Protein AF-0000000084531993 (afdb_homodimer)

Secondary structure (DSSP, 8-state):
-----SSPSEEEEEEE-S-HHHHHHHHHHHHHHHHTT--S-EEEEEEEE-GGGS-HHHHHHHHHHTT--SEEEEE-TTSS--SSSTHHHHHSS-S-SSSSEEEEEETTEEEEE-TT-S-HHHHHHHHHHH-TT--EEE--TTGGG-SS---B-SS-SSSS-EEES---TTEEEEEHHHHHHHHHHTTS--TTS-EESSS-EE-HHHHHHHHHSSTTS--EEE-TT-SEEEEES--BSSTT-S-B---HHHHHHHHHHHHHHHHHHHT-/-----SS-SEEEEEEE-S-HHHHHHHHHHHHHHHHTT--S-EEEEEEEE-GGGS-HHHHHHHHHHTT--SEEEEE-TTSS--SSSTHHHHHSS-S-SSSSEEEEEETTEEEEE-TT-S-HHHHHHHHHHH-TT--EEE--TTGGG-SS---B-SS-SSSS-EEES---TTEEEEEHHHHHHHHHHTTS--TTS-EESSS-EE-HHHHHHHHHSSTTS--EEE-TT-SEEEEES--BSSTT-S-B---HHHHHHHHHHHHHHHHHHHT-

Organism: Streptomyces rubellomurinus (strain ATCC 31215) (NCBI:txid359131)

Foldseek 3Di:
DPPQDFPFAEEEEEEEEADVVLLVQALVQACCQAAPQAPTDYAYEYEYEQLVPHPVVVCVCCQCVPRNHPYYHYDHPPDDAFDADSSQRVVQDDPDPGHQKYKYAYSQKHKHFQPPDNHLNVVVVVVCVQQVLEFKEFEADPQPQELPHWDADDCASDPFWTFTQFDDNRIMMGSCVQVVVLCVVVVGRPRHPAHHDPPDGDGPRNVVSVSANDPPHSTYIYRPPRRMHMYRQFAAPDRSHPDTPPDPVSSVVSSVVVNVVCCVVSVD/DPPQDFPFAEEEEEEEEADVVLLVQALVQACCQAAPQAPTDYAYEYEYEQLVPHPVVVCVCCQCVPRNHPYYHYDHPPDDAFDADSSQRVVQDDPDPGHQKYKYAYSQKHKHFQPPDNHLNVVVVVVCVLQVLEFKEFEADPQPQELPHWDADDCASDPFWTFTQFDDNRIMMGSCVQVVVLCVVVVGRPRHPAHHPPPDGDGPRNVVSVSARDPVHSTYIYRPPRRMHMYRQFAAPDRSHPDTPPDPVSSVVSSVVVNVVCCVVSVD

pLDDT: mean 90.28, std 10.03, range [30.5, 98.62]

Radius of gyration: 23.78 Å; Cα contacts (8 Å, |Δi|>4): 1165; chains: 2; bounding box: 49×70×50 Å

Sequence (536 aa):
MTAVTYPPAFTIAYLVHSDVELLRRTIPSTLDALTRGTRHPYDLVLVVDGAESAPADEIVELAHSTWGFDEVRLRWRTRHRASGDQANNIHTHFVSDKSRFLITIEGDVAAFRDPNATDVLAEIAETFDQCPQLALAQRIDDHDCWQWKLEEVGPPLSDRARSVNRVSSHFLIYDTQRARPVMAAAGGVPGDRFHDDGRRWMNYEDWLSHTFAQPAGPGIGYLHRLPLRVFHCDEKTAPGSAHYRRDIATRLRVFAEREHAVKEELGAMTAVTYPPAFTIAYLVHSDVELLRRTIPSTLDALTRGTRHPYDLVLVVDGAESAPADEIVELAHSTWGFDEVRLRWRTRHRASGDQANNIHTHFVSDKSRFLITIEGDVAAFRDPNATDVLAEIAETFDQCPQLALAQRIDDHDCWQWKLEEVGPPLSDRARSVNRVSSHFLIYDTQRARPVMAAAGGVPGDRFHDDGRRWMNYEDWLSHTFAQPAGPGIGYLHRLPLRVFHCDEKTAPGSAHYRRDIATRLRVFAEREHAVKEELGA

Structure (mmCIF, N/CA/C/O backbone):
data_AF-0000000084531993-model_v1
#
loop_
_entity.id
_entity.type
_entity.pdbx_description
1 polymer 'Glycosyltransferase 2-like domain-containing protein'
#
loop_
_atom_site.group_PDB
_atom_site.id
_atom_site.type_symbol
_atom_site.label_atom_id
_atom_site.label_alt_id
_atom_site.label_comp_id
_atom_site.label_asym_id
_atom_site.label_entity_id
_atom_site.label_seq_id
_atom_site.pdbx_PDB_ins_code
_atom_site.Cartn_x
_atom_site.Cartn_y
_atom_site.Cartn_z
_atom_site.occupancy
_atom_site.B_iso_or_equiv
_atom_site.auth_seq_id
_atom_site.auth_comp_id
_atom_site.auth_asym_id
_atom_site.auth_atom_id
_atom_site.pdbx_PDB_model_num
ATOM 1 N N . MET A 1 1 ? -7.477 4.469 -27.984 1 30.67 1 MET A N 1
ATOM 2 C CA . MET A 1 1 ? -6.754 4.344 -26.719 1 30.67 1 MET A CA 1
ATOM 3 C C . MET A 1 1 ? -7.605 3.621 -25.688 1 30.67 1 MET A C 1
ATOM 5 O O . MET A 1 1 ? -8.695 4.078 -25.344 1 30.67 1 MET A O 1
ATOM 9 N N . THR A 1 2 ? -7.656 2.346 -25.797 1 39.5 2 THR A N 1
ATOM 10 C CA . THR A 1 2 ? -8.625 1.559 -25.031 1 39.5 2 THR A CA 1
ATOM 11 C C . THR A 1 2 ? -8.766 2.092 -23.609 1 39.5 2 THR A C 1
ATOM 13 O O . THR A 1 2 ? -7.773 2.449 -22.984 1 39.5 2 THR A O 1
ATOM 16 N N . ALA A 1 3 ? -9.773 2.678 -23.344 1 46.28 3 ALA A N 1
ATOM 17 C CA . ALA A 1 3 ? -10.078 3.326 -22.078 1 46.28 3 ALA A CA 1
ATOM 18 C C . ALA A 1 3 ? -9.57 2.496 -20.891 1 46.28 3 ALA A C 1
ATOM 20 O O . ALA A 1 3 ? -9.922 1.323 -20.75 1 46.28 3 ALA A O 1
ATOM 21 N N . VAL A 1 4 ? -8.312 2.668 -20.641 1 53.09 4 VAL A N 1
ATOM 22 C CA . VAL A 1 4 ? -7.73 1.868 -19.562 1 53.09 4 VAL A CA 1
ATOM 23 C C . VAL A 1 4 ? -8.625 1.929 -18.328 1 53.09 4 VAL A C 1
ATOM 25 O O . VAL A 1 4 ? -8.922 3.014 -17.828 1 53.09 4 VAL A O 1
ATOM 28 N N . THR A 1 5 ? -9.453 0.908 -18.094 1 63.12 5 THR A N 1
ATOM 29 C CA . THR A 1 5 ? -10.344 0.716 -16.953 1 63.12 5 THR A CA 1
ATOM 30 C C . THR A 1 5 ? -9.586 0.908 -15.641 1 63.12 5 THR A C 1
ATOM 32 O O . THR A 1 5 ? -8.516 0.333 -15.445 1 63.12 5 THR A O 1
ATOM 35 N N . TYR A 1 6 ? -9.734 1.99 -15.023 1 77.75 6 TYR A N 1
ATOM 36 C CA . TYR A 1 6 ? -9.258 2.238 -13.672 1 77.75 6 TYR A CA 1
ATOM 37 C C . TYR A 1 6 ? -10.406 2.18 -12.664 1 77.75 6 TYR A C 1
ATOM 39 O O . TYR A 1 6 ? -11.492 2.697 -12.922 1 77.75 6 TYR A O 1
ATOM 47 N N . PRO A 1 7 ? -10.188 1.429 -11.492 1 83.94 7 PRO A N 1
ATOM 48 C CA . PRO A 1 7 ? -9.008 0.665 -11.086 1 83.94 7 PRO A CA 1
ATOM 49 C C . PRO A 1 7 ? -8.883 -0.667 -11.828 1 83.94 7 PRO A C 1
ATOM 51 O O . PRO A 1 7 ? -9.891 -1.221 -12.281 1 83.94 7 PRO A O 1
ATOM 54 N N . PRO A 1 8 ? -7.629 -1.121 -11.953 1 89.81 8 PRO A N 1
ATOM 55 C CA . PRO A 1 8 ? -7.441 -2.441 -12.555 1 89.81 8 PRO A CA 1
ATOM 56 C C . PRO A 1 8 ? -8.07 -3.562 -11.734 1 89.81 8 PRO A C 1
ATOM 58 O O . PRO A 1 8 ? -8.328 -3.387 -10.539 1 89.81 8 PRO A O 1
ATOM 61 N N . ALA A 1 9 ? -8.289 -4.641 -12.406 1 92.94 9 ALA A N 1
ATOM 62 C CA . ALA A 1 9 ? -8.898 -5.785 -11.734 1 92.94 9 ALA A CA 1
ATOM 63 C C . ALA A 1 9 ? -7.895 -6.492 -10.836 1 92.94 9 ALA A C 1
ATOM 65 O O . ALA A 1 9 ? -8.258 -7.004 -9.773 1 92.94 9 ALA A O 1
ATOM 66 N N . PHE A 1 10 ? -6.621 -6.445 -11.289 1 95.44 10 PHE A N 1
ATOM 67 C CA . PHE A 1 10 ? -5.598 -7.195 -10.57 1 95.44 10 PHE A CA 1
ATOM 68 C C . PHE A 1 10 ? -4.438 -6.293 -10.18 1 95.44 10 PHE A C 1
ATOM 70 O O . PHE A 1 10 ? -4.07 -5.383 -10.922 1 95.44 10 PHE A O 1
ATOM 77 N N . THR A 1 11 ? -3.918 -6.508 -9.008 1 94.75 11 THR A N 1
ATOM 78 C CA . THR A 1 11 ? -2.535 -6.172 -8.688 1 94.75 11 THR A CA 1
ATOM 79 C C . THR A 1 11 ? -1.692 -7.434 -8.531 1 94.75 11 THR A C 1
ATOM 81 O O . THR A 1 11 ? -2.094 -8.375 -7.844 1 94.75 11 THR A O 1
ATOM 84 N N . ILE A 1 12 ? -0.675 -7.512 -9.258 1 97.12 12 ILE A N 1
ATOM 85 C CA . ILE A 1 12 ? 0.312 -8.578 -9.125 1 97.12 12 ILE A CA 1
ATOM 86 C C . ILE A 1 12 ? 1.582 -8.031 -8.477 1 97.12 12 ILE A C 1
ATOM 88 O O . ILE A 1 12 ? 2.268 -7.184 -9.062 1 97.12 12 ILE A O 1
ATOM 92 N N . ALA A 1 13 ? 1.845 -8.531 -7.32 1 96.12 13 ALA A N 1
ATOM 93 C CA . ALA A 1 13 ? 2.986 -8.039 -6.555 1 96.12 13 ALA A CA 1
ATOM 94 C C . ALA A 1 13 ? 4.07 -9.109 -6.438 1 96.12 13 ALA A C 1
ATOM 96 O O . ALA A 1 13 ? 3.811 -10.219 -5.957 1 96.12 13 ALA A O 1
ATOM 97 N N . TYR A 1 14 ? 5.184 -8.797 -6.938 1 96.25 14 TYR A N 1
ATOM 98 C CA . TYR A 1 14 ? 6.359 -9.641 -6.77 1 96.25 14 TYR A CA 1
ATOM 99 C C . TYR A 1 14 ? 7.195 -9.18 -5.578 1 96.25 14 TYR A C 1
ATOM 101 O O . TYR A 1 14 ? 7.641 -8.031 -5.531 1 96.25 14 TYR A O 1
ATOM 109 N N . LEU A 1 15 ? 7.316 -10.016 -4.59 1 95.25 15 LEU A N 1
ATOM 110 C CA . LEU A 1 15 ? 7.984 -9.719 -3.328 1 95.25 15 LEU A CA 1
ATOM 111 C C . LEU A 1 15 ? 9.383 -10.32 -3.301 1 95.25 15 LEU A C 1
ATOM 113 O O . LEU A 1 15 ? 9.539 -11.547 -3.258 1 95.25 15 LEU A O 1
ATOM 117 N N . VAL A 1 16 ? 10.398 -9.406 -3.301 1 93.69 16 VAL A N 1
ATOM 118 C CA . VAL A 1 16 ? 11.734 -9.93 -3.551 1 93.69 16 VAL A CA 1
ATOM 119 C C . VAL A 1 16 ? 12.703 -9.414 -2.486 1 93.69 16 VAL A C 1
ATOM 121 O O . VAL A 1 16 ? 12.367 -8.5 -1.729 1 93.69 16 VAL A O 1
ATOM 124 N N . HIS A 1 17 ? 13.883 -10.039 -2.418 1 86.62 17 HIS A N 1
ATOM 125 C CA . HIS A 1 17 ? 14.977 -9.555 -1.589 1 86.62 17 HIS A CA 1
ATOM 126 C C . HIS A 1 17 ? 16.156 -9.109 -2.443 1 86.62 17 HIS A C 1
ATOM 128 O O . HIS A 1 17 ? 16.406 -7.91 -2.602 1 86.62 17 HIS A O 1
ATOM 134 N N . SER A 1 18 ? 17.109 -10 -2.906 1 76.69 18 SER A N 1
ATOM 135 C CA . SER A 1 18 ? 18.281 -9.391 -3.504 1 76.69 18 SER A CA 1
ATOM 136 C C . SER A 1 18 ? 18.797 -10.203 -4.688 1 76.69 18 SER A C 1
ATOM 138 O O . SER A 1 18 ? 19.641 -9.742 -5.457 1 76.69 18 SER A O 1
ATOM 140 N N . ASP A 1 19 ? 18.375 -11.219 -5.023 1 88.56 19 ASP A N 1
ATOM 141 C CA . ASP A 1 19 ? 19.031 -12.055 -6.02 1 88.56 19 ASP A CA 1
ATOM 142 C C . ASP A 1 19 ? 18.547 -11.711 -7.43 1 88.56 19 ASP A C 1
ATOM 144 O O . ASP A 1 19 ? 17.672 -12.391 -7.973 1 88.56 19 ASP A O 1
ATOM 148 N N . VAL A 1 20 ? 19.25 -10.812 -8.07 1 95.12 20 VAL A N 1
ATOM 149 C CA . VAL A 1 20 ? 18.828 -10.281 -9.367 1 95.12 20 VAL A CA 1
ATOM 150 C C . VAL A 1 20 ? 18.953 -11.367 -10.438 1 95.12 20 VAL A C 1
ATOM 152 O O . VAL A 1 20 ? 18.125 -11.438 -11.352 1 95.12 20 VAL A O 1
ATOM 155 N N . GLU A 1 21 ? 19.969 -12.234 -10.344 1 96.44 21 GLU A N 1
ATOM 156 C CA . GLU A 1 21 ? 20.172 -13.305 -11.32 1 96.44 21 GLU A CA 1
ATOM 157 C C . GLU A 1 21 ? 18.969 -14.242 -11.367 1 96.44 21 GLU A C 1
ATOM 159 O O . GLU A 1 21 ? 18.531 -14.641 -12.453 1 96.44 21 GLU A O 1
ATOM 164 N N . LEU A 1 22 ? 18.469 -14.562 -10.234 1 97.12 22 LEU A N 1
ATOM 165 C CA . LEU A 1 22 ? 17.297 -15.422 -10.188 1 97.12 22 LEU A CA 1
ATOM 166 C C . LEU A 1 22 ? 16.062 -14.688 -10.703 1 97.12 22 LEU A C 1
ATOM 168 O O . LEU A 1 22 ? 15.242 -15.266 -11.422 1 97.12 22 LEU A O 1
ATOM 172 N N . LEU A 1 23 ? 15.961 -13.406 -10.336 1 97.44 23 LEU A N 1
ATOM 173 C CA . LEU A 1 23 ? 14.805 -12.602 -10.711 1 97.44 23 LEU A CA 1
ATOM 174 C C . LEU A 1 23 ? 14.703 -12.461 -12.227 1 97.44 23 LEU A C 1
ATOM 176 O O . LEU A 1 23 ? 13.602 -12.406 -12.773 1 97.44 23 LEU A O 1
ATOM 180 N N . ARG A 1 24 ? 15.836 -12.461 -12.922 1 97.88 24 ARG A N 1
ATOM 181 C CA . ARG A 1 24 ? 15.867 -12.367 -14.375 1 97.88 24 ARG A CA 1
ATOM 182 C C . ARG A 1 24 ? 15.211 -13.578 -15.023 1 97.88 24 ARG A C 1
ATOM 184 O O . ARG A 1 24 ? 14.828 -13.539 -16.188 1 97.88 24 ARG A O 1
ATOM 191 N N . ARG A 1 25 ? 15.094 -14.625 -14.242 1 98.12 25 ARG A N 1
ATOM 192 C CA . ARG A 1 25 ? 14.461 -15.844 -14.75 1 98.12 25 ARG A CA 1
ATOM 193 C C . ARG A 1 25 ? 13.023 -15.953 -14.266 1 98.12 25 ARG A C 1
ATOM 195 O O . ARG A 1 25 ? 12.102 -16.141 -15.07 1 98.12 25 ARG A O 1
ATOM 202 N N . THR A 1 26 ? 12.797 -15.727 -12.992 1 98.44 26 THR A N 1
ATOM 203 C CA . THR A 1 26 ? 11.5 -16.016 -12.383 1 98.44 26 THR A CA 1
ATOM 204 C C . THR A 1 26 ? 10.469 -14.969 -12.805 1 98.44 26 THR A C 1
ATOM 206 O O . THR A 1 26 ? 9.312 -15.312 -13.078 1 98.44 26 THR A O 1
ATOM 209 N N . ILE A 1 27 ? 10.828 -13.695 -12.906 1 98.38 27 ILE A N 1
ATOM 210 C CA . ILE A 1 27 ? 9.875 -12.625 -13.164 1 98.38 27 ILE A CA 1
ATOM 211 C C . ILE A 1 27 ? 9.305 -12.766 -14.578 1 98.38 27 ILE A C 1
ATOM 213 O O . ILE A 1 27 ? 8.094 -12.852 -14.758 1 98.38 27 ILE A O 1
ATOM 217 N N . PRO A 1 28 ? 10.148 -12.891 -15.625 1 98.19 28 PRO A N 1
ATOM 218 C CA . PRO A 1 28 ? 9.562 -13.016 -16.969 1 98.19 28 PRO A CA 1
ATOM 219 C C . PRO A 1 28 ? 8.703 -14.266 -17.109 1 98.19 28 PRO A C 1
ATOM 221 O O . PRO A 1 28 ? 7.637 -14.211 -17.734 1 98.19 28 PRO A O 1
ATOM 224 N N . SER A 1 29 ? 9.164 -15.391 -16.547 1 98.31 29 SER A N 1
ATOM 225 C CA . SER A 1 29 ? 8.398 -16.625 -16.641 1 98.31 29 SER A CA 1
ATOM 226 C C . SER A 1 29 ? 7.027 -16.484 -16 1 98.31 29 SER A C 1
ATOM 228 O O . SER A 1 29 ? 6.016 -16.859 -16.594 1 98.31 29 SER A O 1
ATOM 230 N N . THR A 1 30 ? 6.996 -15.883 -14.836 1 98.62 30 THR A N 1
ATOM 231 C CA . THR A 1 30 ? 5.77 -15.766 -14.055 1 98.62 30 THR A CA 1
ATOM 232 C C . THR A 1 30 ? 4.82 -14.75 -14.68 1 98.62 30 THR A C 1
ATOM 234 O O . THR A 1 30 ? 3.613 -14.984 -14.766 1 98.62 30 THR A O 1
ATOM 237 N N . LEU A 1 31 ? 5.352 -13.633 -15.133 1 98.31 31 LEU A N 1
ATOM 238 C CA . LEU A 1 31 ? 4.512 -12.617 -15.758 1 98.31 31 LEU A CA 1
ATOM 239 C C . LEU A 1 31 ? 3.918 -13.133 -17.062 1 98.31 31 LEU A C 1
ATOM 241 O O . LEU A 1 31 ? 2.746 -12.883 -17.359 1 98.31 31 LEU A O 1
ATOM 245 N N . ASP A 1 32 ? 4.738 -13.828 -17.844 1 98.06 32 ASP A N 1
ATOM 246 C CA . ASP A 1 32 ? 4.211 -14.453 -19.047 1 98.06 32 ASP A CA 1
ATOM 247 C C . ASP A 1 32 ? 3.074 -15.414 -18.719 1 98.06 32 ASP A C 1
ATOM 249 O O . ASP A 1 32 ? 2.02 -15.383 -19.359 1 98.06 32 ASP A O 1
ATOM 253 N N . ALA A 1 33 ? 3.279 -16.234 -17.734 1 98.44 33 ALA A N 1
ATOM 254 C CA . ALA A 1 33 ? 2.311 -17.25 -17.344 1 98.44 33 ALA A CA 1
ATOM 255 C C . ALA A 1 33 ? 0.988 -16.625 -16.922 1 98.44 33 ALA A C 1
ATOM 257 O O . ALA A 1 33 ? -0.085 -17.109 -17.281 1 98.44 33 ALA A O 1
ATOM 258 N N . LEU A 1 34 ? 1.023 -15.531 -16.234 1 98.62 34 LEU A N 1
ATOM 259 C CA . LEU A 1 34 ? -0.172 -14.961 -15.625 1 98.62 34 LEU A CA 1
ATOM 260 C C . LEU A 1 34 ? -0.88 -14.023 -16.594 1 98.62 34 LEU A C 1
ATOM 262 O O . LEU A 1 34 ? -2.111 -13.953 -16.625 1 98.62 34 LEU A O 1
ATOM 266 N N . THR A 1 35 ? -0.085 -13.32 -17.5 1 98.19 35 THR A N 1
ATOM 267 C CA . THR A 1 35 ? -0.702 -12.133 -18.062 1 98.19 35 THR A CA 1
ATOM 268 C C . THR A 1 35 ? -0.835 -12.258 -19.578 1 98.19 35 THR A C 1
ATOM 270 O O . THR A 1 35 ? -1.558 -11.492 -20.219 1 98.19 35 THR A O 1
ATOM 273 N N . ARG A 1 36 ? -0.148 -13.211 -20.203 1 97.75 36 ARG A N 1
ATOM 274 C CA . ARG A 1 36 ? -0.21 -13.312 -21.656 1 97.75 36 ARG A CA 1
ATOM 275 C C . ARG A 1 36 ? -1.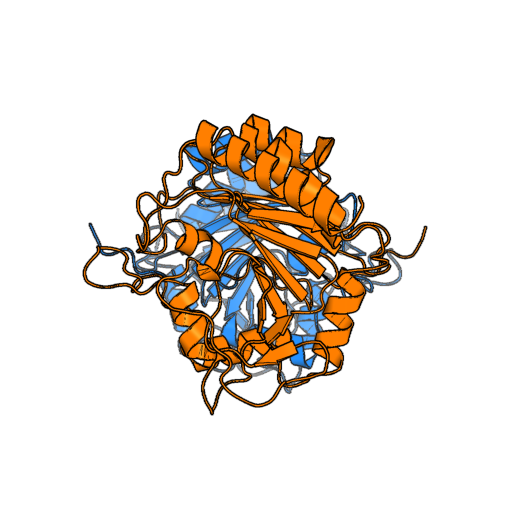649 -13.484 -22.125 1 97.75 36 ARG A C 1
ATOM 277 O O . ARG A 1 36 ? -2.334 -14.43 -21.734 1 97.75 36 ARG A O 1
ATOM 284 N N . GLY A 1 37 ? -2.078 -12.531 -22.953 1 96.5 37 GLY A N 1
ATOM 285 C CA . GLY A 1 37 ? -3.359 -12.641 -23.641 1 96.5 37 GLY A CA 1
ATOM 286 C C . GLY A 1 37 ? -4.539 -12.305 -22.734 1 96.5 37 GLY A C 1
ATOM 287 O O . GLY A 1 37 ? -5.691 -12.555 -23.109 1 96.5 37 GLY A O 1
ATOM 288 N N . THR A 1 38 ? -4.309 -11.75 -21.562 1 97.69 38 THR A N 1
ATOM 289 C CA . THR A 1 38 ? -5.414 -11.523 -20.625 1 97.69 38 THR A CA 1
ATOM 290 C C . THR A 1 38 ? -6.219 -10.297 -21.047 1 97.69 38 THR A C 1
ATOM 292 O O . THR A 1 38 ? -5.66 -9.312 -21.516 1 97.69 38 THR A O 1
ATOM 295 N N . ARG A 1 39 ? -7.492 -10.398 -20.828 1 96.19 39 ARG A N 1
ATOM 296 C CA . ARG A 1 39 ? -8.391 -9.266 -21.047 1 96.19 39 ARG A CA 1
ATOM 297 C C . ARG A 1 39 ? -8.445 -8.367 -19.812 1 96.19 39 ARG A C 1
ATOM 299 O O . ARG A 1 39 ? -8.984 -7.258 -19.875 1 96.19 39 ARG A O 1
ATOM 306 N N . HIS A 1 40 ? -7.953 -8.836 -18.719 1 95.88 40 HIS A N 1
ATOM 307 C CA . HIS A 1 40 ? -8.07 -8.094 -17.469 1 95.88 40 HIS A CA 1
ATOM 308 C C . HIS A 1 40 ? -6.914 -7.109 -17.297 1 95.88 40 HIS A C 1
ATOM 310 O O . HIS A 1 40 ? -5.746 -7.488 -17.406 1 95.88 40 HIS A O 1
ATOM 316 N N . PRO A 1 41 ? -7.27 -5.816 -17.078 1 94.12 41 PRO A N 1
ATOM 317 C CA . PRO A 1 41 ? -6.203 -4.891 -16.672 1 94.12 41 PRO A CA 1
ATOM 318 C C . PRO A 1 41 ? -5.543 -5.281 -15.359 1 94.12 41 PRO A C 1
ATOM 320 O O . PRO A 1 41 ? -6.219 -5.762 -14.445 1 94.12 41 PRO A O 1
ATOM 323 N N . TYR A 1 42 ? -4.203 -5.117 -15.289 1 94.88 42 TYR A N 1
ATOM 324 C CA . TYR A 1 42 ? -3.475 -5.469 -14.078 1 94.88 42 TYR A CA 1
ATOM 325 C C . TYR A 1 42 ? -2.363 -4.465 -13.805 1 94.88 42 TYR A C 1
ATOM 327 O O . TYR A 1 42 ? -1.753 -3.93 -14.734 1 94.88 42 TYR A O 1
ATOM 335 N N . ASP A 1 43 ? -2.219 -4.199 -12.523 1 93.5 43 ASP A N 1
ATOM 336 C CA . ASP A 1 43 ? -1.123 -3.381 -12.016 1 93.5 43 ASP A CA 1
ATOM 337 C C . ASP A 1 43 ? 0.027 -4.254 -11.516 1 93.5 43 ASP A C 1
ATOM 339 O O . ASP A 1 43 ? -0.199 -5.258 -10.836 1 93.5 43 ASP A O 1
ATOM 343 N N . LEU A 1 44 ? 1.298 -3.92 -11.914 1 95.81 44 LEU A N 1
ATOM 344 C CA . LEU A 1 44 ? 2.469 -4.688 -11.5 1 95.81 44 LEU A CA 1
ATOM 345 C C . LEU A 1 44 ? 3.275 -3.92 -10.453 1 95.81 44 LEU A C 1
ATOM 347 O O . LEU A 1 44 ? 3.688 -2.783 -10.695 1 95.81 44 LEU A O 1
ATOM 351 N N . VAL A 1 45 ? 3.527 -4.57 -9.328 1 94.75 45 VAL A N 1
ATOM 352 C CA . VAL A 1 45 ? 4.273 -3.953 -8.242 1 94.75 45 VAL A CA 1
ATOM 353 C C . VAL A 1 45 ? 5.438 -4.852 -7.836 1 94.75 45 VAL A C 1
ATOM 355 O O . VAL A 1 45 ? 5.25 -6.035 -7.551 1 94.75 45 VAL A O 1
ATOM 358 N N . LEU A 1 46 ? 6.637 -4.309 -7.887 1 96.12 46 LEU A N 1
ATOM 359 C CA . LEU A 1 46 ? 7.812 -5 -7.367 1 96.12 46 LEU A CA 1
ATOM 360 C C . LEU A 1 46 ? 8.203 -4.465 -5.992 1 96.12 46 LEU A C 1
ATOM 362 O O . LEU A 1 46 ? 8.484 -3.273 -5.848 1 96.12 46 LEU A O 1
ATOM 366 N N . VAL A 1 47 ? 8.172 -5.305 -5.004 1 94.75 47 VAL A N 1
ATOM 367 C CA . VAL A 1 47 ? 8.523 -4.895 -3.65 1 94.75 47 VAL A CA 1
ATOM 368 C C . VAL A 1 47 ? 9.867 -5.504 -3.26 1 94.75 47 VAL A C 1
ATOM 370 O O . VAL A 1 47 ? 10.023 -6.727 -3.246 1 94.75 47 VAL A O 1
ATOM 373 N N . VAL A 1 48 ? 10.789 -4.645 -2.938 1 94.94 48 VAL A N 1
ATOM 374 C CA . VAL A 1 48 ? 12.102 -5.066 -2.455 1 94.94 48 VAL A CA 1
ATOM 375 C C . VAL A 1 48 ? 12.18 -4.887 -0.94 1 94.94 48 VAL A C 1
ATOM 377 O O . VAL A 1 48 ? 12.195 -3.758 -0.443 1 94.94 48 VAL A O 1
ATOM 380 N N . ASP A 1 49 ? 12.18 -5.984 -0.289 1 91.88 49 ASP A N 1
ATOM 381 C CA . ASP A 1 49 ? 12.359 -5.969 1.159 1 91.88 49 ASP A CA 1
ATOM 382 C C . ASP A 1 49 ? 13.828 -6.168 1.529 1 91.88 49 ASP A C 1
ATOM 384 O O . ASP A 1 49 ? 14.477 -7.105 1.056 1 91.88 49 ASP A O 1
ATOM 388 N N . GLY A 1 50 ? 14.328 -5.332 2.332 1 91.69 50 GLY A N 1
ATOM 389 C CA . GLY A 1 50 ? 15.758 -5.34 2.621 1 91.69 50 GLY A CA 1
ATOM 390 C C . GLY A 1 50 ? 16.578 -4.594 1.589 1 91.69 50 GLY A C 1
ATOM 391 O O . GLY A 1 50 ? 17.547 -5.129 1.058 1 91.69 50 GLY A O 1
ATOM 392 N N . ALA A 1 51 ? 16.125 -3.41 1.3 1 91.44 51 ALA A N 1
ATOM 393 C CA . ALA A 1 51 ? 16.75 -2.59 0.269 1 91.44 51 ALA A CA 1
ATOM 394 C C . ALA A 1 51 ? 18.188 -2.264 0.636 1 91.44 51 ALA A C 1
ATOM 396 O O . ALA A 1 51 ? 19.016 -1.992 -0.241 1 91.44 51 ALA A O 1
ATOM 397 N N . GLU A 1 52 ? 18.531 -2.336 1.896 1 90.12 52 GLU A N 1
ATOM 398 C CA . GLU A 1 52 ? 19.891 -2.027 2.352 1 90.12 52 GLU A CA 1
ATOM 399 C C . GLU A 1 52 ? 20.906 -3.027 1.795 1 90.12 52 GLU A C 1
ATOM 401 O O . GLU A 1 52 ? 22.078 -2.707 1.649 1 90.12 52 GLU A O 1
ATOM 406 N N . SER A 1 53 ? 20.469 -4.195 1.481 1 89.5 53 SER A N 1
ATOM 407 C CA . SER A 1 53 ? 21.375 -5.242 1.019 1 89.5 53 SER A CA 1
ATOM 408 C C . SER A 1 53 ? 21.109 -5.598 -0.441 1 89.5 53 SER A C 1
ATOM 410 O O . SER A 1 53 ? 21.719 -6.523 -0.98 1 89.5 53 SER A O 1
ATOM 412 N N . ALA A 1 54 ? 20.203 -4.879 -1.06 1 91.31 54 ALA A N 1
ATOM 413 C CA . ALA A 1 54 ? 19.828 -5.188 -2.439 1 91.31 54 ALA A CA 1
ATOM 414 C C . ALA A 1 54 ? 20.5 -4.227 -3.414 1 91.31 54 ALA A C 1
ATOM 416 O O . ALA A 1 54 ? 20.844 -3.096 -3.051 1 91.31 54 ALA A O 1
ATOM 417 N N . PRO A 1 55 ? 20.859 -4.723 -4.586 1 93.19 55 PRO A N 1
ATOM 418 C CA . PRO A 1 55 ? 21.25 -3.781 -5.633 1 93.19 55 PRO A CA 1
ATOM 419 C C . PRO A 1 55 ? 20.078 -2.965 -6.172 1 93.19 55 PRO A C 1
ATOM 421 O O . PRO A 1 55 ? 19.641 -3.184 -7.301 1 93.19 55 PRO A O 1
ATOM 424 N N . ALA A 1 56 ? 19.688 -1.989 -5.477 1 89.25 56 ALA A N 1
ATOM 425 C CA . ALA A 1 56 ? 18.453 -1.258 -5.703 1 89.25 56 ALA A CA 1
ATOM 426 C C . ALA A 1 56 ? 18.453 -0.572 -7.066 1 89.25 56 ALA A C 1
ATOM 428 O O . ALA A 1 56 ? 17.453 -0.605 -7.789 1 89.25 56 ALA A O 1
ATOM 429 N N . ASP A 1 57 ? 19.609 0.025 -7.379 1 89.38 57 ASP A N 1
ATOM 430 C CA . ASP A 1 57 ? 19.688 0.742 -8.648 1 89.38 57 ASP A CA 1
ATOM 431 C C . ASP A 1 57 ? 19.453 -0.198 -9.828 1 89.38 57 ASP A C 1
ATOM 433 O O . ASP A 1 57 ? 18.703 0.13 -10.75 1 89.38 57 ASP A O 1
ATOM 437 N N . GLU A 1 58 ? 20.094 -1.322 -9.742 1 93.5 58 GLU A N 1
ATOM 438 C CA . GLU A 1 58 ? 19.953 -2.312 -10.805 1 93.5 58 GLU A CA 1
ATOM 439 C C . GLU A 1 58 ? 18.516 -2.836 -10.859 1 93.5 58 GLU A C 1
ATOM 441 O O . GLU A 1 58 ? 17.938 -2.959 -11.945 1 93.5 58 GLU A O 1
ATOM 446 N N . ILE A 1 59 ? 17.906 -3.07 -9.734 1 94.31 59 ILE A N 1
ATOM 447 C CA . ILE A 1 59 ? 16.547 -3.617 -9.656 1 94.31 59 ILE A CA 1
ATOM 448 C C . ILE A 1 59 ? 15.555 -2.602 -10.211 1 94.31 59 ILE A C 1
ATOM 450 O O . ILE A 1 59 ? 14.672 -2.953 -10.992 1 94.31 59 ILE A O 1
ATOM 454 N N . VAL A 1 60 ? 15.703 -1.381 -9.828 1 92.94 60 VAL A N 1
ATOM 455 C CA . VAL A 1 60 ? 14.789 -0.333 -10.273 1 92.94 60 VAL A CA 1
ATOM 456 C C . VAL A 1 60 ? 14.883 -0.18 -11.789 1 92.94 60 VAL A C 1
ATOM 458 O O . VAL A 1 60 ? 13.852 -0.063 -12.469 1 92.94 60 VAL A O 1
ATOM 461 N N . GLU A 1 61 ? 16.078 -0.197 -12.273 1 92.31 61 GLU A N 1
ATOM 462 C CA . GLU A 1 61 ? 16.266 -0.082 -13.711 1 92.31 61 GLU A CA 1
ATOM 463 C C . GLU A 1 61 ? 15.602 -1.238 -14.453 1 92.31 61 GLU A C 1
ATOM 465 O O . GLU A 1 61 ? 14.867 -1.022 -15.414 1 92.31 61 GLU A O 1
ATOM 470 N N . LEU A 1 62 ? 15.82 -2.457 -14.008 1 95.69 62 LEU A N 1
ATOM 471 C CA . LEU A 1 62 ? 15.25 -3.641 -14.648 1 95.69 62 LEU A CA 1
ATOM 472 C C . LEU A 1 62 ? 13.734 -3.646 -14.531 1 95.69 62 LEU A C 1
ATOM 474 O O . LEU A 1 62 ? 13.031 -4.023 -15.477 1 95.69 62 LEU A O 1
ATOM 478 N N . ALA A 1 63 ? 13.234 -3.209 -13.391 1 94.62 63 ALA A N 1
ATOM 479 C CA . ALA A 1 63 ? 11.812 -3.34 -13.07 1 94.62 63 ALA A CA 1
ATOM 480 C C . ALA A 1 63 ? 10.945 -2.621 -14.102 1 94.62 63 ALA A C 1
ATOM 482 O O . ALA A 1 63 ? 10.062 -3.229 -14.711 1 94.62 63 ALA A O 1
ATOM 483 N N . HIS A 1 64 ? 11.227 -1.409 -14.336 1 91 64 HIS A N 1
ATOM 484 C CA . HIS A 1 64 ? 10.367 -0.661 -15.258 1 91 64 HIS A CA 1
ATOM 485 C C . HIS A 1 64 ? 10.766 -0.912 -16.703 1 91 64 HIS A C 1
ATOM 487 O O . HIS A 1 64 ? 9.922 -1.246 -17.531 1 91 64 HIS A O 1
ATOM 493 N N . SER A 1 65 ? 12.047 -0.84 -17.031 1 93.62 65 SER A N 1
ATOM 494 C CA . SER A 1 65 ? 12.516 -0.814 -18.406 1 93.62 65 SER A CA 1
ATOM 495 C C . SER A 1 65 ? 12.477 -2.205 -19.031 1 93.62 65 SER A C 1
ATOM 497 O O . SER A 1 65 ? 12.273 -2.346 -20.234 1 93.62 65 SER A O 1
ATOM 499 N N . THR A 1 66 ? 12.695 -3.217 -18.234 1 96.5 66 THR A N 1
ATOM 500 C CA . THR A 1 66 ? 12.805 -4.562 -18.781 1 96.5 66 THR A CA 1
ATOM 501 C C . THR A 1 66 ? 11.562 -5.383 -18.469 1 96.5 66 THR A C 1
ATOM 503 O O . THR A 1 66 ? 10.992 -6.027 -19.344 1 96.5 66 THR A O 1
ATOM 506 N N . TRP A 1 67 ? 11.102 -5.285 -17.219 1 97.31 67 TRP A N 1
ATOM 507 C CA . TRP A 1 67 ? 10.07 -6.219 -16.781 1 97.31 67 TRP A CA 1
ATOM 508 C C . TRP A 1 67 ? 8.688 -5.57 -16.812 1 97.31 67 TRP A C 1
ATOM 510 O O . TRP A 1 67 ? 7.672 -6.254 -16.703 1 97.31 67 TRP A O 1
ATOM 520 N N . GLY A 1 68 ? 8.602 -4.254 -16.969 1 96.19 68 GLY A N 1
ATOM 521 C CA . GLY A 1 68 ? 7.332 -3.584 -17.219 1 96.19 68 GLY A CA 1
ATOM 522 C C . GLY A 1 68 ? 6.543 -3.314 -15.953 1 96.19 68 GLY A C 1
ATOM 523 O O . GLY A 1 68 ? 5.32 -3.172 -16 1 96.19 68 GLY A O 1
ATOM 524 N N . PHE A 1 69 ? 7.238 -3.232 -14.836 1 96.56 69 PHE A N 1
ATOM 525 C CA . PHE A 1 69 ? 6.543 -2.943 -13.586 1 96.56 69 PHE A CA 1
ATOM 526 C C . PHE A 1 69 ? 6.031 -1.507 -13.57 1 96.56 69 PHE A C 1
ATOM 528 O O . PHE A 1 69 ? 6.688 -0.603 -14.094 1 96.56 69 PHE A O 1
ATOM 535 N N . ASP A 1 70 ? 4.852 -1.357 -12.93 1 94 70 ASP A N 1
ATOM 536 C CA . ASP A 1 70 ? 4.223 -0.047 -12.805 1 94 70 ASP A CA 1
ATOM 537 C C . ASP A 1 70 ? 4.738 0.697 -11.578 1 94 70 ASP A C 1
ATOM 539 O O . ASP A 1 70 ? 4.688 1.928 -11.523 1 94 70 ASP A O 1
ATOM 543 N N . GLU A 1 71 ? 5.172 -0.062 -10.562 1 94.25 71 GLU A N 1
ATOM 544 C CA . GLU A 1 71 ? 5.625 0.493 -9.289 1 94.25 71 GLU A CA 1
ATOM 545 C C . GLU A 1 71 ? 6.727 -0.365 -8.672 1 94.25 71 GLU A C 1
ATOM 547 O O . GLU A 1 71 ? 6.656 -1.596 -8.711 1 94.25 71 GLU A O 1
ATOM 552 N N . VAL A 1 72 ? 7.758 0.281 -8.148 1 95.5 72 VAL A N 1
ATOM 553 C CA . VAL A 1 72 ? 8.797 -0.369 -7.367 1 95.5 72 VAL A CA 1
ATOM 554 C C . VAL A 1 72 ? 8.812 0.202 -5.949 1 95.5 72 VAL A C 1
ATOM 556 O O . VAL A 1 72 ? 8.797 1.421 -5.766 1 95.5 72 VAL A O 1
ATOM 559 N N . ARG A 1 73 ? 8.797 -0.686 -4.984 1 94.88 73 ARG A N 1
ATOM 560 C CA . ARG A 1 73 ? 8.906 -0.304 -3.58 1 94.88 73 ARG A CA 1
ATOM 561 C C . ARG A 1 73 ? 10.234 -0.782 -2.988 1 94.88 73 ARG A C 1
ATOM 563 O O . ARG A 1 73 ? 10.586 -1.955 -3.119 1 94.88 73 ARG A O 1
ATOM 570 N N . LEU A 1 74 ? 10.93 0.111 -2.457 1 95.12 74 LEU A N 1
ATOM 571 C CA . LEU A 1 74 ? 12.148 -0.189 -1.72 1 95.12 74 LEU A CA 1
ATOM 572 C C . LEU A 1 74 ? 11.945 0.002 -0.221 1 95.12 74 LEU A C 1
ATOM 574 O O . LEU A 1 74 ? 11.719 1.124 0.241 1 95.12 74 LEU A O 1
ATOM 578 N N . ARG A 1 75 ? 12.016 -1.071 0.486 1 93.62 75 ARG A N 1
ATOM 579 C CA . ARG A 1 75 ? 11.828 -0.971 1.93 1 93.62 75 ARG A CA 1
ATOM 580 C C . ARG A 1 75 ? 13.102 -1.369 2.674 1 93.62 75 ARG A C 1
ATOM 582 O O . ARG A 1 75 ? 13.695 -2.406 2.381 1 93.62 75 ARG A O 1
ATOM 589 N N . TRP A 1 76 ? 13.484 -0.514 3.605 1 92.81 76 TRP A N 1
ATOM 590 C CA . TRP A 1 76 ? 14.602 -0.811 4.492 1 92.81 76 TRP A CA 1
ATOM 591 C C . TRP A 1 76 ? 14.125 -1.482 5.773 1 92.81 76 TRP A C 1
ATOM 593 O O . TRP A 1 76 ? 13.07 -1.128 6.309 1 92.81 76 TRP A O 1
ATOM 603 N N . ARG A 1 77 ? 14.797 -2.451 6.27 1 87.81 77 ARG A N 1
ATOM 604 C CA . ARG A 1 77 ? 14.383 -3.236 7.43 1 87.81 77 ARG A CA 1
ATOM 605 C C . ARG A 1 77 ? 14.992 -2.682 8.711 1 87.81 77 ARG A C 1
ATOM 607 O O . ARG A 1 77 ? 15.164 -3.412 9.688 1 87.81 77 ARG A O 1
ATOM 614 N N . THR A 1 78 ? 15.242 -1.479 8.758 1 85.44 78 THR A N 1
ATOM 615 C CA . THR A 1 78 ? 15.93 -0.902 9.906 1 85.44 78 THR A CA 1
ATOM 616 C C . THR A 1 78 ? 14.961 -0.67 11.062 1 85.44 78 THR A C 1
ATOM 618 O O . THR A 1 78 ? 15.359 -0.697 12.227 1 85.44 78 THR A O 1
ATOM 621 N N . ARG A 1 79 ? 13.695 -0.453 10.719 1 85.94 79 ARG A N 1
ATOM 622 C CA . ARG A 1 79 ? 12.664 -0.226 11.727 1 85.94 79 ARG A CA 1
ATOM 623 C C . ARG A 1 79 ? 11.359 -0.906 11.328 1 85.94 79 ARG A C 1
ATOM 625 O O . ARG A 1 79 ? 11.133 -1.187 10.148 1 85.94 79 ARG A O 1
ATOM 632 N N . HIS A 1 80 ? 10.57 -1.283 12.359 1 83.12 80 HIS A N 1
ATOM 633 C CA . HIS A 1 80 ? 9.188 -1.707 12.195 1 83.12 80 HIS A CA 1
ATOM 634 C C . HIS A 1 80 ? 9.086 -2.912 11.266 1 83.12 80 HIS A C 1
ATOM 636 O O . HIS A 1 80 ? 8.328 -2.889 10.289 1 83.12 80 HIS A O 1
ATOM 642 N N . ARG A 1 81 ? 9.781 -3.844 11.539 1 85.75 81 ARG A N 1
ATOM 643 C CA . ARG A 1 81 ? 9.742 -5.078 10.758 1 85.75 81 ARG A CA 1
ATOM 644 C C . ARG A 1 81 ? 9 -6.176 11.508 1 85.75 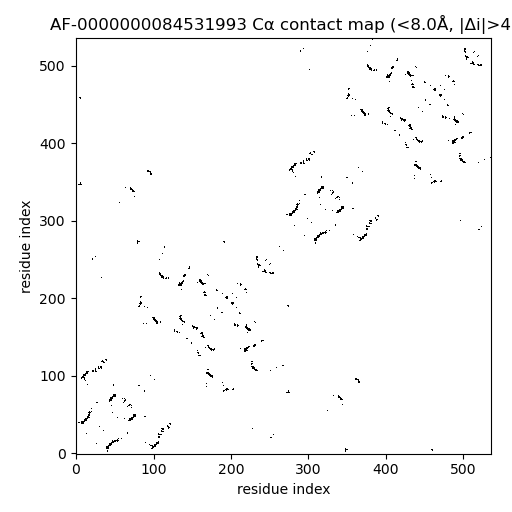81 ARG A C 1
ATOM 646 O O . ARG A 1 81 ? 8.992 -6.199 12.742 1 85.75 81 ARG A O 1
ATOM 653 N N . ALA A 1 82 ? 8.406 -7.055 10.773 1 87.94 82 ALA A N 1
ATOM 654 C CA . ALA A 1 82 ? 7.762 -8.227 11.367 1 87.94 82 ALA A CA 1
ATOM 655 C C . ALA A 1 82 ? 8.797 -9.211 11.898 1 87.94 82 ALA A C 1
ATOM 657 O O . ALA A 1 82 ? 9.922 -9.273 11.398 1 87.94 82 ALA A O 1
ATOM 658 N N . SER A 1 83 ? 8.414 -9.906 12.953 1 88.12 83 SER A N 1
ATOM 659 C CA . SER A 1 83 ? 9.273 -10.945 13.508 1 88.12 83 SER A CA 1
ATOM 660 C C . SER A 1 83 ? 9.195 -12.227 12.688 1 88.12 83 SER A C 1
ATOM 662 O O . SER A 1 83 ? 8.391 -12.328 11.766 1 88.12 83 SER A O 1
ATOM 664 N N . GLY A 1 84 ? 10.109 -13.195 12.992 1 87.25 84 GLY A N 1
ATOM 665 C CA . GLY A 1 84 ? 10.094 -14.484 12.32 1 87.25 84 GLY A CA 1
ATOM 666 C C . GLY A 1 84 ? 10.828 -14.477 10.992 1 87.25 84 GLY A C 1
ATOM 667 O O . GLY A 1 84 ? 11.883 -13.859 10.867 1 87.25 84 GLY A O 1
ATOM 668 N N . ASP A 1 85 ? 10.219 -15.18 10.062 1 86.12 85 ASP A N 1
ATOM 669 C CA . ASP A 1 85 ? 10.82 -15.297 8.742 1 86.12 85 ASP A CA 1
ATOM 670 C C . ASP A 1 85 ? 10.836 -13.953 8.023 1 86.12 85 ASP A C 1
ATOM 672 O O . ASP A 1 85 ? 9.922 -13.148 8.172 1 86.12 85 ASP A O 1
ATOM 676 N N . GLN A 1 86 ? 11.859 -13.727 7.211 1 81.25 86 GLN A N 1
ATOM 677 C CA . GLN A 1 86 ? 12.031 -12.461 6.504 1 81.25 86 GLN A CA 1
ATOM 678 C C . GLN A 1 86 ? 10.844 -12.188 5.582 1 81.25 86 GLN A C 1
ATOM 680 O O . GLN A 1 86 ? 10.469 -11.031 5.375 1 81.25 86 GLN A O 1
ATOM 685 N N . ALA A 1 87 ? 10.242 -13.273 5.137 1 84.56 87 ALA A N 1
ATOM 686 C CA . ALA A 1 87 ? 9.141 -13.102 4.195 1 84.56 87 ALA A CA 1
ATOM 687 C C . ALA A 1 87 ? 7.93 -12.461 4.871 1 84.56 87 ALA A C 1
ATOM 689 O O . ALA A 1 87 ? 7.078 -11.867 4.203 1 84.56 87 ALA A O 1
ATOM 690 N N . ASN A 1 88 ? 7.895 -12.547 6.227 1 89.19 88 ASN A N 1
ATOM 691 C CA . ASN A 1 88 ? 6.762 -11.977 6.953 1 89.19 88 ASN A CA 1
ATOM 692 C C . ASN A 1 88 ? 6.664 -10.469 6.746 1 89.19 88 ASN A C 1
ATOM 694 O O . ASN A 1 88 ? 5.562 -9.922 6.645 1 89.19 88 ASN A O 1
ATOM 698 N N . ASN A 1 89 ? 7.785 -9.852 6.613 1 84.44 89 ASN A N 1
ATOM 699 C CA . ASN A 1 89 ? 7.812 -8.398 6.598 1 84.44 89 ASN A CA 1
ATOM 700 C C . ASN A 1 89 ? 7.074 -7.836 5.387 1 84.44 89 ASN A C 1
ATOM 702 O O . ASN A 1 89 ? 6.363 -6.832 5.496 1 84.44 89 ASN A O 1
ATOM 706 N N . ILE A 1 90 ? 7.148 -8.547 4.332 1 81.88 90 ILE A N 1
ATOM 707 C CA . ILE A 1 90 ? 6.582 -7.996 3.105 1 81.88 90 ILE A CA 1
ATOM 708 C C . ILE A 1 90 ? 5.117 -8.398 2.986 1 81.88 90 ILE A C 1
ATOM 710 O O . ILE A 1 90 ? 4.336 -7.742 2.291 1 81.88 90 ILE A O 1
ATOM 714 N N . HIS A 1 91 ? 4.758 -9.477 3.711 1 86.31 91 HIS A N 1
ATOM 715 C CA . HIS A 1 91 ? 3.395 -9.984 3.586 1 86.31 91 HIS A CA 1
ATOM 716 C C . HIS A 1 91 ? 2.475 -9.352 4.625 1 86.31 91 HIS A C 1
ATOM 718 O O . HIS A 1 91 ? 1.251 -9.391 4.484 1 86.31 91 HIS A O 1
ATOM 724 N N . THR A 1 92 ? 3.012 -8.781 5.688 1 75.88 92 THR A N 1
ATOM 725 C CA . THR A 1 92 ? 2.193 -8.375 6.824 1 75.88 92 THR A CA 1
ATOM 726 C C . THR A 1 92 ? 1.307 -7.188 6.453 1 75.88 92 THR A C 1
ATOM 728 O O . THR A 1 92 ? 0.51 -6.723 7.27 1 75.88 92 THR A O 1
ATOM 731 N N . HIS A 1 93 ? 1.384 -6.719 5.352 1 72.19 93 HIS A N 1
ATOM 732 C CA . HIS A 1 93 ? 0.449 -5.707 4.875 1 72.19 93 HIS A CA 1
ATOM 733 C C . HIS A 1 93 ? 0.125 -5.914 3.396 1 72.19 93 HIS A C 1
ATOM 735 O O . HIS A 1 93 ? 0.962 -6.402 2.635 1 72.19 93 HIS A O 1
ATOM 741 N N . PHE A 1 94 ? -1.167 -5.668 3.195 1 68.81 94 PHE A N 1
ATOM 742 C CA . PHE A 1 94 ? -1.532 -5.738 1.785 1 68.81 94 PHE A CA 1
ATOM 743 C C . PHE A 1 94 ? -0.762 -4.703 0.974 1 68.81 94 PHE A C 1
ATOM 745 O O . PHE A 1 94 ? -0.741 -3.521 1.325 1 68.81 94 PHE A O 1
ATOM 752 N N . VAL A 1 95 ? -0.206 -5.211 0.022 1 69 95 VAL A N 1
ATOM 753 C CA . VAL A 1 95 ? 0.605 -4.359 -0.838 1 69 95 VAL A CA 1
ATOM 754 C C . VAL A 1 95 ? -0.292 -3.367 -1.577 1 69 95 VAL A C 1
ATOM 756 O O . VAL A 1 95 ? 0.177 -2.33 -2.053 1 69 95 VAL A O 1
ATOM 759 N N . SER A 1 96 ? -1.583 -3.795 -1.667 1 70.88 96 SER A N 1
ATOM 760 C CA . SER A 1 96 ? -2.441 -2.875 -2.404 1 70.88 96 SER A CA 1
ATOM 761 C C . SER A 1 96 ? -3.906 -3.057 -2.021 1 70.88 96 SER A C 1
ATOM 763 O O . SER A 1 96 ? -4.324 -4.152 -1.642 1 70.88 96 SER A O 1
ATOM 765 N N . ASP A 1 97 ? -4.559 -1.951 -2.119 1 74.75 97 ASP A N 1
ATOM 766 C CA . ASP A 1 97 ? -6.016 -1.986 -2.035 1 74.75 97 ASP A CA 1
ATOM 767 C C . ASP A 1 97 ? -6.652 -1.404 -3.295 1 74.75 97 ASP A C 1
ATOM 769 O O . ASP A 1 97 ? -7.828 -1.04 -3.289 1 74.75 97 ASP A O 1
ATOM 773 N N . LYS A 1 98 ? -5.84 -1.378 -4.309 1 78.5 98 LYS A N 1
ATOM 774 C CA . LYS A 1 98 ? -6.281 -0.757 -5.555 1 78.5 98 LYS A CA 1
ATOM 775 C C . LYS A 1 98 ? -7.223 -1.676 -6.324 1 78.5 98 LYS A C 1
ATOM 777 O O . LYS A 1 98 ? -8.164 -1.21 -6.965 1 78.5 98 LYS A O 1
ATOM 782 N N . SER A 1 99 ? -6.961 -2.941 -6.246 1 88.38 99 SER A N 1
ATOM 783 C CA . SER A 1 99 ? -7.637 -3.916 -7.098 1 88.38 99 SER A CA 1
ATOM 784 C C . SER A 1 99 ? -8.438 -4.914 -6.27 1 88.38 99 SER A C 1
ATOM 786 O O . SER A 1 99 ? -8.117 -5.16 -5.105 1 88.38 99 SER A O 1
ATOM 788 N N . ARG A 1 100 ? -9.438 -5.379 -6.844 1 89.94 100 ARG A N 1
ATOM 789 C CA . ARG A 1 100 ? -10.172 -6.441 -6.172 1 89.94 100 ARG A CA 1
ATOM 790 C C . ARG A 1 100 ? -9.281 -7.648 -5.902 1 89.94 100 ARG A C 1
ATOM 792 O O . ARG A 1 100 ? -9.25 -8.172 -4.789 1 89.94 100 ARG A O 1
ATOM 799 N N . PHE A 1 101 ? -8.508 -8.039 -6.957 1 95.62 101 PHE A N 1
ATOM 800 C CA . PHE A 1 101 ? -7.66 -9.219 -6.805 1 95.62 101 PHE A CA 1
ATOM 801 C C . PHE A 1 101 ? -6.207 -8.82 -6.574 1 95.62 101 PHE A C 1
ATOM 803 O O . PHE A 1 101 ? -5.688 -7.938 -7.262 1 95.62 101 PHE A O 1
ATOM 810 N N . LEU A 1 102 ? -5.617 -9.461 -5.629 1 95.56 102 LEU A N 1
ATOM 811 C CA . LEU A 1 102 ? -4.191 -9.312 -5.352 1 95.56 102 LEU A CA 1
ATOM 812 C C . LEU A 1 102 ? -3.479 -10.656 -5.438 1 95.56 102 LEU A C 1
ATOM 814 O O . LEU A 1 102 ? -3.877 -11.617 -4.781 1 95.56 102 LEU A O 1
ATOM 818 N N . ILE A 1 103 ? -2.525 -10.719 -6.277 1 97.56 103 ILE A N 1
ATOM 819 C CA . ILE A 1 103 ? -1.637 -11.875 -6.344 1 97.56 103 ILE A CA 1
ATOM 820 C C . ILE A 1 103 ? -0.258 -11.5 -5.805 1 97.56 103 ILE A C 1
ATOM 822 O O . ILE A 1 103 ? 0.341 -10.516 -6.254 1 97.56 103 ILE A O 1
ATOM 826 N N . THR A 1 104 ? 0.202 -12.219 -4.828 1 97 104 THR A N 1
ATOM 827 C CA . THR A 1 104 ? 1.554 -12.016 -4.32 1 97 104 THR A CA 1
ATOM 828 C C . THR A 1 104 ? 2.439 -13.219 -4.648 1 97 104 THR A C 1
ATOM 830 O O . THR A 1 104 ? 2.012 -14.367 -4.516 1 97 104 THR A O 1
ATOM 833 N N . ILE A 1 105 ? 3.629 -12.914 -5.109 1 97.62 105 ILE A N 1
ATOM 834 C CA . ILE A 1 105 ? 4.57 -13.945 -5.527 1 97.62 105 ILE A CA 1
ATOM 835 C C . ILE A 1 105 ? 5.949 -13.648 -4.934 1 97.62 105 ILE A C 1
ATOM 837 O O . ILE A 1 105 ? 6.48 -12.547 -5.094 1 97.62 105 ILE A O 1
ATOM 841 N N . GLU A 1 106 ? 6.523 -14.617 -4.293 1 96.25 106 GLU A N 1
ATOM 842 C CA . GLU A 1 106 ? 7.871 -14.445 -3.764 1 96.25 106 GLU A CA 1
ATOM 843 C C . GLU A 1 106 ? 8.922 -14.609 -4.859 1 96.25 106 GLU A C 1
ATOM 845 O O . GLU A 1 106 ? 8.703 -15.344 -5.828 1 96.25 106 GLU A O 1
ATOM 850 N N . GLY A 1 107 ? 10.047 -13.992 -4.676 1 95.56 107 GLY A N 1
ATOM 851 C CA . GLY A 1 107 ? 11.062 -13.859 -5.703 1 95.56 107 GLY A CA 1
ATOM 852 C C . GLY A 1 107 ? 11.656 -15.188 -6.133 1 95.56 107 GLY A C 1
ATOM 853 O O . GLY A 1 107 ? 12.188 -15.305 -7.242 1 95.56 107 GLY A O 1
ATOM 854 N N . ASP A 1 108 ? 11.617 -16.141 -5.246 1 96.44 108 ASP A N 1
ATOM 855 C CA . ASP A 1 108 ? 12.195 -17.438 -5.566 1 96.44 108 ASP A CA 1
ATOM 856 C C . ASP A 1 108 ? 11.117 -18.422 -6.023 1 96.44 108 ASP A C 1
ATOM 858 O O . ASP A 1 108 ? 11.297 -19.625 -5.914 1 96.44 108 ASP A O 1
ATOM 862 N N . VAL A 1 109 ? 10.031 -17.891 -6.504 1 97.31 109 VAL A N 1
ATOM 863 C CA . VAL A 1 109 ? 8.938 -18.672 -7.07 1 97.31 109 VAL A CA 1
ATOM 864 C C . VAL A 1 109 ? 8.797 -18.359 -8.555 1 97.31 109 VAL A C 1
ATOM 866 O O . VAL A 1 109 ? 8.977 -17.219 -8.977 1 97.31 109 VAL A O 1
ATOM 869 N N . ALA A 1 110 ? 8.516 -19.375 -9.336 1 98.12 110 ALA A N 1
ATOM 870 C CA . ALA A 1 110 ? 8.258 -19.203 -10.758 1 98.12 110 ALA A CA 1
ATOM 871 C C . ALA A 1 110 ? 6.992 -19.938 -11.188 1 98.12 110 ALA A C 1
ATOM 873 O O . ALA A 1 110 ? 6.691 -21.016 -10.672 1 98.12 110 ALA A O 1
ATOM 874 N N . ALA A 1 111 ? 6.312 -19.297 -12.094 1 98.62 111 ALA A N 1
ATOM 875 C CA . ALA A 1 111 ? 5.168 -19.938 -12.75 1 98.62 111 ALA A CA 1
ATOM 876 C C . ALA A 1 111 ? 5.453 -20.188 -14.227 1 98.62 111 ALA A C 1
ATOM 878 O O . ALA A 1 111 ? 6.109 -19.375 -14.883 1 98.62 111 ALA A O 1
ATOM 879 N N . PHE A 1 112 ? 5.016 -21.297 -14.664 1 98.19 112 PHE A N 1
ATOM 880 C CA . PHE A 1 112 ? 5.172 -21.688 -16.062 1 98.19 112 PHE A CA 1
ATOM 881 C C . PHE A 1 112 ? 3.814 -21.922 -16.719 1 98.19 112 PHE A C 1
ATOM 883 O O . PHE A 1 112 ? 2.973 -22.641 -16.172 1 98.19 112 PHE A O 1
ATOM 890 N N . ARG A 1 113 ? 3.688 -21.344 -17.859 1 96.62 113 ARG A N 1
ATOM 891 C CA . ARG A 1 113 ? 2.4 -21.297 -18.547 1 96.62 113 ARG A CA 1
ATOM 892 C C . ARG A 1 113 ? 2.119 -22.609 -19.281 1 96.62 113 ARG A C 1
ATOM 894 O O . ARG A 1 113 ? 3.008 -23.156 -19.922 1 96.62 113 ARG A O 1
ATOM 901 N N . ASP A 1 114 ? 0.866 -23.109 -19.125 1 96.06 114 ASP A N 1
ATOM 902 C CA . ASP A 1 114 ? 0.365 -24.125 -20.047 1 96.06 114 ASP A CA 1
ATOM 903 C C . ASP A 1 114 ? 0.236 -23.562 -21.469 1 96.06 114 ASP A C 1
ATOM 905 O O . ASP A 1 114 ? -0.398 -22.531 -21.672 1 96.06 114 ASP A O 1
ATOM 909 N N . PRO A 1 115 ? 0.857 -24.219 -22.422 1 94.94 115 PRO A N 1
ATOM 910 C CA . PRO A 1 115 ? 0.807 -23.703 -23.797 1 94.94 115 PRO A CA 1
ATOM 911 C C . PRO A 1 115 ? -0.621 -23.516 -24.297 1 94.94 115 PRO A C 1
ATOM 913 O O . PRO A 1 115 ? -0.858 -22.688 -25.172 1 94.94 115 PRO A O 1
ATOM 916 N N . ASN A 1 116 ? -1.546 -24.172 -23.75 1 94.12 116 ASN A N 1
ATOM 917 C CA . ASN A 1 116 ? -2.932 -24.094 -24.188 1 94.12 116 ASN A CA 1
ATOM 918 C C . ASN A 1 116 ? -3.721 -23.078 -23.359 1 94.12 116 ASN A C 1
ATOM 920 O O . ASN A 1 116 ? -4.91 -22.859 -23.609 1 94.12 116 ASN A O 1
ATOM 924 N N . ALA A 1 117 ? -3.07 -22.484 -22.422 1 95.5 117 ALA A N 1
ATOM 925 C CA . ALA A 1 117 ? -3.752 -21.484 -21.594 1 95.5 117 ALA A CA 1
ATOM 926 C C . ALA A 1 117 ? -4.152 -20.266 -22.422 1 95.5 117 ALA A C 1
ATOM 928 O O . ALA A 1 117 ? -3.393 -19.812 -23.281 1 95.5 117 ALA A O 1
ATOM 929 N N . THR A 1 118 ? -5.336 -19.797 -22.297 1 95.5 118 THR A N 1
ATOM 930 C CA . THR A 1 118 ? -5.793 -18.609 -23.031 1 95.5 118 THR A CA 1
ATOM 931 C C . THR A 1 118 ? -5.672 -17.359 -22.156 1 95.5 118 THR A C 1
ATOM 933 O O . THR A 1 118 ? -4.984 -16.406 -22.531 1 95.5 118 THR A O 1
ATOM 936 N N . ASP A 1 119 ? -6.359 -17.344 -20.984 1 98.25 119 ASP A N 1
ATOM 937 C CA . ASP A 1 119 ? -6.375 -16.188 -20.094 1 98.25 119 ASP A CA 1
ATOM 938 C C . ASP A 1 119 ? -6.406 -16.641 -18.625 1 98.25 119 ASP A C 1
ATOM 940 O O . ASP A 1 119 ? -7.484 -16.828 -18.062 1 98.25 119 ASP A O 1
ATOM 944 N N . VAL A 1 120 ? -5.246 -16.703 -18.031 1 98.56 120 VAL A N 1
ATOM 945 C CA . VAL A 1 120 ? -5.082 -17.234 -16.688 1 98.56 120 VAL A CA 1
ATOM 946 C C . VAL A 1 120 ? -5.75 -16.312 -15.672 1 98.56 120 VAL A C 1
ATOM 948 O O . VAL A 1 120 ? -6.441 -16.766 -14.758 1 98.56 120 VAL A O 1
ATOM 951 N N . LEU A 1 121 ? -5.582 -14.969 -15.805 1 98.56 121 LEU A N 1
ATOM 952 C CA . LEU A 1 121 ? -6.195 -14.023 -14.875 1 98.56 121 LEU A CA 1
ATOM 953 C C . LEU A 1 121 ? -7.719 -14.102 -14.945 1 98.56 121 LEU A C 1
ATOM 955 O O . LEU A 1 121 ? -8.398 -14.008 -13.922 1 98.56 121 LEU A O 1
ATOM 959 N N . ALA A 1 122 ? -8.219 -14.305 -16.141 1 98.06 122 ALA A N 1
ATOM 960 C CA . ALA A 1 122 ? -9.664 -14.461 -16.266 1 98.06 122 ALA A CA 1
ATOM 961 C C . ALA A 1 122 ? -10.148 -15.711 -15.539 1 98.06 122 ALA A C 1
ATOM 963 O O . ALA A 1 122 ? -11.195 -15.688 -14.883 1 98.06 122 ALA A O 1
ATOM 964 N N . GLU A 1 123 ? -9.422 -16.781 -15.672 1 97.81 123 GLU A N 1
ATOM 965 C CA . GLU A 1 123 ? -9.797 -18 -14.984 1 97.81 123 GLU A CA 1
ATOM 966 C C . GLU A 1 123 ? -9.781 -17.812 -13.469 1 97.81 123 GLU A C 1
ATOM 968 O O . GLU A 1 123 ? -10.648 -18.328 -12.766 1 97.81 123 GLU A O 1
ATOM 973 N N . ILE A 1 124 ? -8.812 -17.094 -12.945 1 98.38 124 ILE A N 1
ATOM 974 C CA . ILE A 1 124 ? -8.75 -16.781 -11.516 1 98.38 124 ILE A CA 1
ATOM 975 C C . ILE A 1 124 ? -9.984 -15.984 -11.109 1 98.38 124 ILE A C 1
ATOM 977 O O . ILE A 1 124 ? -10.695 -16.359 -10.172 1 98.38 124 ILE A O 1
ATOM 981 N N . ALA A 1 125 ? -10.25 -14.93 -11.836 1 97.69 125 ALA A N 1
ATOM 982 C CA . ALA A 1 125 ? -11.383 -14.062 -11.523 1 97.69 125 ALA A CA 1
ATOM 983 C C . ALA A 1 125 ? -12.695 -14.852 -11.555 1 97.69 125 ALA A C 1
ATOM 985 O O . ALA A 1 125 ? -13.516 -14.734 -10.641 1 97.69 125 ALA A O 1
ATOM 986 N N . GLU A 1 126 ? -12.852 -15.648 -12.562 1 97.25 126 GLU A N 1
ATOM 987 C CA . GLU A 1 126 ? -14.07 -16.438 -12.719 1 97.25 126 GLU A CA 1
ATOM 988 C C . GLU A 1 126 ? -14.219 -17.453 -11.586 1 97.25 126 GLU A C 1
ATOM 990 O O . GLU A 1 126 ? -15.336 -17.719 -11.125 1 97.25 126 GLU A O 1
ATOM 995 N N . THR A 1 127 ? -13.133 -18.047 -11.148 1 97 127 THR A N 1
ATOM 996 C CA . THR A 1 127 ? -13.18 -18.984 -10.031 1 97 127 THR A CA 1
ATOM 997 C C . THR A 1 127 ? -13.703 -18.297 -8.766 1 97 127 THR A C 1
ATOM 999 O O . THR A 1 127 ? -14.602 -18.812 -8.102 1 97 127 THR A O 1
ATOM 1002 N N . PHE A 1 128 ? -13.18 -17.125 -8.461 1 96.12 128 PHE A N 1
ATOM 1003 C CA . PHE A 1 128 ? -13.656 -16.391 -7.301 1 96.12 128 PHE A CA 1
ATOM 1004 C C . PHE A 1 128 ? -15.117 -15.992 -7.469 1 96.12 128 PHE A C 1
ATOM 1006 O O . PHE A 1 128 ? -15.891 -16.031 -6.512 1 96.12 128 PHE A O 1
ATOM 1013 N N . ASP A 1 129 ? -15.492 -15.633 -8.688 1 95.88 129 ASP A N 1
ATOM 1014 C CA . ASP A 1 129 ? -16.859 -15.227 -8.938 1 95.88 129 ASP A CA 1
ATOM 1015 C C . ASP A 1 129 ? -17.828 -16.391 -8.727 1 95.88 129 ASP A C 1
ATOM 1017 O O . ASP A 1 129 ? -18.953 -16.188 -8.242 1 95.88 129 ASP A O 1
ATOM 1021 N N . GLN A 1 130 ? -17.391 -17.547 -9.008 1 94.19 130 GLN A N 1
ATOM 1022 C CA . GLN A 1 130 ? -18.234 -18.734 -8.906 1 94.19 130 GLN A CA 1
ATOM 1023 C C . GLN A 1 130 ? -18.203 -19.312 -7.496 1 94.19 130 GLN A C 1
ATOM 1025 O O . GLN A 1 130 ? -19.016 -20.172 -7.152 1 94.19 130 GLN A O 1
ATOM 1030 N N . CYS A 1 131 ? -17.297 -18.859 -6.688 1 92.44 131 CYS A N 1
ATOM 1031 C CA . CYS A 1 131 ? -17.141 -19.328 -5.316 1 92.44 131 CYS A CA 1
ATOM 1032 C C . CYS A 1 131 ? -17.203 -18.172 -4.328 1 92.44 131 CYS A C 1
ATOM 1034 O O . CYS A 1 131 ? -16.172 -17.75 -3.799 1 92.44 131 CYS A O 1
ATOM 1036 N N . PRO A 1 132 ? -18.375 -17.734 -3.969 1 88.62 132 PRO A N 1
ATOM 1037 C CA . PRO A 1 132 ? -18.516 -16.516 -3.166 1 88.62 132 PRO A CA 1
ATOM 1038 C C . PRO A 1 132 ? -17.891 -16.656 -1.777 1 88.62 132 PRO A C 1
ATOM 1040 O O . PRO A 1 132 ? -17.609 -15.641 -1.128 1 88.62 132 PRO A O 1
ATOM 1043 N N . GLN A 1 133 ? -17.656 -17.844 -1.39 1 85.69 133 GLN A N 1
ATOM 1044 C CA . GLN A 1 133 ? -17.094 -18.047 -0.062 1 85.69 133 GLN A CA 1
ATOM 1045 C C . GLN A 1 133 ? -15.562 -18 -0.106 1 85.69 133 GLN A C 1
ATOM 1047 O O . GLN A 1 133 ? -14.906 -18.016 0.937 1 85.69 133 GLN A O 1
ATOM 1052 N N . LEU A 1 134 ? -15.031 -17.969 -1.282 1 92.56 134 LEU A N 1
ATOM 1053 C CA . LEU A 1 134 ? -13.578 -18.016 -1.448 1 92.56 134 LEU A CA 1
ATOM 1054 C C . LEU A 1 134 ? -12.977 -16.625 -1.318 1 92.56 134 LEU A C 1
ATOM 1056 O O . LEU A 1 134 ? -13.328 -15.719 -2.078 1 92.56 134 LEU A O 1
ATOM 1060 N N . ALA A 1 135 ? -12.07 -16.391 -0.309 1 94 135 ALA A N 1
ATOM 1061 C CA . ALA A 1 135 ? -11.398 -15.117 -0.111 1 94 135 ALA A CA 1
ATOM 1062 C C . ALA A 1 135 ? -9.906 -15.234 -0.391 1 94 135 ALA A C 1
ATOM 1064 O O . ALA A 1 135 ? -9.227 -14.234 -0.64 1 94 135 ALA A O 1
ATOM 1065 N N . LEU A 1 136 ? -9.422 -16.422 -0.275 1 96 136 LEU A N 1
ATOM 1066 C CA . LEU A 1 136 ? -8 -16.719 -0.393 1 96 136 LEU A CA 1
ATOM 1067 C C . LEU A 1 136 ? -7.777 -18.016 -1.166 1 96 136 LEU A C 1
ATOM 1069 O O . LEU A 1 136 ? -8.445 -19.016 -0.91 1 96 136 LEU A O 1
ATOM 1073 N N . ALA A 1 137 ? -6.895 -17.953 -2.131 1 97 137 ALA A N 1
ATOM 1074 C CA . ALA A 1 137 ? -6.551 -19.141 -2.914 1 97 137 ALA A CA 1
ATOM 1075 C C . ALA A 1 137 ? -5.047 -19.219 -3.16 1 97 137 ALA A C 1
ATOM 1077 O O . ALA A 1 137 ? -4.309 -18.297 -2.824 1 97 137 ALA A O 1
ATOM 1078 N N . GLN A 1 138 ? -4.641 -20.328 -3.646 1 97.88 138 GLN A N 1
ATOM 1079 C CA . GLN A 1 138 ? -3.232 -20.562 -3.941 1 97.88 138 GLN A CA 1
ATOM 1080 C C . GLN A 1 138 ? -3.07 -21.531 -5.102 1 97.88 138 GLN A C 1
ATOM 1082 O O . GLN A 1 138 ? -4.035 -22.188 -5.516 1 97.88 138 GLN A O 1
ATOM 1087 N N . ARG A 1 139 ? -1.904 -21.531 -5.625 1 97.44 139 ARG A N 1
ATOM 1088 C CA . ARG A 1 139 ? -1.437 -22.562 -6.547 1 97.44 139 ARG A CA 1
ATOM 1089 C C . ARG A 1 139 ? 0.053 -22.828 -6.355 1 97.44 139 ARG A C 1
ATOM 1091 O O . ARG A 1 139 ? 0.877 -21.922 -6.516 1 97.44 139 ARG A O 1
ATOM 1098 N N . ILE A 1 140 ? 0.404 -23.969 -5.906 1 97.06 140 ILE A N 1
ATOM 1099 C CA . ILE A 1 140 ? 1.779 -24.422 -5.75 1 97.06 140 ILE A CA 1
ATOM 1100 C C . ILE A 1 140 ? 1.87 -25.906 -6.098 1 97.06 140 ILE A C 1
ATOM 1102 O O . ILE A 1 140 ? 1.198 -26.734 -5.48 1 97.06 140 ILE A O 1
ATOM 1106 N N . ASP A 1 141 ? 2.75 -26.234 -6.957 1 96.88 141 ASP A N 1
ATOM 1107 C CA . ASP A 1 141 ? 2.719 -27.578 -7.5 1 96.88 141 ASP A CA 1
ATOM 1108 C C . ASP A 1 141 ? 3.748 -28.469 -6.805 1 96.88 141 ASP A C 1
ATOM 1110 O O . ASP A 1 141 ? 3.752 -29.688 -7 1 96.88 141 ASP A O 1
ATOM 1114 N N . ASP A 1 142 ? 4.602 -27.906 -6.012 1 94.75 142 ASP A N 1
ATOM 1115 C CA . ASP A 1 142 ? 5.59 -28.719 -5.312 1 94.75 142 ASP A CA 1
ATOM 1116 C C . ASP A 1 142 ? 5.293 -28.781 -3.814 1 94.75 142 ASP A C 1
ATOM 1118 O O . ASP A 1 142 ? 6.207 -28.703 -2.992 1 94.75 142 ASP A O 1
ATOM 1122 N N . HIS A 1 143 ? 4.02 -28.875 -3.461 1 93.5 143 HIS A N 1
ATOM 1123 C CA . HIS A 1 143 ? 3.604 -28.844 -2.062 1 93.5 143 HIS A CA 1
ATOM 1124 C C . HIS A 1 143 ? 3.871 -30.188 -1.384 1 93.5 143 HIS A C 1
ATOM 1126 O O . HIS A 1 143 ? 3.818 -30.281 -0.155 1 93.5 143 HIS A O 1
ATOM 1132 N N . ASP A 1 144 ? 4.219 -31.25 -2.102 1 91.75 144 ASP A N 1
ATOM 1133 C CA . ASP A 1 144 ? 4.461 -32.562 -1.537 1 91.75 144 ASP A CA 1
ATOM 1134 C C . ASP A 1 144 ? 5.613 -32.531 -0.535 1 91.75 144 ASP A C 1
ATOM 1136 O O . ASP A 1 144 ? 5.672 -33.344 0.38 1 91.75 144 ASP A O 1
ATOM 1140 N N . CYS A 1 145 ? 6.469 -31.609 -0.695 1 88.38 145 CYS A N 1
ATOM 1141 C CA . CYS A 1 145 ? 7.664 -31.547 0.135 1 88.38 145 CYS A CA 1
ATOM 1142 C C . CYS A 1 145 ? 7.383 -30.828 1.451 1 88.38 145 CYS A C 1
ATOM 1144 O O . CYS A 1 145 ? 8.25 -30.766 2.328 1 88.38 145 CYS A O 1
ATOM 1146 N N . TRP A 1 146 ? 6.172 -30.281 1.6 1 90.38 146 TRP A N 1
ATOM 1147 C CA . TRP A 1 146 ? 5.859 -29.5 2.795 1 90.38 146 TRP A CA 1
ATOM 1148 C C . TRP A 1 146 ? 5.797 -30.406 4.027 1 90.38 146 TRP A C 1
ATOM 1150 O O . TRP A 1 146 ? 5.32 -31.531 3.953 1 90.38 146 TRP A O 1
ATOM 1160 N N . GLN A 1 147 ? 6.266 -29.906 5.141 1 86.31 147 GLN A N 1
ATOM 1161 C CA . GLN A 1 147 ? 6.113 -30.625 6.406 1 86.31 147 GLN A CA 1
ATOM 1162 C C . GLN A 1 147 ? 4.656 -30.656 6.848 1 86.31 147 GLN A C 1
ATOM 1164 O O . GLN A 1 147 ? 4.133 -31.703 7.223 1 86.31 147 GLN A O 1
ATOM 1169 N N . TRP A 1 148 ? 4.098 -29.453 6.926 1 90 148 TRP A N 1
ATOM 1170 C CA . TRP A 1 148 ? 2.648 -29.375 7.09 1 90 148 TRP A CA 1
ATOM 1171 C C . TRP A 1 148 ? 1.935 -29.641 5.77 1 90 148 TRP A C 1
ATOM 1173 O O . TRP A 1 148 ? 1.83 -28.75 4.922 1 90 148 TRP A O 1
ATOM 1183 N N . LYS A 1 149 ? 1.425 -30.844 5.621 1 93.25 149 LYS A N 1
ATOM 1184 C CA . LYS A 1 149 ? 0.934 -31.344 4.336 1 93.25 149 LYS A CA 1
ATOM 1185 C C . LYS A 1 149 ? -0.338 -30.609 3.918 1 93.25 149 LYS A C 1
ATOM 1187 O O . LYS A 1 149 ? -1.18 -30.297 4.758 1 93.25 149 LYS A O 1
ATOM 1192 N N . LEU A 1 150 ? -0.418 -30.328 2.625 1 94.94 150 LEU A N 1
ATOM 1193 C CA . LEU A 1 150 ? -1.655 -29.828 2.037 1 94.94 150 LEU A CA 1
ATOM 1194 C C . LEU A 1 150 ? -2.717 -30.922 1.993 1 94.94 150 LEU A C 1
ATOM 1196 O O . LEU A 1 150 ? -2.498 -31.984 1.402 1 94.94 150 LEU A O 1
ATOM 1200 N N . GLU A 1 151 ? -3.832 -30.672 2.643 1 94.5 151 GLU A N 1
ATOM 1201 C CA . GLU A 1 151 ? -4.918 -31.641 2.719 1 94.5 151 GLU A CA 1
ATOM 1202 C C . GLU A 1 151 ? -6.258 -31 2.379 1 94.5 151 GLU A C 1
ATOM 1204 O O . GLU A 1 151 ? -6.492 -29.828 2.697 1 94.5 151 GLU A O 1
ATOM 1209 N N . GLU A 1 152 ? -7.055 -31.797 1.78 1 92.31 152 GLU A N 1
ATOM 1210 C CA . GLU A 1 152 ? -8.43 -31.359 1.56 1 92.31 152 GLU A CA 1
ATOM 1211 C C . GLU A 1 152 ? -9.234 -31.391 2.857 1 92.31 152 GLU A C 1
ATOM 1213 O O . GLU A 1 152 ? -9.094 -32.312 3.662 1 92.31 152 GLU A O 1
ATOM 1218 N N . VAL A 1 153 ? -10.047 -30.359 3.164 1 89.75 153 VAL A N 1
ATOM 1219 C CA . VAL A 1 153 ? -10.75 -30.297 4.441 1 89.75 153 VAL A CA 1
ATOM 1220 C C . VAL A 1 153 ? -12.258 -30.266 4.203 1 89.75 153 VAL A C 1
ATOM 1222 O O . VAL A 1 153 ? -13.039 -30.109 5.148 1 89.75 153 VAL A O 1
ATOM 1225 N N . GLY A 1 154 ? -12.773 -30.438 3.113 1 84.19 154 GLY A N 1
ATOM 1226 C CA . GLY A 1 154 ? -14.195 -30.438 2.787 1 84.19 154 GLY A CA 1
ATOM 1227 C C . GLY A 1 154 ? -14.469 -30.656 1.312 1 84.19 154 GLY A C 1
ATOM 1228 O O . GLY A 1 154 ? -13.555 -31 0.55 1 84.19 154 GLY A O 1
ATOM 1229 N N . PRO A 1 155 ? -15.758 -30.656 1.045 1 87.5 155 PRO A N 1
ATOM 1230 C CA . PRO A 1 155 ? -16.094 -30.766 -0.376 1 87.5 155 PRO A CA 1
ATOM 1231 C C . PRO A 1 155 ? -15.461 -29.656 -1.221 1 87.5 155 PRO A C 1
ATOM 1233 O O . PRO A 1 155 ? -15.125 -28.594 -0.7 1 87.5 155 PRO A O 1
ATOM 1236 N N . PRO A 1 156 ? -15.266 -30.016 -2.482 1 89.31 156 PRO A N 1
ATOM 1237 C CA . PRO A 1 156 ? -14.75 -28.969 -3.359 1 89.31 156 PRO A CA 1
ATOM 1238 C C . PRO A 1 156 ? -15.602 -27.703 -3.342 1 89.31 156 PRO A C 1
ATOM 1240 O O . PRO A 1 156 ? -16.828 -27.781 -3.254 1 89.31 156 PRO A O 1
ATOM 1243 N N . LEU A 1 157 ? -14.898 -26.578 -3.375 1 89.19 157 LEU A N 1
ATOM 1244 C CA . LEU A 1 157 ? -15.602 -25.297 -3.436 1 89.19 157 LEU A CA 1
ATOM 1245 C C . LEU A 1 157 ? -16.234 -25.094 -4.805 1 89.19 157 LEU A C 1
ATOM 1247 O O . LEU A 1 157 ? -17.297 -24.469 -4.914 1 89.19 157 LEU A O 1
ATOM 1251 N N . SER A 1 158 ? -15.609 -25.594 -5.828 1 90.62 158 SER A N 1
ATOM 1252 C CA . SER A 1 158 ? -16.062 -25.625 -7.215 1 90.62 158 SER A CA 1
ATOM 1253 C C . SER A 1 158 ? -15.273 -26.641 -8.023 1 90.62 158 SER A C 1
ATOM 1255 O O . SER A 1 158 ? -14.469 -27.391 -7.473 1 90.62 158 SER A O 1
ATOM 1257 N N . ASP A 1 159 ? -15.594 -26.641 -9.32 1 93.12 159 ASP A N 1
ATOM 1258 C CA . ASP A 1 159 ? -14.836 -27.516 -10.203 1 93.12 159 ASP A CA 1
ATOM 1259 C C . ASP A 1 159 ? -13.391 -27.047 -10.336 1 93.12 159 ASP A C 1
ATOM 1261 O O . ASP A 1 159 ? -12.508 -27.812 -10.711 1 93.12 159 ASP A O 1
ATOM 1265 N N . ARG A 1 160 ? -13.156 -25.812 -9.898 1 94.81 160 ARG A N 1
ATOM 1266 C CA . ARG A 1 160 ? -11.859 -25.203 -10.141 1 94.81 160 ARG A CA 1
ATOM 1267 C C . ARG A 1 160 ? -11.102 -24.984 -8.836 1 94.81 160 ARG A C 1
ATOM 1269 O O . ARG A 1 160 ? -9.914 -24.641 -8.844 1 94.81 160 ARG A O 1
ATOM 1276 N N . ALA A 1 161 ? -11.773 -25.188 -7.723 1 94.88 161 ALA A N 1
ATOM 1277 C CA . ALA A 1 161 ? -11.172 -24.875 -6.43 1 94.88 161 ALA A CA 1
ATOM 1278 C C . ALA A 1 161 ? -11.5 -25.953 -5.395 1 94.88 161 ALA A C 1
ATOM 1280 O O . ALA A 1 161 ? -12.672 -26.203 -5.102 1 94.88 161 ALA A O 1
ATOM 1281 N N . ARG A 1 162 ? -10.484 -26.531 -4.855 1 94.12 162 ARG A N 1
ATOM 1282 C CA . ARG A 1 162 ? -10.625 -27.453 -3.732 1 94.12 162 ARG A CA 1
ATOM 1283 C C . ARG A 1 162 ? -10.492 -26.719 -2.404 1 94.12 162 ARG A C 1
ATOM 1285 O O . ARG A 1 162 ? -9.758 -25.734 -2.305 1 94.12 162 ARG A O 1
ATOM 1292 N N . SER A 1 163 ? -11.219 -27.172 -1.433 1 93.31 163 SER A N 1
ATOM 1293 C CA . SER A 1 163 ? -11.062 -26.641 -0.083 1 93.31 163 SER A CA 1
ATOM 1294 C C . SER A 1 163 ? -9.891 -27.297 0.64 1 93.31 163 SER A C 1
ATOM 1296 O O . SER A 1 163 ? -9.844 -28.531 0.761 1 93.31 163 SER A O 1
ATOM 1298 N N . VAL A 1 164 ? -8.93 -26.469 1.16 1 95.25 164 VAL A N 1
ATOM 1299 C CA . VAL A 1 164 ? -7.719 -27.078 1.714 1 95.25 164 VAL A CA 1
ATOM 1300 C C . VAL A 1 164 ? -7.391 -26.438 3.062 1 95.25 164 VAL A C 1
ATOM 1302 O O . VAL A 1 164 ? -7.973 -25.406 3.426 1 95.25 164 VAL A O 1
ATOM 1305 N N . ASN A 1 165 ? -6.422 -27 3.74 1 93.56 165 ASN A N 1
ATOM 1306 C CA . ASN A 1 165 ? -6.176 -26.688 5.145 1 93.56 165 ASN A CA 1
ATOM 1307 C C . ASN A 1 165 ? -5.145 -25.578 5.297 1 93.56 165 ASN A C 1
ATOM 1309 O O . ASN A 1 165 ? -5 -25 6.375 1 93.56 165 ASN A O 1
ATOM 1313 N N . ARG A 1 166 ? -4.383 -25.328 4.254 1 94.81 166 ARG A N 1
ATOM 1314 C CA . ARG A 1 166 ? -3.289 -24.375 4.461 1 94.81 166 ARG A CA 1
ATOM 1315 C C . ARG A 1 166 ? -2.871 -23.734 3.148 1 94.81 166 ARG A C 1
ATOM 1317 O O . ARG A 1 166 ? -3.264 -24.188 2.072 1 94.81 166 ARG A O 1
ATOM 1324 N N . VAL A 1 167 ? -2.084 -22.656 3.287 1 95.38 167 VAL A N 1
ATOM 1325 C CA . VAL A 1 167 ? -1.479 -21.953 2.154 1 95.38 167 VAL A CA 1
ATOM 1326 C C . VAL A 1 167 ? 0.029 -21.844 2.369 1 95.38 167 VAL A C 1
ATOM 1328 O O . VAL A 1 167 ? 0.525 -22.062 3.475 1 95.38 167 VAL A O 1
ATOM 1331 N N . SER A 1 168 ? 0.708 -21.594 1.289 1 93.88 168 SER A N 1
ATOM 1332 C CA . SER A 1 168 ? 2.078 -21.094 1.298 1 93.88 168 SER A CA 1
ATOM 1333 C C . SER A 1 168 ? 2.131 -19.625 0.883 1 93.88 168 SER A C 1
ATOM 1335 O O . SER A 1 168 ? 1.368 -19.188 0.016 1 93.88 168 SER A O 1
ATOM 1337 N N . SER A 1 169 ? 3.047 -18.875 1.515 1 93.69 169 SER A N 1
ATOM 1338 C CA . SER A 1 169 ? 3.186 -17.469 1.164 1 93.69 169 SER A CA 1
ATOM 1339 C C . SER A 1 169 ? 3.83 -17.297 -0.209 1 93.69 169 SER A C 1
ATOM 1341 O O . SER A 1 169 ? 3.891 -16.188 -0.74 1 93.69 169 SER A O 1
ATOM 1343 N N . HIS A 1 170 ? 4.227 -18.359 -0.855 1 94.88 170 HIS A N 1
ATOM 1344 C CA . HIS A 1 170 ? 4.961 -18.359 -2.115 1 94.88 170 HIS A CA 1
ATOM 1345 C C . HIS A 1 170 ? 4.117 -17.781 -3.244 1 94.88 170 HIS A C 1
ATOM 1347 O O . HIS A 1 170 ? 4.641 -17.094 -4.133 1 94.88 170 HIS A O 1
ATOM 1353 N N . PHE A 1 171 ? 2.885 -18.078 -3.223 1 97.25 171 PHE A N 1
ATOM 1354 C CA . PHE A 1 171 ? 1.936 -17.672 -4.254 1 97.25 171 PHE A CA 1
ATOM 1355 C C . PHE A 1 171 ? 0.521 -17.594 -3.691 1 97.25 171 PHE A C 1
ATOM 1357 O O . PHE A 1 171 ? -0.146 -18.625 -3.539 1 97.25 171 PHE A O 1
ATOM 1364 N N . LEU A 1 172 ? 0.064 -16.391 -3.439 1 96.94 172 LEU A N 1
ATOM 1365 C CA . LEU A 1 172 ? -1.238 -16.172 -2.818 1 96.94 172 LEU A CA 1
ATOM 1366 C C . LEU A 1 172 ? -2.137 -15.328 -3.723 1 96.94 172 LEU A C 1
ATOM 1368 O O . LEU A 1 172 ? -1.67 -14.391 -4.371 1 96.94 172 LEU A O 1
ATOM 1372 N N . ILE A 1 173 ? -3.379 -15.688 -3.777 1 97.38 173 ILE A N 1
ATOM 1373 C CA . ILE A 1 173 ? -4.391 -14.938 -4.508 1 97.38 173 ILE A CA 1
ATOM 1374 C C . ILE A 1 173 ? -5.5 -14.492 -3.555 1 97.38 173 ILE A C 1
ATOM 1376 O O . ILE A 1 173 ? -6.172 -15.328 -2.945 1 97.38 173 ILE A O 1
ATOM 1380 N N . TYR A 1 174 ? -5.703 -13.211 -3.475 1 95.5 174 TYR A N 1
ATOM 1381 C CA . TYR A 1 174 ? -6.727 -12.656 -2.594 1 95.5 174 TYR A CA 1
ATOM 1382 C C . TYR A 1 174 ? -7.855 -12.023 -3.398 1 95.5 174 TYR A C 1
ATOM 1384 O O . TYR A 1 174 ? -7.609 -11.359 -4.406 1 95.5 174 TYR A O 1
ATOM 1392 N N . ASP A 1 175 ? -9.047 -12.328 -3.068 1 94.31 175 ASP A N 1
ATOM 1393 C CA . ASP A 1 175 ? -10.086 -11.305 -3.189 1 94.31 175 ASP A CA 1
ATOM 1394 C C . ASP A 1 175 ? -10.047 -10.336 -2.01 1 94.31 175 ASP A C 1
ATOM 1396 O O . ASP A 1 175 ? -10.508 -10.664 -0.914 1 94.31 175 ASP A O 1
ATOM 1400 N N . THR A 1 176 ? -9.531 -9.18 -2.25 1 90.62 176 THR A N 1
ATOM 1401 C CA . THR A 1 176 ? -9.172 -8.297 -1.147 1 90.62 176 THR A CA 1
ATOM 1402 C C . THR A 1 176 ? -10.422 -7.824 -0.408 1 90.62 176 THR A C 1
ATOM 1404 O O . THR A 1 176 ? -10.391 -7.625 0.808 1 90.62 176 THR A O 1
ATOM 1407 N N . GLN A 1 177 ? -11.5 -7.664 -1.072 1 86.31 177 GLN A N 1
ATOM 1408 C CA . GLN A 1 177 ? -12.75 -7.215 -0.457 1 86.31 177 GLN A CA 1
ATOM 1409 C C . GLN A 1 177 ? -13.297 -8.273 0.498 1 86.31 177 GLN A C 1
ATOM 1411 O O . GLN A 1 177 ? -13.93 -7.938 1.505 1 86.31 177 GLN A O 1
ATOM 1416 N N . ARG A 1 178 ? -13.031 -9.484 0.176 1 89.31 178 ARG A N 1
ATOM 1417 C CA . ARG A 1 178 ? -13.516 -10.57 1.014 1 89.31 178 ARG A CA 1
ATOM 1418 C C . ARG A 1 178 ? -12.5 -10.922 2.096 1 89.31 178 ARG A C 1
ATOM 1420 O O . ARG A 1 178 ? -12.875 -11.305 3.207 1 89.31 178 ARG A O 1
ATOM 1427 N N . ALA A 1 179 ? -11.234 -10.781 1.813 1 91.25 179 ALA A N 1
ATOM 1428 C CA . ALA A 1 179 ? -10.172 -11.227 2.715 1 91.25 179 ALA A CA 1
ATOM 1429 C C . ALA A 1 179 ? -9.977 -10.234 3.857 1 91.25 179 ALA A C 1
ATOM 1431 O O . ALA A 1 179 ? -9.742 -10.633 5 1 91.25 179 ALA A O 1
ATOM 1432 N N . ARG A 1 180 ? -10.109 -8.992 3.578 1 87.12 180 ARG A N 1
ATOM 1433 C CA . ARG A 1 180 ? -9.766 -7.961 4.551 1 87.12 180 ARG A CA 1
ATOM 1434 C C . ARG A 1 180 ? -10.68 -8.031 5.77 1 87.12 180 ARG A C 1
ATOM 1436 O O . ARG A 1 180 ? -10.203 -7.996 6.906 1 87.12 180 ARG A O 1
ATOM 1443 N N . PRO A 1 181 ? -12 -8.164 5.562 1 84 181 PRO A N 1
ATOM 1444 C CA . PRO A 1 181 ? -12.867 -8.273 6.734 1 84 181 PRO A CA 1
ATOM 1445 C C . PRO A 1 181 ? -12.547 -9.492 7.594 1 84 181 PRO A C 1
ATOM 1447 O O . PRO A 1 181 ? -12.648 -9.438 8.82 1 84 181 PRO A O 1
ATOM 1450 N N . VAL A 1 182 ? -12.164 -10.562 6.98 1 87.75 182 VAL A N 1
ATOM 1451 C CA . VAL A 1 182 ? -11.82 -11.781 7.715 1 87.75 182 VAL A CA 1
ATOM 1452 C C . VAL A 1 182 ? -10.578 -11.539 8.555 1 87.75 182 VAL A C 1
ATOM 1454 O O . VAL A 1 182 ? -10.539 -11.891 9.742 1 87.75 182 VAL A O 1
ATOM 1457 N N . MET A 1 183 ? -9.617 -10.945 8.008 1 88.19 183 MET A N 1
ATOM 1458 C CA . MET A 1 183 ? -8.359 -10.656 8.703 1 88.19 183 MET A CA 1
ATOM 1459 C C . MET A 1 183 ? -8.586 -9.672 9.844 1 88.19 183 MET A C 1
ATOM 1461 O O . MET A 1 183 ? -8.008 -9.828 10.922 1 88.19 183 MET A O 1
ATOM 1465 N N . ALA A 1 184 ? -9.43 -8.695 9.547 1 83.69 184 ALA A N 1
ATOM 1466 C CA . ALA A 1 184 ? -9.75 -7.715 10.586 1 83.69 184 ALA A CA 1
ATOM 1467 C C . ALA A 1 184 ? -10.477 -8.375 11.758 1 83.69 184 ALA A C 1
ATOM 1469 O O . ALA A 1 184 ? -10.18 -8.086 12.922 1 83.69 184 ALA A O 1
ATOM 1470 N N . ALA A 1 185 ? -11.43 -9.227 11.453 1 85.5 185 ALA A N 1
ATOM 1471 C CA . ALA A 1 185 ? -12.203 -9.914 12.477 1 85.5 185 ALA A CA 1
ATOM 1472 C C . ALA A 1 185 ? -11.312 -10.82 13.328 1 85.5 185 ALA A C 1
ATOM 1474 O O . ALA A 1 185 ? -11.617 -11.078 14.492 1 85.5 185 ALA A O 1
ATOM 1475 N N . ALA A 1 186 ? -10.211 -11.25 12.766 1 87.56 186 ALA A N 1
ATOM 1476 C CA . ALA A 1 186 ? -9.273 -12.109 13.477 1 87.56 186 ALA A CA 1
ATOM 1477 C C . ALA A 1 186 ? -8.312 -11.281 14.328 1 87.56 186 ALA A C 1
ATOM 1479 O O . ALA A 1 186 ? -7.406 -11.828 14.961 1 87.56 186 ALA A O 1
ATOM 1480 N N . GLY A 1 187 ? -8.453 -9.977 14.383 1 83.44 187 GLY A N 1
ATOM 1481 C CA . GLY A 1 187 ? -7.613 -9.117 15.203 1 83.44 187 GLY A CA 1
ATOM 1482 C C . GLY A 1 187 ? -6.457 -8.508 14.438 1 83.44 187 GLY A C 1
ATOM 1483 O O . GLY A 1 187 ? -5.559 -7.91 15.031 1 83.44 187 GLY A O 1
ATOM 1484 N N . GLY A 1 188 ? -6.441 -8.688 13.094 1 84.81 188 GLY A N 1
ATOM 1485 C CA . GLY A 1 188 ? -5.348 -8.18 12.289 1 84.81 188 GLY A CA 1
ATOM 1486 C C . GLY A 1 188 ? -4.141 -9.102 12.258 1 84.81 188 GLY A C 1
ATOM 1487 O O . GLY A 1 188 ? -4.098 -10.094 12.992 1 84.81 188 GLY A O 1
ATOM 1488 N N . VAL A 1 189 ? -3.16 -8.812 11.398 1 87.44 189 VAL A N 1
ATOM 1489 C CA . VAL A 1 189 ? -1.966 -9.633 11.25 1 87.44 189 VAL A CA 1
ATOM 1490 C C . VAL A 1 189 ? -1.034 -9.414 12.438 1 87.44 189 VAL A C 1
ATOM 1492 O O . VAL A 1 189 ? -0.594 -8.297 12.695 1 87.44 189 VAL A O 1
ATOM 1495 N N . PRO A 1 190 ? -0.732 -10.383 13.164 1 87.75 190 PRO A N 1
ATOM 1496 C CA . PRO A 1 190 ? 0.134 -10.234 14.336 1 87.75 190 PRO A CA 1
ATOM 1497 C C . PRO A 1 190 ? 1.618 -10.227 13.969 1 87.75 190 PRO A C 1
ATOM 1499 O O . PRO A 1 190 ? 2.355 -11.141 14.352 1 87.75 190 PRO A O 1
ATOM 1502 N N . GLY A 1 191 ? 2.098 -9.203 13.32 1 87.38 191 GLY A N 1
ATOM 1503 C CA . GLY A 1 191 ? 3.434 -9.102 12.758 1 87.38 191 GLY A CA 1
ATOM 1504 C C . GLY A 1 191 ? 4.531 -9.203 13.797 1 87.38 191 GLY A C 1
ATOM 1505 O O . GLY A 1 191 ? 5.672 -9.539 13.477 1 87.38 191 GLY A O 1
ATOM 1506 N N . ASP A 1 192 ? 4.254 -8.938 15.086 1 87.62 192 ASP A N 1
ATOM 1507 C CA . ASP A 1 192 ? 5.258 -8.977 16.141 1 87.62 192 ASP A CA 1
ATOM 1508 C C . ASP A 1 192 ? 5.238 -10.312 16.875 1 87.62 192 ASP A C 1
ATOM 1510 O O . ASP A 1 192 ? 6.027 -10.539 17.797 1 87.62 192 ASP A O 1
ATOM 1514 N N . ARG A 1 193 ? 4.418 -11.234 16.484 1 88.62 193 ARG A N 1
ATOM 1515 C CA . ARG A 1 193 ? 4.258 -12.484 17.234 1 88.62 193 ARG A CA 1
ATOM 1516 C C . ARG A 1 193 ? 4.715 -13.68 16.391 1 88.62 193 ARG A C 1
ATOM 1518 O O . ARG A 1 193 ? 4.57 -14.828 16.812 1 88.62 193 ARG A O 1
ATOM 1525 N N . PHE A 1 194 ? 5.184 -13.406 15.195 1 90.19 194 PHE A N 1
ATOM 1526 C CA . PHE A 1 194 ? 5.691 -14.5 14.375 1 90.19 194 PHE A CA 1
ATOM 1527 C C . PHE A 1 194 ? 7.012 -15.023 14.922 1 90.19 194 PHE A C 1
ATOM 1529 O O . PHE A 1 194 ? 7.793 -14.266 15.5 1 90.19 194 PHE A O 1
ATOM 1536 N N . HIS A 1 195 ? 7.125 -16.266 14.789 1 88.19 195 HIS A N 1
ATOM 1537 C CA . HIS A 1 195 ? 8.328 -16.922 15.289 1 88.19 195 HIS A CA 1
ATOM 1538 C C . HIS A 1 195 ? 8.828 -17.969 14.305 1 88.19 195 HIS A C 1
ATOM 1540 O O . HIS A 1 195 ? 8.031 -18.656 13.664 1 88.19 195 HIS A O 1
ATOM 1546 N N . ASP A 1 196 ? 10.102 -18 14.125 1 81.56 196 ASP A N 1
ATOM 1547 C CA . ASP A 1 196 ? 10.75 -18.984 13.273 1 81.56 196 ASP A CA 1
ATOM 1548 C C . ASP A 1 196 ? 12.094 -19.406 13.852 1 81.56 196 ASP A C 1
ATOM 1550 O O . ASP A 1 196 ? 13.133 -19.234 13.211 1 81.56 196 ASP A O 1
ATOM 1554 N N . ASP A 1 197 ? 12.094 -20 15.164 1 74.5 197 ASP A N 1
ATOM 1555 C CA . ASP A 1 197 ? 13.359 -20.266 15.844 1 74.5 197 ASP A CA 1
ATOM 1556 C C . ASP A 1 197 ? 13.633 -21.766 15.938 1 74.5 197 ASP A C 1
ATOM 1558 O O . ASP A 1 197 ? 14.469 -22.188 16.734 1 74.5 197 ASP A O 1
ATOM 1562 N N . GLY A 1 198 ? 13.023 -22.578 15.156 1 68.56 198 GLY A N 1
ATOM 1563 C CA . GLY A 1 198 ? 13.266 -24.016 15.188 1 68.56 198 GLY A CA 1
ATOM 1564 C C . GLY A 1 198 ? 12.398 -24.734 16.203 1 68.56 198 GLY A C 1
ATOM 1565 O O . GLY A 1 198 ? 12.211 -25.953 16.094 1 68.56 198 GLY A O 1
ATOM 1566 N N . ARG A 1 199 ? 11.961 -24.141 17.359 1 67.69 199 ARG A N 1
ATOM 1567 C CA . ARG A 1 199 ? 11.086 -24.75 18.359 1 67.69 199 ARG A CA 1
ATOM 1568 C C . ARG A 1 199 ? 9.633 -24.328 18.141 1 67.69 199 ARG A C 1
ATOM 1570 O O . ARG A 1 199 ? 8.734 -25.172 18.172 1 67.69 199 ARG A O 1
ATOM 1577 N N . ARG A 1 200 ? 9.445 -23.156 17.891 1 77.88 200 ARG A N 1
ATOM 1578 C CA . ARG A 1 200 ? 8.125 -22.594 17.625 1 77.88 200 ARG A CA 1
ATOM 1579 C C . ARG A 1 200 ? 8.07 -21.984 16.219 1 77.88 200 ARG A C 1
ATOM 1581 O O . ARG A 1 200 ? 9.008 -21.312 15.797 1 77.88 200 ARG A O 1
ATOM 1588 N N . TRP A 1 201 ? 6.992 -22.5 15.469 1 82.38 201 TRP A N 1
ATOM 1589 C CA . TRP A 1 201 ? 6.84 -22 14.109 1 82.38 201 TRP A CA 1
ATOM 1590 C C . TRP A 1 201 ? 5.473 -21.359 13.914 1 82.38 201 TRP A C 1
ATOM 1592 O O . TRP A 1 201 ? 4.441 -21.984 14.18 1 82.38 201 TRP A O 1
ATOM 1602 N N . MET A 1 202 ? 5.469 -20.156 13.734 1 89 202 MET A N 1
ATOM 1603 C CA . MET A 1 202 ? 4.273 -19.422 13.352 1 89 202 MET A CA 1
ATOM 1604 C C . MET A 1 202 ? 4.637 -18.203 12.492 1 89 202 MET A C 1
ATOM 1606 O O . MET A 1 202 ? 5.223 -17.25 12.984 1 89 202 MET A O 1
ATOM 1610 N N . ASN A 1 203 ? 4.398 -18.438 11.219 1 92.38 203 ASN A N 1
ATOM 1611 C CA . ASN A 1 203 ? 4.664 -17.359 10.273 1 92.38 203 ASN A CA 1
ATOM 1612 C C . ASN A 1 203 ? 3.383 -16.875 9.602 1 92.38 203 ASN A C 1
ATOM 1614 O O . ASN A 1 203 ? 2.293 -17.359 9.906 1 92.38 203 ASN A O 1
ATOM 1618 N N . TYR A 1 204 ? 3.562 -15.891 8.758 1 93.38 204 TYR A N 1
ATOM 1619 C CA . TYR A 1 204 ? 2.424 -15.266 8.094 1 93.38 204 TYR A CA 1
ATOM 1620 C C . TYR A 1 204 ? 1.529 -16.312 7.441 1 93.38 204 TYR A C 1
ATOM 1622 O O . TYR A 1 204 ? 0.309 -16.297 7.617 1 93.38 204 TYR A O 1
ATOM 1630 N N . GLU A 1 205 ? 2.127 -17.266 6.723 1 93.5 205 GLU A N 1
ATOM 1631 C CA . GLU A 1 205 ? 1.342 -18.281 6.031 1 93.5 205 GLU A CA 1
ATOM 1632 C C . GLU A 1 205 ? 0.614 -19.188 7.02 1 93.5 205 GLU A C 1
ATOM 1634 O O . GLU A 1 205 ? -0.488 -19.672 6.742 1 93.5 205 GLU A O 1
ATOM 1639 N N . ASP A 1 206 ? 1.196 -19.422 8.164 1 93.19 206 ASP A N 1
ATOM 1640 C CA . ASP A 1 206 ? 0.542 -20.234 9.188 1 93.19 206 ASP A CA 1
ATOM 1641 C C . ASP A 1 206 ? -0.663 -19.5 9.773 1 93.19 206 ASP A C 1
ATOM 1643 O O . ASP A 1 206 ? -1.731 -20.094 9.945 1 93.19 206 ASP A O 1
ATOM 1647 N N . TRP A 1 207 ? -0.451 -18.266 10.055 1 92.81 207 TRP A N 1
ATOM 1648 C CA . TRP A 1 207 ? -1.546 -17.438 10.57 1 92.81 207 TRP A CA 1
ATOM 1649 C C . TRP A 1 207 ? -2.703 -17.391 9.578 1 92.81 207 TRP A C 1
ATOM 1651 O O . TRP A 1 207 ? -3.865 -17.547 9.961 1 92.81 207 TRP A O 1
ATOM 1661 N N . LEU A 1 208 ? -2.389 -17.172 8.273 1 93.88 208 LEU A N 1
ATOM 1662 C CA . LEU A 1 208 ? -3.418 -17.188 7.242 1 93.88 208 LEU A CA 1
ATOM 1663 C C . LEU A 1 208 ? -4.172 -18.516 7.238 1 93.88 208 LEU A C 1
ATOM 1665 O O . LEU A 1 208 ? -5.398 -18.531 7.137 1 93.88 208 LEU A O 1
ATOM 1669 N N . SER A 1 209 ? -3.424 -19.562 7.305 1 94.25 209 SER A N 1
ATOM 1670 C CA . SER A 1 209 ? -4.016 -20.891 7.254 1 94.25 209 SER A CA 1
ATOM 1671 C C . SER A 1 209 ? -5.008 -21.094 8.391 1 94.25 209 SER A C 1
ATOM 1673 O O . SER A 1 209 ? -6.125 -21.578 8.172 1 94.25 209 SER A O 1
ATOM 1675 N N . HIS A 1 210 ? -4.621 -20.703 9.531 1 91.88 210 HIS A N 1
ATOM 1676 C CA . HIS A 1 210 ? -5.504 -20.844 10.688 1 91.88 210 HIS A CA 1
ATOM 1677 C C . HIS A 1 210 ? -6.703 -19.906 10.586 1 91.88 210 HIS A C 1
ATOM 1679 O O . HIS A 1 210 ? -7.809 -20.266 11 1 91.88 210 HIS A O 1
ATOM 1685 N N . THR A 1 211 ? -6.492 -18.781 10.055 1 91.56 211 THR A N 1
ATOM 1686 C CA . THR A 1 211 ? -7.52 -17.75 9.984 1 91.56 211 THR A CA 1
ATOM 1687 C C . THR A 1 211 ? -8.57 -18.109 8.938 1 91.56 211 THR A C 1
ATOM 1689 O O . THR A 1 211 ? -9.766 -17.875 9.141 1 91.56 211 THR A O 1
ATOM 1692 N N . PHE A 1 212 ? -8.141 -18.656 7.844 1 92.88 212 PHE A N 1
ATOM 1693 C CA . PHE A 1 212 ? -9.047 -18.828 6.711 1 92.88 212 PHE A CA 1
ATOM 1694 C C . PHE A 1 212 ? -9.547 -20.266 6.629 1 92.88 212 PHE A C 1
ATOM 1696 O O . PHE A 1 212 ? -10.57 -20.531 6 1 92.88 212 PHE A O 1
ATOM 1703 N N . ALA A 1 213 ? -8.844 -21.25 7.047 1 83.38 213 ALA A N 1
ATOM 1704 C CA . ALA A 1 213 ? -9.234 -22.641 6.895 1 83.38 213 ALA A CA 1
ATOM 1705 C C . ALA A 1 213 ? -10.281 -23.031 7.938 1 83.38 213 ALA A C 1
ATOM 1707 O O . ALA A 1 213 ? -10.906 -24.094 7.832 1 83.38 213 ALA A O 1
ATOM 1708 N N . GLN A 1 214 ? -10.672 -22.25 8.773 1 66.44 214 GLN A N 1
ATOM 1709 C CA . GLN A 1 214 ? -11.602 -22.625 9.836 1 66.44 214 GLN A CA 1
ATOM 1710 C C . GLN A 1 214 ? -12.969 -22.969 9.266 1 66.44 214 GLN A C 1
ATOM 1712 O O . GLN A 1 214 ? -13.344 -22.5 8.195 1 66.44 214 GLN A O 1
ATOM 1717 N N . PRO A 1 215 ? -13.539 -23.953 9.891 1 58.62 215 PRO A N 1
ATOM 1718 C CA . PRO A 1 215 ? -14.883 -24.344 9.469 1 58.62 215 PRO A CA 1
ATOM 1719 C C . PRO A 1 215 ? -15.805 -23.141 9.219 1 58.62 215 PRO A C 1
ATOM 1721 O O . PRO A 1 215 ? -16.625 -23.172 8.297 1 58.62 215 PRO A O 1
ATOM 1724 N N . ALA A 1 216 ? -15.602 -22.141 9.977 1 57.91 216 ALA A N 1
ATOM 1725 C CA . ALA A 1 216 ? -16.438 -20.938 9.859 1 57.91 216 ALA A CA 1
ATOM 1726 C C . ALA A 1 216 ? -15.805 -19.906 8.93 1 57.91 216 ALA A C 1
ATOM 1728 O O . ALA A 1 216 ? -16.422 -18.891 8.602 1 57.91 216 ALA A O 1
ATOM 1729 N N . GLY A 1 217 ? -14.617 -20.281 8.422 1 62.28 217 GLY A N 1
ATOM 1730 C CA . GLY A 1 217 ? -13.961 -19.328 7.547 1 62.28 217 GLY A CA 1
ATOM 1731 C C . GLY A 1 217 ? -14.297 -19.531 6.082 1 62.28 217 GLY A C 1
ATOM 1732 O O . GLY A 1 217 ? -15.008 -20.469 5.723 1 62.28 217 GLY A O 1
ATOM 1733 N N . PRO A 1 218 ? -13.945 -18.453 5.285 1 70.31 218 PRO A N 1
ATOM 1734 C CA . PRO A 1 218 ? -14.289 -18.516 3.861 1 70.31 218 PRO A CA 1
ATOM 1735 C C . PRO A 1 218 ? -13.57 -19.641 3.127 1 70.31 218 PRO A C 1
ATOM 1737 O O . PRO A 1 218 ? -13.836 -19.891 1.947 1 70.31 218 PRO A O 1
ATOM 1740 N N . GLY A 1 219 ? -12.703 -20.375 3.947 1 84.62 219 GLY A N 1
ATOM 1741 C CA . GLY A 1 219 ? -11.969 -21.484 3.344 1 84.62 219 GLY A CA 1
ATOM 1742 C C . GLY A 1 219 ? -10.805 -21.031 2.486 1 84.62 219 GLY A C 1
ATOM 1743 O O . GLY A 1 219 ? -10.703 -19.844 2.139 1 84.62 219 GLY A O 1
ATOM 1744 N N . ILE A 1 220 ? -9.852 -21.906 2.252 1 94.44 220 ILE A N 1
ATOM 1745 C CA . ILE A 1 220 ? -8.695 -21.719 1.384 1 94.44 220 ILE A CA 1
ATOM 1746 C C . ILE A 1 220 ? -8.867 -22.562 0.115 1 94.44 220 ILE A C 1
ATOM 1748 O O . ILE A 1 220 ? -9.07 -23.766 0.184 1 94.44 220 ILE A O 1
ATOM 1752 N N . GLY A 1 221 ? -8.836 -21.859 -1.016 1 95.75 221 GLY A N 1
ATOM 1753 C CA . GLY A 1 221 ? -8.961 -22.578 -2.279 1 95.75 221 GLY A CA 1
ATOM 1754 C C . GLY A 1 221 ? -7.621 -22.969 -2.869 1 95.75 221 GLY A C 1
ATOM 1755 O O . GLY A 1 221 ? -6.695 -22.172 -2.926 1 95.75 221 GLY A O 1
ATOM 1756 N N . TYR A 1 222 ? -7.516 -24.203 -3.201 1 97 222 TYR A N 1
ATOM 1757 C CA . TYR A 1 222 ? -6.441 -24.656 -4.074 1 97 222 TYR A CA 1
ATOM 1758 C C . TYR A 1 222 ? -6.918 -24.75 -5.52 1 97 222 TYR A C 1
ATOM 1760 O O . TYR A 1 222 ? -7.797 -25.562 -5.836 1 97 222 TYR A O 1
ATOM 1768 N N . LEU A 1 223 ? -6.316 -23.984 -6.402 1 97.81 223 LEU A N 1
ATOM 1769 C CA . LEU A 1 223 ? -6.789 -23.891 -7.781 1 97.81 223 LEU A CA 1
ATOM 1770 C C . LEU A 1 223 ? -6.109 -24.953 -8.648 1 97.81 223 LEU A C 1
ATOM 1772 O O . LEU A 1 223 ? -5.273 -24.609 -9.492 1 97.81 223 LEU A O 1
ATOM 1776 N N . HIS A 1 224 ? -6.609 -26.125 -8.555 1 95.62 224 HIS A N 1
ATOM 1777 C CA . HIS A 1 224 ? -5.934 -27.297 -9.102 1 95.62 224 HIS A CA 1
ATOM 1778 C C . HIS A 1 224 ? -6.066 -27.344 -10.617 1 95.62 224 HIS A C 1
ATOM 1780 O O . HIS A 1 224 ? -5.32 -28.062 -11.289 1 95.62 224 HIS A O 1
ATOM 1786 N N . ARG A 1 225 ? -6.914 -26.516 -11.242 1 95.19 225 ARG A N 1
ATOM 1787 C CA . ARG A 1 225 ? -7.113 -26.578 -12.688 1 95.19 225 ARG A CA 1
ATOM 1788 C C . ARG A 1 225 ? -6.52 -25.344 -13.375 1 95.19 225 ARG A C 1
ATOM 1790 O O . ARG A 1 225 ? -6.684 -25.172 -14.586 1 95.19 225 ARG A O 1
ATOM 1797 N N . LEU A 1 226 ? -5.969 -24.422 -12.586 1 97.06 226 LEU A N 1
ATOM 1798 C CA . LEU A 1 226 ? -5.328 -23.281 -13.219 1 97.06 226 LEU A CA 1
ATOM 1799 C C . LEU A 1 226 ? -4.309 -23.719 -14.258 1 97.06 226 LEU A C 1
ATOM 1801 O O . LEU A 1 226 ? -3.488 -24.609 -13.984 1 97.06 226 LEU A O 1
ATOM 1805 N N . PRO A 1 227 ? -4.359 -23.172 -15.477 1 96.38 227 PRO A N 1
ATOM 1806 C CA . PRO A 1 227 ? -3.518 -23.672 -16.562 1 96.38 227 PRO A CA 1
ATOM 1807 C C . PRO A 1 227 ? -2.086 -23.156 -16.484 1 96.38 227 P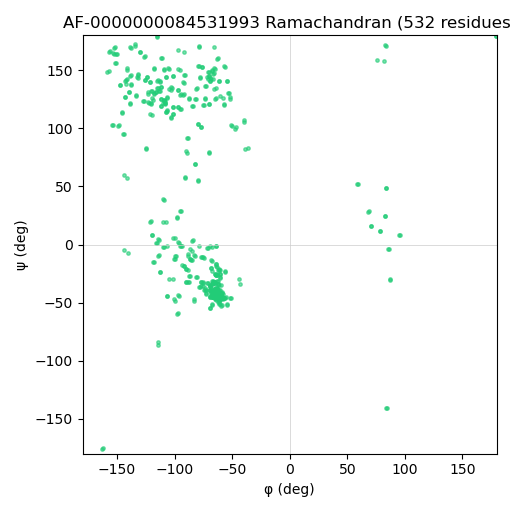RO A C 1
ATOM 1809 O O . PRO A 1 227 ? -1.586 -22.578 -17.453 1 96.38 227 PRO A O 1
ATOM 1812 N N . LEU A 1 228 ? -1.423 -23.328 -15.422 1 97.12 228 LEU A N 1
ATOM 1813 C CA . LEU A 1 228 ? -0.016 -23.031 -15.188 1 97.12 228 LEU A CA 1
ATOM 1814 C C . LEU A 1 228 ? 0.56 -23.922 -14.102 1 97.12 228 LEU A C 1
ATOM 1816 O O . LEU A 1 228 ? -0.18 -24.656 -13.438 1 97.12 228 LEU A O 1
ATOM 1820 N N . ARG A 1 229 ? 1.825 -24 -13.984 1 97.81 229 ARG A N 1
ATOM 1821 C CA . ARG A 1 229 ? 2.549 -24.672 -12.906 1 97.81 229 ARG A CA 1
ATOM 1822 C C . ARG A 1 229 ? 3.354 -23.656 -12.086 1 97.81 229 ARG A C 1
ATOM 1824 O O . ARG A 1 229 ? 3.959 -22.75 -12.641 1 97.81 229 ARG A O 1
ATOM 1831 N N . VAL A 1 230 ? 3.291 -23.766 -10.805 1 98.5 230 VAL A N 1
ATOM 1832 C CA . VAL A 1 230 ? 3.975 -22.844 -9.906 1 98.5 230 VAL A CA 1
ATOM 1833 C C . VAL A 1 230 ? 4.902 -23.609 -8.977 1 98.5 230 VAL A C 1
ATOM 1835 O O . VAL A 1 230 ? 4.48 -24.578 -8.32 1 98.5 230 VAL A O 1
ATOM 1838 N N . PHE A 1 231 ? 6.176 -23.172 -8.875 1 98.06 231 PHE A N 1
ATOM 1839 C CA . PHE A 1 231 ? 7.164 -23.891 -8.078 1 98.06 231 PHE A CA 1
ATOM 1840 C C . PHE A 1 231 ? 8.031 -22.922 -7.281 1 98.06 231 PHE A C 1
ATOM 1842 O O . PHE A 1 231 ? 8.336 -21.828 -7.746 1 98.06 231 PHE A O 1
ATOM 1849 N N . HIS A 1 232 ? 8.414 -23.344 -6.098 1 96.69 232 HIS A N 1
ATOM 1850 C CA . HIS A 1 232 ? 9.531 -22.75 -5.379 1 96.69 232 HIS A CA 1
ATOM 1851 C C . HIS A 1 232 ? 10.859 -23.141 -5.992 1 96.69 232 HIS A C 1
ATOM 1853 O O . HIS A 1 232 ? 11.141 -24.344 -6.156 1 96.69 232 HIS A O 1
ATOM 1859 N N . CYS A 1 233 ? 11.664 -22.203 -6.34 1 96.38 233 CYS A N 1
ATOM 1860 C CA . CYS A 1 233 ? 12.93 -22.484 -7.012 1 96.38 233 CYS A CA 1
ATOM 1861 C C . CYS A 1 233 ? 14.055 -22.656 -6 1 96.38 233 CYS A C 1
ATOM 1863 O O . CYS A 1 233 ? 15.055 -21.938 -6.047 1 96.38 233 CYS A O 1
ATOM 1865 N N . ASP A 1 234 ? 13.891 -23.531 -5.164 1 94.62 234 ASP A N 1
ATOM 1866 C CA . ASP A 1 234 ? 14.883 -23.875 -4.148 1 94.62 234 ASP A CA 1
ATOM 1867 C C . ASP A 1 234 ? 14.742 -25.328 -3.719 1 94.62 234 ASP A C 1
ATOM 1869 O O . ASP A 1 234 ? 13.867 -26.047 -4.211 1 94.62 234 ASP A O 1
ATOM 1873 N N . GLU A 1 235 ? 15.727 -25.797 -2.967 1 92.62 235 GLU A N 1
ATOM 1874 C CA . GLU A 1 235 ? 15.742 -27.156 -2.443 1 92.62 235 GLU A CA 1
ATOM 1875 C C . GLU A 1 235 ? 15.875 -27.156 -0.923 1 92.62 235 GLU A C 1
ATOM 1877 O O . GLU A 1 235 ? 16.578 -26.328 -0.351 1 92.62 235 GLU A O 1
ATOM 1882 N N . LYS A 1 236 ? 15.188 -28.109 -0.408 1 90.38 236 LYS A N 1
ATOM 1883 C CA . LYS A 1 236 ? 15.344 -28.297 1.033 1 90.38 236 LYS A CA 1
ATOM 1884 C C . LYS A 1 236 ? 16.766 -28.734 1.384 1 90.38 236 LYS A C 1
ATOM 1886 O O . LYS A 1 236 ? 17.422 -29.406 0.593 1 90.38 236 LYS A O 1
ATOM 1891 N N . THR A 1 237 ? 17.172 -28.359 2.605 1 89 237 THR A N 1
ATOM 1892 C CA . THR A 1 237 ? 18.516 -28.734 3.049 1 89 237 THR A CA 1
ATOM 1893 C C . THR A 1 237 ? 18.609 -30.25 3.24 1 89 237 THR A C 1
ATOM 1895 O O . THR A 1 237 ? 19.688 -30.828 3.107 1 89 237 THR A O 1
ATOM 1898 N N . ALA A 1 238 ? 17.453 -30.797 3.68 1 86.62 238 ALA A N 1
ATOM 1899 C CA . ALA A 1 238 ? 17.266 -32.219 3.814 1 86.62 238 ALA A CA 1
ATOM 1900 C C . ALA A 1 238 ? 15.789 -32.625 3.635 1 86.62 238 ALA A C 1
ATOM 1902 O O . ALA A 1 238 ? 14.906 -31.766 3.752 1 86.62 238 ALA A O 1
ATOM 1903 N N . PRO A 1 239 ? 15.617 -33.906 3.24 1 79.31 239 PRO A N 1
ATOM 1904 C CA . PRO A 1 239 ? 14.211 -34.312 3.129 1 79.31 239 PRO A CA 1
ATOM 1905 C C . PRO A 1 239 ? 13.406 -34 4.395 1 79.31 239 PRO A C 1
ATOM 1907 O O . PRO A 1 239 ? 13.836 -34.375 5.496 1 79.31 239 PRO A O 1
ATOM 1910 N N . GLY A 1 240 ? 12.367 -33.344 4.258 1 75.38 240 GLY A N 1
ATOM 1911 C CA . GLY A 1 240 ? 11.484 -33.031 5.375 1 75.38 240 GLY A CA 1
ATOM 1912 C C . GLY A 1 240 ? 11.906 -31.781 6.141 1 75.38 240 GLY A C 1
ATOM 1913 O O . GLY A 1 240 ? 11.203 -31.344 7.055 1 75.38 240 GLY A O 1
ATOM 1914 N N . SER A 1 241 ? 13 -31.266 5.719 1 80 241 SER A N 1
ATOM 1915 C CA . SER A 1 241 ? 13.484 -30.078 6.41 1 80 241 SER A CA 1
ATOM 1916 C C . SER A 1 241 ? 12.555 -28.891 6.18 1 80 241 SER A C 1
ATOM 1918 O O . SER A 1 241 ? 11.93 -28.781 5.129 1 80 241 SER A O 1
ATOM 1920 N N . ALA A 1 242 ? 12.523 -28.016 7.195 1 76 242 ALA A N 1
ATOM 1921 C CA . ALA A 1 242 ? 11.797 -26.75 7.055 1 76 242 ALA A CA 1
ATOM 1922 C C . ALA A 1 242 ? 12.648 -25.703 6.344 1 76 242 ALA A C 1
ATOM 1924 O O . ALA A 1 242 ? 12.141 -24.672 5.91 1 76 242 ALA A O 1
ATOM 1925 N N . HIS A 1 243 ? 13.898 -26.016 6.141 1 82.69 243 HIS A N 1
ATOM 1926 C CA . HIS A 1 243 ? 14.82 -25.016 5.641 1 82.69 243 HIS A CA 1
ATOM 1927 C C . HIS A 1 243 ? 15.234 -25.312 4.199 1 82.69 243 HIS A C 1
ATOM 1929 O O . HIS A 1 243 ? 15.352 -26.469 3.811 1 82.69 243 HIS A O 1
ATOM 1935 N N . TYR A 1 244 ? 15.516 -24.297 3.539 1 88.81 244 TYR A N 1
ATOM 1936 C CA . TYR A 1 244 ? 15.961 -24.375 2.152 1 88.81 244 TYR A CA 1
ATOM 1937 C C . TYR A 1 244 ? 17.422 -23.953 2.025 1 88.81 244 TYR A C 1
ATOM 1939 O O . TYR A 1 244 ? 17.953 -23.25 2.891 1 88.81 244 TYR A O 1
ATOM 1947 N N . ARG A 1 245 ? 18.109 -24.312 0.95 1 89.12 245 ARG A N 1
ATOM 1948 C CA . ARG A 1 245 ? 19.531 -24.047 0.719 1 89.12 245 ARG A CA 1
ATOM 1949 C C . ARG A 1 245 ? 19.781 -22.547 0.533 1 89.12 245 ARG A C 1
ATOM 1951 O O . ARG A 1 245 ? 20.75 -22.016 1.062 1 89.12 245 ARG A O 1
ATOM 1958 N N . ARG A 1 246 ? 19 -21.891 -0.207 1 88.56 246 ARG A N 1
ATOM 1959 C CA . ARG A 1 246 ? 18.938 -20.453 -0.387 1 88.56 246 ARG A CA 1
ATOM 1960 C C . ARG A 1 246 ? 20.156 -19.938 -1.156 1 88.56 246 ARG A C 1
ATOM 1962 O O . ARG A 1 246 ? 20.438 -18.734 -1.146 1 88.56 246 ARG A O 1
ATOM 1969 N N . ASP A 1 247 ? 20.891 -20.828 -1.809 1 93.19 247 ASP A N 1
ATOM 1970 C CA . ASP A 1 247 ? 22.016 -20.359 -2.621 1 93.19 247 ASP A CA 1
ATOM 1971 C C . ASP A 1 247 ? 21.609 -20.234 -4.086 1 93.19 247 ASP A C 1
ATOM 1973 O O . ASP A 1 247 ? 20.812 -21.031 -4.594 1 93.19 247 ASP A O 1
ATOM 1977 N N . ILE A 1 248 ? 22.281 -19.297 -4.742 1 95 248 ILE A N 1
ATOM 1978 C CA . ILE A 1 248 ? 21.859 -18.844 -6.066 1 95 248 ILE A CA 1
ATOM 1979 C C . ILE A 1 248 ? 22.062 -19.969 -7.078 1 95 248 ILE A C 1
ATOM 1981 O O . ILE A 1 248 ? 21.25 -20.156 -7.984 1 95 248 ILE A O 1
ATOM 1985 N N . ALA A 1 249 ? 23.109 -20.734 -6.977 1 96.81 249 ALA A N 1
ATOM 1986 C CA . ALA A 1 249 ? 23.391 -21.812 -7.914 1 96.81 249 ALA A CA 1
ATOM 1987 C C . ALA A 1 249 ? 22.281 -22.875 -7.875 1 96.81 249 ALA A C 1
ATOM 1989 O O . ALA A 1 249 ? 21.797 -23.312 -8.914 1 96.81 249 ALA A O 1
ATOM 1990 N N . THR A 1 250 ? 21.891 -23.266 -6.699 1 97 250 THR A N 1
ATOM 1991 C CA . THR A 1 250 ? 20.812 -24.234 -6.531 1 97 250 THR A CA 1
ATOM 1992 C C . THR A 1 250 ? 19.5 -23.688 -7.086 1 97 250 THR A C 1
ATOM 1994 O O . THR A 1 250 ? 18.797 -24.375 -7.816 1 97 250 THR A O 1
ATOM 1997 N N . ARG A 1 251 ? 19.156 -22.469 -6.812 1 97.38 251 ARG A N 1
ATOM 1998 C CA . ARG A 1 251 ? 17.906 -21.859 -7.23 1 97.38 251 ARG A CA 1
ATOM 1999 C C . ARG A 1 251 ? 17.812 -21.797 -8.75 1 97.38 251 ARG A C 1
ATOM 2001 O O . ARG A 1 251 ? 16.766 -22.109 -9.328 1 97.38 251 ARG A O 1
ATOM 2008 N N . LEU A 1 252 ? 18.938 -21.422 -9.336 1 97.94 252 LEU A N 1
ATOM 2009 C CA . LEU A 1 252 ? 18.953 -21.344 -10.789 1 97.94 252 LEU A CA 1
ATOM 2010 C C . LEU A 1 252 ? 18.828 -22.734 -11.406 1 97.94 252 LEU A C 1
ATOM 2012 O O . LEU A 1 252 ? 18.125 -22.922 -12.406 1 97.94 252 LEU A O 1
ATOM 2016 N N . ARG A 1 253 ? 19.484 -23.656 -10.82 1 98.12 253 ARG A N 1
ATOM 2017 C CA . ARG A 1 253 ? 19.375 -25.031 -11.297 1 98.12 253 ARG A CA 1
ATOM 2018 C C . ARG A 1 253 ? 17.953 -25.547 -11.18 1 98.12 253 ARG A C 1
ATOM 2020 O O . ARG A 1 253 ? 17.422 -26.125 -12.133 1 98.12 253 ARG A O 1
ATOM 2027 N N . VAL A 1 254 ? 17.359 -25.375 -10.031 1 97.62 254 VAL A N 1
ATOM 2028 C CA . VAL A 1 254 ? 16 -25.859 -9.797 1 97.62 254 VAL A CA 1
ATOM 2029 C C . VAL A 1 254 ? 15.047 -25.188 -10.781 1 97.62 254 VAL A C 1
ATOM 2031 O O . VAL A 1 254 ? 14.156 -25.828 -11.336 1 97.62 254 VAL A O 1
ATOM 2034 N N . PHE A 1 255 ? 15.211 -23.906 -11.016 1 98.12 255 PHE A N 1
ATOM 2035 C CA . PHE A 1 255 ? 14.398 -23.219 -12.008 1 98.12 255 PHE A CA 1
ATOM 2036 C C . PHE A 1 255 ? 14.484 -23.922 -13.359 1 98.12 255 PHE A C 1
ATOM 2038 O O . PHE A 1 255 ? 13.453 -24.219 -13.977 1 98.12 255 PHE A O 1
ATOM 2045 N N . ALA A 1 256 ? 15.688 -24.141 -13.781 1 98.25 256 ALA A N 1
ATOM 2046 C CA . ALA A 1 256 ? 15.914 -24.75 -15.086 1 98.25 256 ALA A CA 1
ATOM 2047 C C . ALA A 1 256 ? 15.289 -26.141 -15.156 1 98.25 256 ALA A C 1
ATOM 2049 O O . ALA A 1 256 ? 14.703 -26.516 -16.172 1 98.25 256 ALA A O 1
ATOM 2050 N N . GLU A 1 257 ? 15.445 -26.859 -14.109 1 97.88 257 GLU A N 1
ATOM 2051 C CA . GLU A 1 257 ? 14.883 -28.203 -14.039 1 97.88 257 GLU A CA 1
ATOM 2052 C C . GLU A 1 257 ? 13.359 -28.172 -14.141 1 97.88 257 GLU A C 1
ATOM 2054 O O . GLU A 1 257 ? 12.758 -28.969 -14.859 1 97.88 257 GLU A O 1
ATOM 2059 N N . ARG A 1 258 ? 12.758 -27.266 -13.43 1 97.38 258 ARG A N 1
ATOM 2060 C CA . ARG A 1 258 ? 11.305 -27.141 -13.438 1 97.38 258 ARG A CA 1
ATOM 2061 C C . ARG A 1 258 ? 10.805 -26.688 -14.812 1 97.38 258 ARG A C 1
ATOM 2063 O O . ARG A 1 258 ? 9.797 -27.203 -15.305 1 97.38 258 ARG A O 1
ATOM 2070 N N . GLU A 1 259 ? 11.477 -25.703 -15.367 1 96.94 259 GLU A N 1
ATOM 2071 C CA . GLU A 1 259 ? 11.109 -25.234 -16.703 1 96.94 259 GLU A CA 1
ATOM 2072 C C . GLU A 1 259 ? 11.125 -26.375 -17.719 1 96.94 259 GLU A C 1
ATOM 2074 O O . GLU A 1 259 ? 10.18 -26.531 -18.484 1 96.94 259 GLU A O 1
ATOM 2079 N N . HIS A 1 260 ? 12.172 -27.156 -17.656 1 96.88 260 HIS A N 1
ATOM 2080 C CA . HIS A 1 260 ? 12.312 -28.281 -18.562 1 96.88 260 HIS A CA 1
ATOM 2081 C C . HIS A 1 260 ? 11.219 -29.328 -18.328 1 96.88 260 HIS A C 1
ATOM 2083 O O . HIS A 1 260 ? 10.609 -29.828 -19.281 1 96.88 260 HIS A O 1
ATOM 2089 N N . ALA A 1 261 ? 11.008 -29.625 -17.062 1 96.12 261 ALA A N 1
ATOM 2090 C CA . ALA A 1 261 ? 10.008 -30.625 -16.703 1 96.12 261 ALA A CA 1
ATOM 2091 C C . ALA A 1 261 ? 8.625 -30.219 -17.188 1 96.12 261 ALA A C 1
ATOM 2093 O O . ALA A 1 261 ? 7.859 -31.047 -17.688 1 96.12 261 ALA A O 1
ATOM 2094 N N . VAL A 1 262 ? 8.273 -28.953 -17.031 1 95.94 262 VAL A N 1
ATOM 2095 C CA . VAL A 1 262 ? 6.961 -28.453 -17.422 1 95.94 262 VAL A CA 1
ATOM 2096 C C . VAL A 1 262 ? 6.824 -28.484 -18.938 1 95.94 262 VAL A C 1
ATOM 2098 O O . VAL A 1 262 ? 5.766 -28.844 -19.469 1 95.94 262 VAL A O 1
ATOM 2101 N N . LYS A 1 263 ? 7.863 -28.109 -19.672 1 93.94 263 LYS A N 1
ATOM 2102 C CA . LYS A 1 263 ? 7.855 -28.172 -21.125 1 93.94 263 LYS A CA 1
ATOM 2103 C C . LYS A 1 263 ? 7.609 -29.609 -21.609 1 93.94 263 LYS A C 1
ATOM 2105 O O . LYS A 1 263 ? 6.863 -29.812 -22.578 1 93.94 263 LYS A O 1
ATOM 2110 N N . GLU A 1 264 ? 8.219 -30.5 -20.969 1 94.88 264 GLU A N 1
ATOM 2111 C CA . GLU A 1 264 ? 8.039 -31.906 -21.328 1 94.88 264 GLU A CA 1
ATOM 2112 C C . GLU A 1 264 ? 6.629 -32.375 -21.016 1 94.88 264 GLU A C 1
ATOM 2114 O O . GLU A 1 264 ? 6.023 -33.125 -21.797 1 94.88 264 GLU A O 1
ATOM 2119 N N . GLU A 1 265 ? 6.203 -32 -19.859 1 93.62 265 GLU A N 1
ATOM 2120 C CA . GLU A 1 265 ? 4.898 -32.438 -19.375 1 93.62 265 GLU A CA 1
ATOM 2121 C C . GLU A 1 265 ? 3.77 -31.844 -20.203 1 93.62 265 GLU A C 1
ATOM 2123 O O . GLU A 1 265 ? 2.816 -32.531 -20.562 1 93.62 265 GLU A O 1
ATOM 2128 N N . LEU A 1 266 ? 3.877 -30.562 -20.484 1 90.88 266 LEU A N 1
ATOM 2129 C CA . LEU A 1 266 ? 2.762 -29.844 -21.094 1 90.88 266 LEU A CA 1
ATOM 2130 C C . LEU A 1 266 ? 2.975 -29.688 -22.594 1 90.88 266 LEU A C 1
ATOM 2132 O O . LEU A 1 266 ? 2.061 -29.266 -23.328 1 90.88 266 LEU A O 1
ATOM 2136 N N . GLY A 1 267 ? 4.016 -30.281 -23.172 1 77.69 267 GLY A N 1
ATOM 2137 C CA . GLY A 1 267 ? 4.301 -30.234 -24.594 1 77.69 267 GLY A CA 1
ATOM 2138 C C . GLY A 1 267 ? 4.715 -28.844 -25.078 1 77.69 267 GLY A C 1
ATOM 2139 O O . GLY A 1 267 ? 4.41 -28.469 -26.203 1 77.69 267 GLY A O 1
ATOM 2140 N N . ALA A 1 268 ? 5.285 -28.094 -24.25 1 58.56 268 ALA A N 1
ATOM 2141 C CA . ALA A 1 268 ? 5.734 -26.766 -24.656 1 58.56 268 ALA A CA 1
ATOM 2142 C C . ALA A 1 268 ? 7.121 -26.828 -25.281 1 58.56 268 ALA A C 1
ATOM 2144 O O . ALA A 1 268 ? 7.926 -27.703 -24.953 1 58.56 268 ALA A O 1
ATOM 2145 N N . MET B 1 1 ? 16.516 -3.059 23.953 1 30.5 1 MET B N 1
ATOM 2146 C CA . MET B 1 1 ? 16.078 -2.828 22.578 1 30.5 1 MET B CA 1
ATOM 2147 C C . MET B 1 1 ? 14.555 -2.689 22.516 1 30.5 1 MET B C 1
ATOM 2149 O O . MET B 1 1 ? 13.828 -3.605 22.906 1 30.5 1 MET B O 1
ATOM 2153 N N . THR B 1 2 ? 14.078 -1.545 22.875 1 39.03 2 THR B N 1
ATOM 2154 C CA . THR B 1 2 ? 12.648 -1.355 23.109 1 39.03 2 THR B CA 1
ATOM 2155 C C . THR B 1 2 ? 11.82 -2.109 22.078 1 39.03 2 THR B C 1
ATOM 2157 O O . THR B 1 2 ? 12.148 -2.1 20.891 1 39.03 2 THR B O 1
ATOM 2160 N N . ALA B 1 3 ? 11.273 -3.102 22.438 1 46.53 3 ALA B N 1
ATOM 2161 C CA . ALA B 1 3 ? 10.484 -4.004 21.609 1 46.53 3 ALA B CA 1
ATOM 2162 C C . ALA B 1 3 ? 9.68 -3.23 20.562 1 46.53 3 ALA B C 1
ATOM 2164 O O . ALA B 1 3 ? 8.883 -2.352 20.922 1 46.53 3 ALA B O 1
ATOM 2165 N N . VAL B 1 4 ? 10.312 -2.904 19.469 1 52.88 4 VAL B N 1
ATOM 2166 C CA . VAL B 1 4 ? 9.625 -2.121 18.453 1 52.88 4 VAL B CA 1
ATOM 2167 C C . VAL B 1 4 ? 8.242 -2.709 18.203 1 52.88 4 VAL B C 1
ATOM 2169 O O . VAL B 1 4 ? 8.109 -3.891 17.859 1 52.88 4 VAL B O 1
ATOM 2172 N N . THR B 1 5 ? 7.168 -2.121 18.766 1 63.41 5 THR B N 1
ATOM 2173 C CA . THR B 1 5 ? 5.758 -2.465 18.625 1 63.41 5 THR B CA 1
ATOM 2174 C C . THR B 1 5 ? 5.379 -2.576 17.141 1 63.41 5 THR B C 1
ATOM 2176 O O . THR B 1 5 ? 5.676 -1.679 16.359 1 63.41 5 THR B O 1
ATOM 2179 N N . TYR B 1 6 ? 5.262 -3.723 16.656 1 78.06 6 TYR B N 1
ATOM 2180 C CA . TYR B 1 6 ? 4.711 -3.982 15.328 1 78.06 6 TYR B CA 1
ATOM 2181 C C . TYR B 1 6 ? 3.295 -4.535 15.422 1 78.06 6 TYR B C 1
ATOM 2183 O O . TYR B 1 6 ? 3.012 -5.391 16.266 1 78.06 6 TYR B O 1
ATOM 2191 N N . PRO B 1 7 ? 2.322 -3.977 14.586 1 84.38 7 PRO B N 1
ATOM 2192 C CA . PRO B 1 7 ? 2.467 -2.887 13.617 1 84.38 7 PRO B CA 1
ATOM 2193 C C . PRO B 1 7 ? 2.531 -1.514 14.281 1 84.38 7 PRO B C 1
ATOM 2195 O O . PRO B 1 7 ? 2.016 -1.333 15.383 1 84.38 7 PRO B O 1
ATOM 2198 N N . PRO B 1 8 ? 3.215 -0.584 13.586 1 89.94 8 PRO B N 1
ATOM 2199 C CA . PRO B 1 8 ? 3.219 0.782 14.109 1 89.94 8 PRO B CA 1
ATOM 2200 C C . PRO B 1 8 ? 1.823 1.4 14.164 1 89.94 8 PRO B C 1
ATOM 2202 O O . PRO B 1 8 ? 0.915 0.938 13.469 1 89.94 8 PRO B O 1
ATOM 2205 N N . ALA B 1 9 ? 1.733 2.406 14.969 1 93.19 9 ALA B N 1
ATOM 2206 C CA . ALA B 1 9 ? 0.443 3.076 15.117 1 93.19 9 ALA B CA 1
ATOM 2207 C C . ALA B 1 9 ? 0.143 3.957 13.906 1 93.19 9 ALA B C 1
ATOM 2209 O O . ALA B 1 9 ? -1.013 4.082 13.492 1 93.19 9 ALA B O 1
ATOM 2210 N N . PHE B 1 10 ? 1.239 4.508 13.344 1 95.5 10 PHE B N 1
ATOM 2211 C CA . PHE B 1 10 ? 1.057 5.469 12.258 1 95.5 10 PHE B CA 1
ATOM 2212 C C . PHE B 1 10 ? 1.849 5.051 11.023 1 95.5 10 PHE B C 1
ATOM 2214 O O . PHE B 1 10 ? 2.949 4.508 11.141 1 95.5 10 PHE B O 1
ATOM 2221 N N . THR B 1 11 ? 1.277 5.25 9.883 1 94.75 11 THR B N 1
ATOM 2222 C CA . THR B 1 11 ? 2.021 5.441 8.648 1 94.75 11 THR B CA 1
ATOM 2223 C C . THR B 1 11 ? 1.917 6.891 8.172 1 94.75 11 THR B C 1
ATOM 2225 O O . THR B 1 11 ? 0.824 7.457 8.125 1 94.75 11 THR B O 1
ATOM 2228 N N . ILE B 1 12 ? 3.002 7.496 7.984 1 97.12 12 ILE B N 1
ATOM 2229 C CA . ILE B 1 12 ? 3.076 8.828 7.391 1 97.12 12 ILE B CA 1
ATOM 2230 C C . ILE B 1 12 ? 3.615 8.727 5.965 1 97.12 12 ILE B C 1
ATOM 2232 O O . ILE B 1 12 ? 4.77 8.344 5.754 1 97.12 12 ILE B O 1
ATOM 2236 N N . ALA B 1 13 ? 2.768 9.086 5.059 1 96.12 13 ALA B N 1
ATOM 2237 C CA . ALA B 1 13 ? 3.123 8.969 3.646 1 96.12 13 ALA B CA 1
ATOM 2238 C C . ALA B 1 13 ? 3.27 10.344 3.006 1 96.12 13 ALA B C 1
ATOM 2240 O O . ALA B 1 13 ? 2.342 11.156 3.043 1 96.12 13 ALA B O 1
ATOM 2241 N N . TYR B 1 14 ? 4.406 10.602 2.527 1 96.19 14 TYR B N 1
ATOM 2242 C CA . TYR B 1 14 ? 4.664 11.805 1.747 1 96.19 14 TYR B CA 1
ATOM 2243 C C . TYR B 1 14 ? 4.539 11.523 0.254 1 96.19 14 TYR B C 1
ATOM 2245 O O . TYR B 1 14 ? 5.242 10.664 -0.282 1 96.19 14 TYR B O 1
ATOM 2253 N N . LEU B 1 15 ? 3.6 12.148 -0.394 1 95.25 15 LEU B N 1
ATOM 2254 C CA . LEU B 1 15 ? 3.254 11.93 -1.795 1 95.25 15 LEU B CA 1
ATOM 2255 C C . LEU B 1 15 ? 3.84 13.023 -2.678 1 95.25 15 LEU B C 1
ATOM 2257 O O . LEU B 1 15 ? 3.412 14.18 -2.607 1 95.25 15 LEU B O 1
ATOM 2261 N N . VAL B 1 16 ? 4.812 12.602 -3.525 1 93.75 16 VAL B N 1
ATOM 2262 C CA . VAL B 1 16 ? 5.586 13.648 -4.184 1 93.75 16 VAL B CA 1
ATOM 2263 C C . VAL B 1 16 ? 5.648 13.383 -5.684 1 93.75 16 VAL B C 1
ATOM 2265 O O . VAL B 1 16 ? 5.289 12.297 -6.145 1 93.75 16 VAL B O 1
ATOM 2268 N N . HIS B 1 17 ? 6.07 14.398 -6.43 1 86.69 17 HIS B N 1
ATOM 2269 C CA . HIS B 1 17 ? 6.367 14.258 -7.852 1 86.69 17 HIS B CA 1
ATOM 2270 C C . HIS B 1 17 ? 7.852 14.469 -8.133 1 86.69 17 HIS B C 1
ATOM 2272 O O . HIS B 1 17 ? 8.602 13.508 -8.289 1 86.69 17 HIS B O 1
ATOM 2278 N N . SER B 1 18 ? 8.359 15.75 -8.352 1 76.75 18 SER B N 1
ATOM 2279 C CA . SER B 1 18 ? 9.727 15.781 -8.852 1 76.75 18 SER B CA 1
ATOM 2280 C C . SER B 1 18 ? 10.531 16.906 -8.219 1 76.75 18 SER B C 1
ATOM 2282 O O . SER B 1 18 ? 11.758 16.938 -8.312 1 76.75 18 SER B O 1
ATOM 2284 N N . ASP B 1 19 ? 10.102 17.734 -7.531 1 88.75 19 ASP B N 1
ATOM 2285 C CA . ASP B 1 19 ? 10.852 18.906 -7.133 1 88.75 19 ASP B CA 1
ATOM 2286 C C . ASP B 1 19 ? 11.656 18.656 -5.863 1 88.75 19 ASP B C 1
ATOM 2288 O O . ASP B 1 19 ? 11.227 19.016 -4.766 1 88.75 19 ASP B O 1
ATOM 2292 N N . VAL B 1 20 ? 12.891 18.234 -6.035 1 95.19 20 VAL B N 1
ATOM 2293 C CA . VAL B 1 20 ? 13.734 17.812 -4.922 1 95.19 20 VAL B CA 1
ATOM 2294 C C . VAL B 1 20 ? 14.102 19.016 -4.066 1 95.19 20 VAL B C 1
ATOM 2296 O O . VAL B 1 20 ? 14.203 18.922 -2.84 1 95.19 20 VAL B O 1
ATOM 2299 N N . GLU B 1 21 ? 14.305 20.188 -4.688 1 96.5 21 GLU B N 1
ATOM 2300 C CA . GLU B 1 21 ? 14.672 21.406 -3.957 1 96.5 21 GLU B CA 1
ATOM 2301 C C . GLU B 1 21 ? 13.602 21.766 -2.934 1 96.5 21 GLU B C 1
ATOM 2303 O O . GLU B 1 21 ? 13.922 22.141 -1.801 1 96.5 21 GLU B O 1
ATOM 2308 N N . LEU B 1 22 ? 12.391 21.672 -3.332 1 97.12 22 LEU B N 1
ATOM 2309 C CA . LEU B 1 22 ? 11.297 21.969 -2.41 1 97.12 22 LEU B CA 1
ATOM 2310 C C . LEU B 1 22 ? 11.195 20.906 -1.325 1 97.12 22 LEU B C 1
ATOM 2312 O O . LEU B 1 22 ? 10.969 21.219 -0.155 1 97.12 22 LEU B O 1
ATOM 2316 N N . LEU B 1 23 ? 11.406 19.656 -1.73 1 97.5 23 LEU B N 1
ATOM 2317 C CA . LEU B 1 23 ? 11.281 18.531 -0.808 1 97.5 23 LEU B CA 1
ATOM 2318 C C . LEU B 1 23 ? 12.32 18.625 0.305 1 97.5 23 LEU B C 1
ATOM 2320 O O . LEU B 1 23 ? 12.055 18.234 1.441 1 97.5 23 LEU B O 1
ATOM 2324 N N . ARG B 1 24 ? 13.484 19.188 0.019 1 97.94 24 ARG B N 1
ATOM 2325 C CA . ARG B 1 24 ? 14.547 19.375 1.005 1 97.94 24 ARG B CA 1
ATOM 2326 C C . ARG B 1 24 ? 14.102 20.312 2.117 1 97.94 24 ARG B C 1
ATOM 2328 O O . ARG B 1 24 ? 14.695 20.328 3.199 1 97.94 24 ARG B O 1
ATOM 2335 N N . ARG B 1 25 ? 13.078 21.078 1.825 1 98.19 25 ARG B N 1
ATOM 2336 C CA . ARG B 1 25 ? 12.555 22.016 2.822 1 98.19 25 ARG B CA 1
ATOM 2337 C C . ARG B 1 25 ? 11.312 21.438 3.498 1 98.19 25 ARG B C 1
ATOM 2339 O O . ARG B 1 25 ? 11.234 21.391 4.727 1 98.19 25 ARG B O 1
ATOM 2346 N N . THR B 1 26 ? 10.383 20.938 2.721 1 98.5 26 THR B N 1
ATOM 2347 C CA . THR B 1 26 ? 9.062 20.562 3.232 1 98.5 26 THR B CA 1
ATOM 2348 C C . THR B 1 26 ? 9.148 19.281 4.066 1 98.5 26 THR B C 1
ATOM 2350 O O . THR B 1 26 ? 8.508 19.172 5.113 1 98.5 26 THR B O 1
ATOM 2353 N N . ILE B 1 27 ? 9.953 18.297 3.668 1 98.44 27 ILE B N 1
ATOM 2354 C CA . ILE B 1 27 ? 9.984 17 4.324 1 98.44 27 ILE B CA 1
ATOM 2355 C C . ILE B 1 27 ? 10.555 17.141 5.73 1 98.44 27 ILE B C 1
ATOM 2357 O O . ILE B 1 27 ? 9.914 16.766 6.715 1 98.44 27 ILE B O 1
ATOM 2361 N N . PRO B 1 28 ? 11.742 17.781 5.914 1 98.25 28 PRO B N 1
ATOM 2362 C CA . PRO B 1 28 ? 12.258 17.891 7.277 1 98.25 28 PRO B CA 1
ATOM 2363 C C . PRO B 1 28 ? 11.344 18.688 8.195 1 98.25 28 PRO B C 1
ATOM 2365 O O . PRO B 1 28 ? 11.156 18.328 9.359 1 98.25 28 PRO B O 1
ATOM 2368 N N . SER B 1 29 ? 10.789 19.797 7.672 1 98.31 29 SER B N 1
ATOM 2369 C CA . SER B 1 29 ? 9.898 20.625 8.477 1 98.31 29 SER B CA 1
ATOM 2370 C C . SER B 1 29 ? 8.68 19.828 8.945 1 98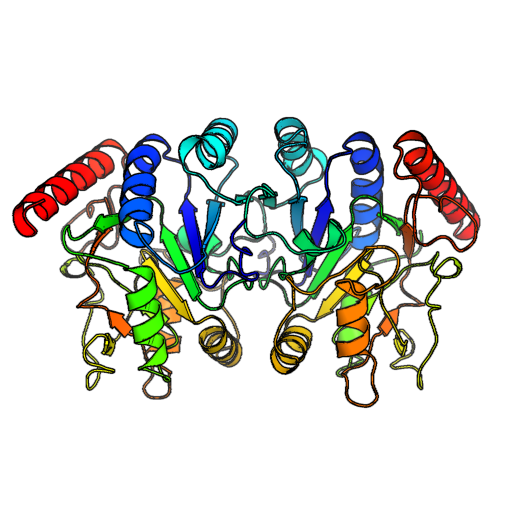.31 29 SER B C 1
ATOM 2372 O O . SER B 1 29 ? 8.328 19.859 10.125 1 98.31 29 SER B O 1
ATOM 2374 N N . THR B 1 30 ? 8.102 19.078 8.047 1 98.62 30 THR B N 1
ATOM 2375 C CA . THR B 1 30 ? 6.863 18.344 8.32 1 98.62 30 THR B CA 1
ATOM 2376 C C . THR B 1 30 ? 7.133 17.156 9.25 1 98.62 30 THR B C 1
ATOM 2378 O O . THR B 1 30 ? 6.363 16.906 10.18 1 98.62 30 THR B O 1
ATOM 2381 N N . LEU B 1 31 ? 8.211 16.438 9 1 98.38 31 LEU B N 1
ATOM 2382 C CA . LEU B 1 31 ? 8.547 15.305 9.852 1 98.38 31 LEU B CA 1
ATOM 2383 C C . LEU B 1 31 ? 8.883 15.75 11.266 1 98.38 31 LEU B C 1
ATOM 2385 O O . LEU B 1 31 ? 8.477 15.109 12.242 1 98.38 31 LEU B O 1
ATOM 2389 N N . ASP B 1 32 ? 9.633 16.844 11.359 1 98.06 32 ASP B N 1
ATOM 2390 C CA . ASP B 1 32 ? 9.898 17.391 12.68 1 98.06 32 ASP B CA 1
ATOM 2391 C C . ASP B 1 32 ? 8.609 17.75 13.406 1 98.06 32 ASP B C 1
ATOM 2393 O O . ASP B 1 32 ? 8.422 17.406 14.57 1 98.06 32 ASP B O 1
ATOM 2397 N N . ALA B 1 33 ? 7.719 18.391 12.711 1 98.44 33 ALA B N 1
ATOM 2398 C CA . ALA B 1 33 ? 6.461 18.859 13.289 1 98.44 33 ALA B CA 1
ATOM 2399 C C . ALA B 1 33 ? 5.621 17.688 13.797 1 98.44 33 ALA B C 1
ATOM 2401 O O . ALA B 1 33 ? 5.031 17.766 14.875 1 98.44 33 ALA B O 1
ATOM 2402 N N . LEU B 1 34 ? 5.598 16.594 13.094 1 98.62 34 LEU B N 1
ATOM 2403 C CA . LEU B 1 34 ? 4.691 15.5 13.391 1 98.62 34 LEU B CA 1
ATOM 2404 C C . LEU B 1 34 ? 5.312 14.547 14.406 1 98.62 34 LEU B C 1
ATOM 2406 O O . LEU B 1 34 ? 4.613 13.992 15.258 1 98.62 34 LEU B O 1
ATOM 2410 N N . THR B 1 35 ? 6.691 14.391 14.375 1 98.19 35 THR B N 1
ATOM 2411 C CA . THR B 1 35 ? 7.195 13.172 14.992 1 98.19 35 THR B CA 1
ATOM 2412 C C . THR B 1 35 ? 8.109 13.5 16.172 1 98.19 35 THR B C 1
ATOM 2414 O O . THR B 1 35 ? 8.414 12.625 16.984 1 98.19 35 THR B O 1
ATOM 2417 N N . ARG B 1 36 ? 8.57 14.734 16.297 1 97.75 36 ARG B N 1
ATOM 2418 C CA . ARG B 1 36 ? 9.492 15.062 17.375 1 97.75 36 ARG B CA 1
ATOM 2419 C C . ARG B 1 36 ? 8.883 14.719 18.734 1 97.75 36 ARG B C 1
ATOM 2421 O O . ARG B 1 36 ? 7.82 15.227 19.094 1 97.75 36 ARG B O 1
ATOM 2428 N N . GLY B 1 37 ? 9.57 13.828 19.453 1 96.56 37 GLY B N 1
ATOM 2429 C CA . GLY B 1 37 ? 9.227 13.531 20.828 1 96.56 37 GLY B CA 1
ATOM 2430 C C . GLY B 1 37 ? 8.031 12.602 20.953 1 96.56 37 GLY B C 1
ATOM 2431 O O . GLY B 1 37 ? 7.492 12.422 22.047 1 96.56 37 GLY B O 1
ATOM 2432 N N . THR B 1 38 ? 7.578 11.984 19.875 1 97.69 38 THR B N 1
ATOM 2433 C CA . THR B 1 38 ? 6.363 11.18 19.938 1 97.69 38 THR B CA 1
ATOM 2434 C C . THR B 1 38 ? 6.648 9.82 20.578 1 97.69 38 THR B C 1
ATOM 2436 O O . THR B 1 38 ? 7.715 9.242 20.359 1 97.69 38 THR B O 1
ATOM 2439 N N . ARG B 1 39 ? 5.703 9.367 21.328 1 96.19 39 ARG B N 1
ATOM 2440 C CA . ARG B 1 39 ? 5.766 8.031 21.906 1 96.19 39 ARG B CA 1
ATOM 2441 C C . ARG B 1 39 ? 5.242 6.98 20.922 1 96.19 39 ARG B C 1
ATOM 2443 O O . ARG B 1 39 ? 5.41 5.781 21.156 1 96.19 39 ARG B O 1
ATOM 2450 N N . HIS B 1 40 ? 4.59 7.41 19.891 1 95.94 40 HIS B N 1
ATOM 2451 C CA . HIS B 1 40 ? 3.959 6.473 18.969 1 95.94 40 HIS B CA 1
ATOM 2452 C C . HIS B 1 40 ? 4.938 6.023 17.891 1 95.94 40 HIS B C 1
ATOM 2454 O O . HIS B 1 40 ? 5.559 6.855 17.219 1 95.94 40 HIS B O 1
ATOM 2460 N N . PRO B 1 41 ? 5.094 4.688 17.75 1 94.44 41 PRO B N 1
ATOM 2461 C CA . PRO B 1 41 ? 5.836 4.215 16.578 1 94.44 41 PRO B CA 1
ATOM 2462 C C . PRO B 1 41 ? 5.164 4.598 15.25 1 94.44 41 PRO B C 1
ATOM 2464 O O . PRO B 1 41 ? 3.934 4.594 15.156 1 94.44 41 PRO B O 1
ATOM 2467 N N . TYR B 1 42 ? 5.98 4.98 14.258 1 95.06 42 TYR B N 1
ATOM 2468 C CA . TYR B 1 42 ? 5.441 5.371 12.961 1 95.06 42 TYR B CA 1
ATOM 2469 C C . TYR B 1 42 ? 6.324 4.863 11.828 1 95.06 42 TYR B C 1
ATOM 2471 O O . TYR B 1 42 ? 7.547 4.789 11.969 1 95.06 42 TYR B O 1
ATOM 2479 N N . ASP B 1 43 ? 5.641 4.461 10.789 1 93.62 43 ASP B N 1
ATOM 2480 C CA . ASP B 1 43 ? 6.277 4.07 9.531 1 93.62 43 ASP B CA 1
ATOM 2481 C C . ASP B 1 43 ? 6.277 5.23 8.531 1 93.62 43 ASP B C 1
ATOM 2483 O O . ASP B 1 43 ? 5.273 5.93 8.391 1 93.62 43 ASP B O 1
ATOM 2487 N N . LEU B 1 44 ? 7.445 5.508 7.875 1 95.81 44 LEU B N 1
ATOM 2488 C CA . LEU B 1 44 ? 7.555 6.594 6.906 1 95.81 44 LEU B CA 1
ATOM 2489 C C . LEU B 1 44 ? 7.633 6.047 5.484 1 95.81 44 LEU B C 1
ATOM 2491 O O . LEU B 1 44 ? 8.508 5.23 5.176 1 95.81 44 LEU B O 1
ATOM 2495 N N . VAL B 1 45 ? 6.754 6.543 4.633 1 94.81 45 VAL B N 1
ATOM 2496 C CA . VAL B 1 45 ? 6.699 6.094 3.244 1 94.81 45 VAL B CA 1
ATOM 2497 C C . VAL B 1 45 ? 6.77 7.301 2.311 1 94.81 45 VAL B C 1
ATOM 2499 O O . VAL B 1 45 ? 5.984 8.242 2.445 1 94.81 45 VAL B O 1
ATOM 2502 N N . LEU B 1 46 ? 7.746 7.301 1.422 1 96.06 46 LEU B N 1
ATOM 2503 C CA . LEU B 1 46 ? 7.82 8.305 0.367 1 96.06 46 LEU B CA 1
ATOM 2504 C C . LEU B 1 46 ? 7.324 7.738 -0.959 1 96.06 46 LEU B C 1
ATOM 2506 O O . LEU B 1 46 ? 7.875 6.758 -1.466 1 96.06 46 LEU B O 1
ATOM 2510 N N . VAL B 1 47 ? 6.285 8.32 -1.489 1 94.75 47 VAL B N 1
ATOM 2511 C CA . VAL B 1 47 ? 5.73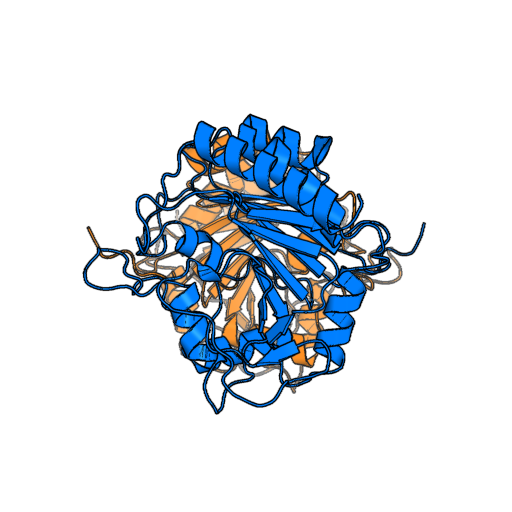4 7.855 -2.76 1 94.75 47 VAL B CA 1
ATOM 2512 C C . VAL B 1 47 ? 6.035 8.875 -3.854 1 94.75 47 VAL B C 1
ATOM 2514 O O . VAL B 1 47 ? 5.633 10.039 -3.754 1 94.75 47 VAL B O 1
ATOM 2517 N N . VAL B 1 48 ? 6.711 8.422 -4.863 1 94.88 48 VAL B N 1
ATOM 2518 C CA . VAL B 1 48 ? 7 9.242 -6.035 1 94.88 48 VAL B CA 1
ATOM 2519 C C . VAL B 1 48 ? 6.07 8.844 -7.184 1 94.88 48 VAL B C 1
ATOM 2521 O O . VAL B 1 48 ? 6.176 7.742 -7.723 1 94.88 48 VAL B O 1
ATOM 2524 N N . ASP B 1 49 ? 5.191 9.719 -7.469 1 91.88 49 ASP B N 1
ATOM 2525 C CA . ASP B 1 49 ? 4.305 9.523 -8.609 1 91.88 49 ASP B CA 1
ATOM 2526 C C . ASP B 1 49 ? 4.852 10.227 -9.852 1 91.88 49 ASP B C 1
ATOM 2528 O O . ASP B 1 49 ? 5.172 11.422 -9.812 1 91.88 49 ASP B O 1
ATOM 2532 N N . GLY B 1 50 ? 4.949 9.539 -10.906 1 91.62 50 GLY B N 1
ATOM 2533 C CA . GLY B 1 50 ? 5.609 10.062 -12.086 1 91.62 50 GLY B CA 1
ATOM 2534 C C . GLY B 1 50 ? 7.117 9.898 -12.055 1 91.62 50 GLY B C 1
ATOM 2535 O O . GLY B 1 50 ? 7.859 10.859 -12.266 1 91.62 50 GLY B O 1
ATOM 2536 N N . ALA B 1 51 ? 7.508 8.695 -11.734 1 91.5 51 ALA B N 1
ATOM 2537 C CA . ALA B 1 51 ? 8.93 8.383 -11.586 1 91.5 51 ALA B CA 1
ATOM 2538 C C . ALA B 1 51 ? 9.68 8.602 -12.891 1 91.5 51 ALA B C 1
ATOM 2540 O O . ALA B 1 51 ? 10.891 8.828 -12.891 1 91.5 51 ALA B O 1
ATOM 2541 N N . GLU B 1 52 ? 8.992 8.594 -14 1 90.12 52 GLU B N 1
ATOM 2542 C CA . GLU B 1 52 ? 9.617 8.781 -15.312 1 90.12 52 GLU B CA 1
ATOM 2543 C C . GLU B 1 52 ? 10.227 10.172 -15.445 1 90.12 52 GLU B C 1
ATOM 2545 O O . GLU B 1 52 ? 11.172 10.375 -16.203 1 90.12 52 GLU B O 1
ATOM 2550 N N . SER B 1 53 ? 9.719 11.109 -14.719 1 89.56 53 SER B N 1
ATOM 2551 C CA . SER B 1 53 ? 10.18 12.492 -14.844 1 89.56 53 SER B CA 1
ATOM 2552 C C . SER B 1 53 ? 10.875 12.953 -13.57 1 89.56 53 SER B C 1
ATOM 2554 O O . SER B 1 53 ? 11.242 14.125 -13.445 1 89.56 53 SER B O 1
ATOM 2556 N N . ALA B 1 54 ? 11.039 12.047 -12.625 1 91.44 54 ALA B N 1
ATOM 2557 C CA . ALA B 1 54 ? 11.641 12.414 -11.344 1 91.44 54 ALA B CA 1
ATOM 2558 C C . ALA B 1 54 ? 13.102 11.984 -11.281 1 91.44 54 ALA B C 1
ATOM 2560 O O . ALA B 1 54 ? 13.508 11.031 -11.961 1 91.44 54 ALA B O 1
ATOM 2561 N N . PRO B 1 55 ? 13.914 12.789 -10.609 1 93.19 55 PRO B N 1
ATOM 2562 C CA . PRO B 1 55 ? 15.25 12.281 -10.305 1 93.19 55 PRO B CA 1
ATOM 2563 C C . PRO B 1 55 ? 15.242 11.172 -9.258 1 93.19 55 PRO B C 1
ATOM 2565 O O . PRO B 1 55 ? 15.664 11.383 -8.117 1 93.19 55 PRO B O 1
ATOM 2568 N N . ALA B 1 56 ? 14.922 10 -9.648 1 89.38 56 ALA B N 1
ATOM 2569 C CA . ALA B 1 56 ? 14.617 8.883 -8.758 1 89.38 56 ALA B CA 1
ATOM 2570 C C . ALA B 1 56 ? 15.828 8.508 -7.914 1 89.38 56 ALA B C 1
ATOM 2572 O O . ALA B 1 56 ? 15.711 8.266 -6.707 1 89.38 56 ALA B O 1
ATOM 2573 N N . ASP B 1 57 ? 16.984 8.492 -8.586 1 89.5 57 ASP B N 1
ATOM 2574 C CA . ASP B 1 57 ? 18.188 8.102 -7.871 1 89.5 57 ASP B CA 1
ATOM 2575 C C . ASP B 1 57 ? 18.469 9.055 -6.715 1 89.5 57 ASP B C 1
ATOM 2577 O O . ASP B 1 57 ? 18.781 8.617 -5.605 1 89.5 57 ASP B O 1
ATOM 2581 N N . GLU B 1 58 ? 18.359 10.312 -7.039 1 93.62 58 GLU B N 1
ATOM 2582 C CA . GLU B 1 58 ? 18.609 11.32 -6.02 1 93.62 58 GLU B CA 1
ATOM 2583 C C . GLU B 1 58 ? 17.562 11.234 -4.902 1 93.62 58 GLU B C 1
ATOM 2585 O O . GLU B 1 58 ? 17.906 11.305 -3.719 1 93.62 58 GLU B O 1
ATOM 2590 N N . ILE B 1 59 ? 16.328 11.008 -5.238 1 94.5 59 ILE B N 1
ATOM 2591 C CA . ILE B 1 59 ? 15.242 10.953 -4.266 1 94.5 59 ILE B CA 1
ATOM 2592 C C . ILE B 1 59 ? 15.422 9.734 -3.363 1 94.5 59 ILE B C 1
ATOM 2594 O O . ILE B 1 59 ? 15.281 9.836 -2.141 1 94.5 59 ILE B O 1
ATOM 2598 N N . VAL B 1 60 ? 15.734 8.625 -3.936 1 93.06 60 VAL B N 1
ATOM 2599 C CA . VAL B 1 60 ? 15.898 7.395 -3.17 1 93.06 60 VAL B CA 1
ATOM 2600 C C . VAL B 1 60 ? 17.062 7.555 -2.184 1 93.06 60 VAL B C 1
ATOM 2602 O O . VAL B 1 60 ? 16.953 7.16 -1.021 1 93.06 60 VAL B O 1
ATOM 2605 N N . GLU B 1 61 ? 18.109 8.133 -2.676 1 92.56 61 GLU B N 1
ATOM 2606 C CA . GLU B 1 61 ? 19.266 8.352 -1.805 1 92.56 61 GLU B CA 1
ATOM 2607 C C . GLU B 1 61 ? 18.906 9.258 -0.63 1 92.56 61 GLU B C 1
ATOM 2609 O O . GLU B 1 61 ? 19.203 8.938 0.522 1 92.56 61 GLU B O 1
ATOM 2614 N N . LEU B 1 62 ? 18.25 10.367 -0.888 1 95.88 62 LEU B N 1
ATOM 2615 C CA . LEU B 1 62 ? 17.875 11.312 0.15 1 95.88 62 LEU B CA 1
ATOM 2616 C C . LEU B 1 62 ? 16.859 10.695 1.117 1 95.88 62 LEU B C 1
ATOM 2618 O O . LEU B 1 62 ? 16.953 10.914 2.328 1 95.88 62 LEU B O 1
ATOM 2622 N N . ALA B 1 63 ? 15.945 9.914 0.579 1 94.81 63 ALA B N 1
ATOM 2623 C CA . ALA B 1 63 ? 14.828 9.398 1.356 1 94.81 63 ALA B CA 1
ATOM 2624 C C . ALA B 1 63 ? 15.312 8.578 2.549 1 94.81 63 ALA B C 1
ATOM 2626 O O . ALA B 1 63 ? 14.953 8.859 3.693 1 94.81 63 ALA B O 1
ATOM 2627 N N . HIS B 1 64 ? 16.141 7.645 2.309 1 91.12 64 HIS B N 1
ATOM 2628 C CA . HIS B 1 64 ? 16.562 6.781 3.402 1 91.12 64 HIS B CA 1
ATOM 2629 C C . HIS B 1 64 ? 17.688 7.422 4.199 1 91.12 64 HIS B C 1
ATOM 2631 O O . HIS B 1 64 ? 17.625 7.52 5.426 1 91.12 64 HIS B O 1
ATOM 2637 N N . SER B 1 65 ? 18.719 7.93 3.549 1 93.88 65 SER B N 1
ATOM 2638 C CA . SER B 1 65 ? 19.953 8.336 4.195 1 93.88 65 SER B CA 1
ATOM 2639 C C . SER B 1 65 ? 19.797 9.68 4.898 1 93.88 65 SER B C 1
ATOM 2641 O O . SER B 1 65 ? 20.469 9.938 5.906 1 93.88 65 SER B O 1
ATOM 2643 N N . THR B 1 66 ? 18.969 10.539 4.359 1 96.56 66 THR B N 1
ATOM 2644 C CA . THR B 1 66 ? 18.875 11.891 4.898 1 96.56 66 THR B CA 1
ATOM 2645 C C . THR B 1 66 ? 17.578 12.078 5.672 1 96.56 66 THR B C 1
ATOM 2647 O O . THR B 1 66 ? 17.578 12.57 6.797 1 96.56 66 THR B O 1
ATOM 2650 N N . TRP B 1 67 ? 16.469 11.594 5.086 1 97.38 67 TRP B N 1
ATOM 2651 C CA . TRP B 1 67 ? 15.172 11.945 5.648 1 97.38 67 TRP B CA 1
ATOM 2652 C C . TRP B 1 67 ? 14.625 10.82 6.516 1 97.38 67 TRP B C 1
ATOM 2654 O O . TRP B 1 67 ? 13.656 11.008 7.254 1 97.38 67 TRP B O 1
ATOM 2664 N N . GLY B 1 68 ? 15.203 9.625 6.469 1 96.31 68 GLY B N 1
ATOM 2665 C CA . GLY B 1 68 ? 14.875 8.562 7.402 1 96.31 68 GLY B CA 1
ATOM 2666 C C . GLY B 1 68 ? 13.633 7.781 7.008 1 96.31 68 GLY B C 1
ATOM 2667 O O . GLY B 1 68 ? 12.984 7.172 7.855 1 96.31 68 GLY B O 1
ATOM 2668 N N . PHE B 1 69 ? 13.32 7.781 5.723 1 96.62 69 PHE B N 1
ATOM 2669 C CA . PHE B 1 69 ? 12.164 7.023 5.273 1 96.62 69 PHE B CA 1
ATOM 2670 C C . PHE B 1 69 ? 12.422 5.523 5.371 1 96.62 69 PHE B C 1
ATOM 2672 O O . PHE B 1 69 ? 13.539 5.066 5.141 1 96.62 69 PHE B O 1
ATOM 2679 N N . ASP B 1 70 ? 11.328 4.809 5.703 1 94.12 70 ASP B N 1
ATOM 2680 C CA . ASP B 1 70 ? 11.391 3.357 5.824 1 94.12 70 ASP B CA 1
ATOM 2681 C C . ASP B 1 70 ? 11.148 2.682 4.477 1 94.12 70 ASP B C 1
ATOM 2683 O O . ASP B 1 70 ? 11.578 1.548 4.258 1 94.12 70 ASP B O 1
ATOM 2687 N N . GLU B 1 71 ? 10.398 3.361 3.596 1 94.44 71 GLU B N 1
ATOM 2688 C CA . GLU B 1 71 ? 10.023 2.824 2.293 1 94.44 71 GLU B CA 1
ATOM 2689 C C . GLU B 1 71 ? 9.914 3.932 1.249 1 94.44 71 GLU B C 1
ATOM 2691 O O . GLU B 1 71 ? 9.406 5.016 1.535 1 94.44 71 GLU B O 1
ATOM 2696 N N . VAL B 1 72 ? 10.445 3.666 0.055 1 95.56 72 VAL B N 1
ATOM 2697 C CA . VAL B 1 72 ? 10.266 4.535 -1.104 1 95.56 72 VAL B CA 1
ATOM 2698 C C . VAL B 1 72 ? 9.531 3.781 -2.209 1 95.56 72 VAL B C 1
ATOM 2700 O O . VAL B 1 72 ? 9.883 2.645 -2.535 1 95.56 72 VAL B O 1
ATOM 2703 N N . ARG B 1 73 ? 8.5 4.406 -2.727 1 94.81 73 ARG B N 1
ATOM 2704 C CA . ARG B 1 73 ? 7.754 3.867 -3.859 1 94.81 73 ARG B CA 1
ATOM 2705 C C . ARG B 1 73 ? 7.949 4.727 -5.105 1 94.81 73 ARG B C 1
ATOM 2707 O O . ARG B 1 73 ? 7.789 5.945 -5.055 1 94.81 73 ARG B O 1
ATOM 2714 N N . LEU B 1 74 ? 8.359 4.109 -6.113 1 95.06 74 LEU B N 1
ATOM 2715 C CA . LEU B 1 74 ? 8.477 4.742 -7.426 1 95.06 74 LEU B CA 1
ATOM 2716 C C . LEU B 1 74 ? 7.391 4.23 -8.367 1 95.06 74 LEU B C 1
ATOM 2718 O O . LEU B 1 74 ? 7.391 3.055 -8.742 1 95.06 74 LEU B O 1
ATOM 2722 N N . ARG B 1 75 ? 6.52 5.109 -8.727 1 93.56 75 ARG B N 1
ATOM 2723 C CA . ARG B 1 75 ? 5.453 4.699 -9.633 1 93.56 75 ARG B CA 1
ATOM 2724 C C . ARG B 1 75 ? 5.551 5.434 -10.961 1 93.56 75 ARG B C 1
ATOM 2726 O O . ARG B 1 75 ? 5.707 6.656 -10.992 1 93.56 75 ARG B O 1
ATOM 2733 N N . TRP B 1 76 ? 5.473 4.656 -12.031 1 92.62 76 TRP B N 1
ATOM 2734 C CA . TRP B 1 76 ? 5.422 5.219 -13.375 1 92.62 76 TRP B CA 1
ATOM 2735 C C . TRP B 1 76 ? 3.979 5.41 -13.828 1 92.62 76 TRP B C 1
ATOM 2737 O O . TRP B 1 76 ? 3.115 4.578 -13.547 1 92.62 76 TRP B O 1
ATOM 2747 N N . ARG B 1 77 ? 3.666 6.461 -14.484 1 87.81 77 ARG B N 1
ATOM 2748 C CA . ARG B 1 77 ? 2.305 6.809 -14.883 1 87.81 77 ARG B CA 1
ATOM 2749 C C . ARG B 1 77 ? 2.014 6.336 -16.297 1 87.81 77 ARG B C 1
ATOM 2751 O O . ARG B 1 77 ? 1.154 6.895 -16.984 1 87.81 77 ARG B O 1
ATOM 2758 N N . THR B 1 78 ? 2.609 5.344 -16.719 1 85.31 78 THR B N 1
ATOM 2759 C CA . THR B 1 78 ? 2.473 4.91 -18.109 1 85.31 78 THR B CA 1
ATOM 2760 C C . THR B 1 78 ? 1.191 4.105 -18.297 1 85.31 78 THR B C 1
ATOM 2762 O O . THR B 1 78 ? 0.631 4.074 -19.391 1 85.31 78 THR B O 1
ATOM 2765 N N . ARG B 1 79 ? 0.75 3.457 -17.219 1 85.62 79 ARG B N 1
ATOM 2766 C CA . ARG B 1 79 ? -0.473 2.662 -17.266 1 85.62 79 ARG B CA 1
ATOM 2767 C C . ARG B 1 79 ? -1.266 2.812 -15.969 1 85.62 79 ARG B C 1
ATOM 2769 O O . ARG B 1 79 ? -0.704 3.152 -14.922 1 85.62 79 ARG B O 1
ATOM 2776 N N . HIS B 1 80 ? -2.592 2.68 -16.078 1 82.38 80 HIS B N 1
ATOM 2777 C CA . HIS B 1 80 ? -3.486 2.527 -14.938 1 82.38 80 HIS B CA 1
ATOM 2778 C C . HIS B 1 80 ? -3.383 3.719 -13.992 1 82.38 80 HIS B C 1
ATOM 2780 O O . HIS B 1 80 ? -3.162 3.549 -12.797 1 82.38 80 HIS B O 1
ATOM 2786 N N . ARG B 1 81 ? -3.52 4.809 -14.516 1 84.94 81 ARG B N 1
ATOM 2787 C CA . ARG B 1 81 ? -3.492 6.027 -13.711 1 84.94 81 ARG B CA 1
ATOM 2788 C C . ARG B 1 81 ? -4.895 6.609 -13.547 1 84.94 81 ARG B C 1
ATOM 2790 O O . ARG B 1 81 ? -5.75 6.43 -14.422 1 84.94 81 ARG B O 1
ATOM 2797 N N . ALA B 1 82 ? -5.098 7.285 -12.477 1 87.5 82 ALA B N 1
ATOM 2798 C CA . ALA B 1 82 ? -6.359 7.984 -12.242 1 87.5 82 ALA B CA 1
ATOM 2799 C C . ALA B 1 82 ? -6.5 9.188 -13.172 1 87.5 82 ALA B C 1
ATOM 2801 O O . ALA B 1 82 ? -5.496 9.781 -13.578 1 87.5 82 ALA B O 1
ATOM 2802 N N . SER B 1 83 ? -7.734 9.484 -13.531 1 87.69 83 SER B N 1
ATOM 2803 C CA . SER B 1 83 ? -8.008 10.672 -14.336 1 87.69 83 SER B CA 1
ATOM 2804 C C . SER B 1 83 ? -8 11.93 -13.477 1 87.69 83 SER B C 1
ATOM 2806 O O . SER B 1 83 ? -7.891 11.859 -12.25 1 87.69 83 SER B O 1
ATOM 2808 N N . GLY B 1 84 ? -8.047 13.117 -14.148 1 86.94 84 GLY B N 1
ATOM 2809 C CA . GLY B 1 84 ? -8.117 14.383 -13.438 1 86.94 84 GLY B CA 1
ATOM 2810 C C . GLY B 1 84 ? -6.762 14.898 -13 1 86.94 84 GLY B C 1
ATOM 2811 O O . GLY B 1 84 ? -5.781 14.789 -13.734 1 86.94 84 GLY B O 1
ATOM 2812 N N . ASP B 1 85 ? -6.777 15.453 -11.812 1 85.5 85 ASP B N 1
ATOM 2813 C CA . ASP B 1 85 ? -5.551 16.031 -11.266 1 85.5 85 ASP B CA 1
ATOM 2814 C C . ASP B 1 85 ? -4.504 14.953 -11 1 85.5 85 ASP B C 1
ATOM 2816 O O . ASP B 1 85 ? -4.844 13.828 -10.609 1 85.5 85 ASP B O 1
ATOM 2820 N N . GLN B 1 86 ? -3.246 15.305 -11.156 1 81.06 86 GLN B N 1
ATOM 2821 C CA . GLN B 1 86 ? -2.148 14.359 -11 1 81.06 86 GLN B CA 1
ATOM 2822 C C . GLN B 1 86 ? -2.123 13.781 -9.586 1 81.06 86 GLN B C 1
ATOM 2824 O O . GLN B 1 86 ? -1.751 12.625 -9.391 1 81.06 86 GLN B O 1
ATOM 2829 N N . ALA B 1 87 ? -2.615 14.578 -8.656 1 84.44 87 ALA B N 1
ATOM 2830 C CA . ALA B 1 87 ? -2.568 14.141 -7.266 1 84.44 87 ALA B CA 1
ATOM 2831 C C . ALA B 1 87 ? -3.512 12.961 -7.031 1 84.44 87 ALA B C 1
ATOM 2833 O O . ALA B 1 87 ? -3.336 12.195 -6.078 1 84.44 87 ALA B O 1
ATOM 2834 N N . ASN B 1 88 ? -4.5 12.797 -7.949 1 88.88 88 ASN B N 1
ATOM 2835 C CA . ASN B 1 88 ? -5.457 11.711 -7.789 1 88.88 88 ASN B CA 1
ATOM 2836 C C . ASN B 1 88 ? -4.773 10.344 -7.836 1 88.88 88 ASN B C 1
ATOM 2838 O O . ASN B 1 88 ? -5.152 9.43 -7.102 1 88.88 88 ASN B O 1
ATOM 2842 N N . ASN B 1 89 ? -3.758 10.273 -8.617 1 84.44 89 ASN B N 1
ATOM 2843 C CA . ASN B 1 89 ? -3.143 8.977 -8.875 1 84.44 89 ASN B CA 1
ATOM 2844 C C . ASN B 1 89 ? -2.529 8.383 -7.613 1 84.44 89 ASN B C 1
ATOM 2846 O O . ASN B 1 89 ? -2.635 7.176 -7.371 1 84.44 89 ASN B O 1
ATOM 2850 N N . ILE B 1 90 ? -2.031 9.234 -6.816 1 82.06 90 ILE B N 1
ATOM 2851 C CA . ILE B 1 90 ? -1.303 8.727 -5.66 1 82.06 90 ILE B CA 1
ATOM 2852 C C . ILE B 1 90 ? -2.271 8.508 -4.496 1 82.06 90 ILE B C 1
ATOM 2854 O O . ILE B 1 90 ? -2.002 7.703 -3.602 1 82.06 90 ILE B O 1
ATOM 2858 N N . HIS B 1 91 ? -3.42 9.219 -4.566 1 85.88 91 HIS B N 1
ATOM 2859 C CA . HIS B 1 91 ? -4.367 9.133 -3.459 1 85.88 91 HIS B CA 1
ATOM 2860 C C . HIS B 1 91 ? -5.363 7.996 -3.678 1 85.88 91 HIS B C 1
ATOM 2862 O O . HIS B 1 91 ? -6 7.531 -2.729 1 85.88 91 HIS B O 1
ATOM 2868 N N . THR B 1 92 ? -5.559 7.551 -4.895 1 75.25 92 THR B N 1
ATOM 2869 C CA . THR B 1 92 ? -6.645 6.633 -5.215 1 75.25 92 THR B CA 1
ATOM 2870 C C . THR B 1 92 ? -6.422 5.273 -4.559 1 75.25 92 THR B C 1
ATOM 2872 O O . THR B 1 92 ? -7.281 4.395 -4.629 1 75.25 92 THR B O 1
ATOM 2875 N N . HIS B 1 93 ? -5.438 5.078 -3.934 1 71.38 93 HIS B N 1
ATOM 2876 C CA . HIS B 1 93 ? -5.27 3.867 -3.139 1 71.38 93 HIS B CA 1
ATOM 2877 C C . HIS B 1 93 ? -4.543 4.164 -1.83 1 71.38 93 HIS B C 1
ATOM 2879 O O . HIS B 1 93 ? -3.695 5.059 -1.774 1 71.38 93 HIS B O 1
ATOM 2885 N N . PHE B 1 94 ? -5.141 3.484 -0.834 1 67.5 94 PHE B N 1
ATOM 2886 C CA . PHE B 1 94 ? -4.453 3.639 0.441 1 67.5 94 PHE B CA 1
ATOM 2887 C C . PHE B 1 94 ? -3.004 3.182 0.333 1 67.5 94 PHE B C 1
ATOM 2889 O O . PHE B 1 94 ? -2.729 2.088 -0.165 1 67.5 94 PHE B O 1
ATOM 2896 N N . VAL B 1 95 ? -2.244 4.031 0.694 1 68.62 95 VAL B N 1
ATOM 2897 C CA . VAL B 1 95 ? -0.81 3.773 0.633 1 68.62 95 VAL B CA 1
ATOM 2898 C C . VAL B 1 95 ? -0.45 2.625 1.573 1 68.62 95 VAL B C 1
ATOM 2900 O O . VAL B 1 95 ? 0.561 1.946 1.377 1 68.62 95 VAL B O 1
ATOM 2903 N N . SER B 1 96 ? -1.322 2.488 2.607 1 72.19 96 SER B N 1
ATOM 2904 C CA . SER B 1 96 ? -0.96 1.43 3.543 1 72.19 96 SER B CA 1
ATOM 2905 C C . SER B 1 96 ? -2.168 0.973 4.355 1 72.19 96 SER B C 1
ATOM 2907 O O . SER B 1 96 ? -3.09 1.754 4.598 1 72.19 96 SER B O 1
ATOM 2909 N N . ASP B 1 97 ? -2.104 -0.257 4.668 1 76.12 97 ASP B N 1
ATOM 2910 C CA . ASP B 1 97 ? -3.047 -0.787 5.648 1 76.12 97 ASP B CA 1
ATOM 2911 C C . ASP B 1 97 ? -2.314 -1.369 6.855 1 76.12 97 ASP B C 1
ATOM 2913 O O . ASP B 1 97 ? -2.881 -2.164 7.605 1 76.12 97 ASP B O 1
ATOM 2917 N N . LYS B 1 98 ? -1.105 -0.925 6.984 1 79.69 98 LYS B N 1
ATOM 2918 C CA . LYS B 1 98 ? -0.252 -1.458 8.047 1 79.69 98 LYS B CA 1
ATOM 2919 C C . LYS B 1 98 ? -0.645 -0.892 9.406 1 79.69 98 LYS B C 1
ATOM 2921 O O . LYS B 1 98 ? -0.582 -1.593 10.414 1 79.69 98 LYS B O 1
ATOM 2926 N N . SER B 1 99 ? -1.041 0.353 9.406 1 88.69 99 SER B N 1
ATOM 2927 C CA . SER B 1 99 ? -1.247 1.088 10.648 1 88.69 99 SER B CA 1
ATOM 2928 C C . SER B 1 99 ? -2.701 1.522 10.797 1 88.69 99 SER B C 1
ATOM 2930 O O . SER B 1 99 ? -3.416 1.672 9.805 1 88.69 99 SER B O 1
ATOM 2932 N N . ARG B 1 100 ? -3.096 1.644 11.969 1 90.12 100 ARG B N 1
ATOM 2933 C CA . ARG B 1 100 ? -4.43 2.189 12.195 1 90.12 100 ARG B CA 1
ATOM 2934 C C . ARG B 1 100 ? -4.559 3.586 11.594 1 90.12 100 ARG B C 1
ATOM 2936 O O . ARG B 1 100 ? -5.523 3.881 10.891 1 90.12 100 ARG B O 1
ATOM 2943 N N . PHE B 1 101 ? -3.523 4.426 11.867 1 95.56 101 PHE B N 1
ATOM 2944 C CA . PHE B 1 101 ? -3.594 5.801 11.375 1 95.56 101 PHE B CA 1
ATOM 2945 C C . PHE B 1 101 ? -2.717 5.984 10.148 1 95.56 101 PHE B C 1
ATOM 2947 O O . PHE B 1 101 ? -1.573 5.523 10.117 1 95.56 101 PHE B O 1
ATOM 2954 N N . LEU B 1 102 ? -3.268 6.637 9.195 1 95.5 102 LEU B N 1
ATOM 2955 C CA . LEU B 1 102 ? -2.539 7.027 7.988 1 95.5 102 LEU B CA 1
ATOM 2956 C C . LEU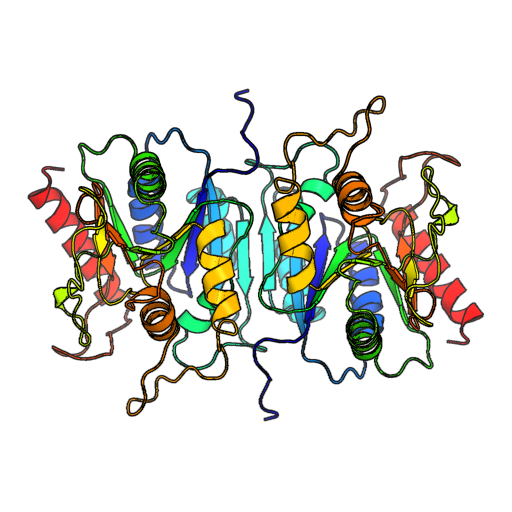 B 1 102 ? -2.59 8.539 7.785 1 95.5 102 LEU B C 1
ATOM 2958 O O . LEU B 1 102 ? -3.672 9.125 7.766 1 95.5 102 LEU B O 1
ATOM 2962 N N . ILE B 1 103 ? -1.469 9.133 7.719 1 97.5 103 ILE B N 1
ATOM 2963 C CA . ILE B 1 103 ? -1.354 10.539 7.352 1 97.5 103 ILE B CA 1
ATOM 2964 C C . ILE B 1 103 ? -0.74 10.656 5.957 1 97.5 103 ILE B C 1
ATOM 2966 O O . ILE B 1 103 ? 0.325 10.094 5.691 1 97.5 103 ILE B O 1
ATOM 2970 N N . THR B 1 104 ? -1.418 11.312 5.074 1 96.94 104 THR B N 1
ATOM 2971 C CA . THR B 1 104 ? -0.873 11.586 3.748 1 96.94 104 THR B CA 1
ATOM 2972 C C . THR B 1 104 ? -0.595 13.078 3.572 1 96.94 104 THR B C 1
ATOM 2974 O O . THR B 1 104 ? -1.406 13.914 3.971 1 96.94 104 THR B O 1
ATOM 2977 N N . ILE B 1 105 ? 0.55 13.359 3.014 1 97.56 105 ILE B N 1
ATOM 2978 C CA . ILE B 1 105 ? 0.998 14.734 2.836 1 97.56 105 ILE B CA 1
ATOM 2979 C C . ILE B 1 105 ? 1.537 14.922 1.42 1 97.56 105 ILE B C 1
ATOM 2981 O O . ILE B 1 105 ? 2.414 14.18 0.979 1 97.56 105 ILE B O 1
ATOM 2985 N N . GLU B 1 106 ? 1.05 15.914 0.741 1 96.25 106 GLU B N 1
ATOM 2986 C CA . GLU B 1 106 ? 1.565 16.203 -0.594 1 96.25 106 GLU B CA 1
ATOM 2987 C C . GLU B 1 106 ? 2.891 16.969 -0.521 1 96.25 106 GLU B C 1
ATOM 2989 O O . GLU B 1 106 ? 3.141 17.703 0.436 1 96.25 106 GLU B O 1
ATOM 2994 N N . GLY B 1 107 ? 3.689 16.828 -1.529 1 95.56 107 GLY B N 1
ATOM 2995 C CA . GLY B 1 107 ? 5.066 17.281 -1.537 1 95.56 107 GLY B CA 1
ATOM 2996 C C . GLY B 1 107 ? 5.188 18.797 -1.412 1 95.56 107 GLY B C 1
ATOM 2997 O O . GLY B 1 107 ? 6.223 19.312 -0.972 1 95.56 107 GLY B O 1
ATOM 2998 N N . ASP B 1 108 ? 4.176 19.484 -1.841 1 96.44 108 ASP B N 1
ATOM 2999 C CA . ASP B 1 108 ? 4.223 20.938 -1.788 1 96.44 108 ASP B CA 1
ATOM 3000 C C . ASP B 1 108 ? 3.498 21.469 -0.552 1 96.44 108 ASP B C 1
ATOM 3002 O O . ASP B 1 108 ? 3.041 22.609 -0.537 1 96.44 108 ASP B O 1
ATOM 3006 N N . VAL B 1 109 ? 3.375 20.641 0.44 1 97.38 109 VAL B N 1
ATOM 3007 C CA . VAL B 1 109 ? 2.791 21 1.729 1 97.38 109 VAL B CA 1
ATOM 3008 C C . VAL B 1 109 ? 3.855 20.922 2.818 1 97.38 109 VAL B C 1
ATOM 3010 O O . VAL B 1 109 ? 4.715 20.047 2.797 1 97.38 109 VAL B O 1
ATOM 3013 N N . ALA B 1 110 ? 3.812 21.844 3.729 1 98.19 110 ALA B N 1
ATOM 3014 C CA . ALA B 1 110 ? 4.711 21.828 4.879 1 98.19 110 ALA B CA 1
ATOM 3015 C C . ALA B 1 110 ? 3.945 22.062 6.176 1 98.19 110 ALA B C 1
ATOM 3017 O O . ALA B 1 110 ? 2.977 22.828 6.207 1 98.19 110 ALA B O 1
ATOM 3018 N N . ALA B 1 111 ? 4.41 21.391 7.18 1 98.62 111 ALA B N 1
ATOM 3019 C CA . ALA B 1 111 ? 3.92 21.609 8.539 1 98.62 111 ALA B CA 1
ATOM 3020 C C . ALA B 1 111 ? 5.004 22.219 9.422 1 98.62 111 ALA B C 1
ATOM 3022 O O . ALA B 1 111 ? 6.184 21.859 9.297 1 98.62 111 ALA B O 1
ATOM 3023 N N . PHE B 1 112 ? 4.602 23.109 10.219 1 98.19 112 PHE B N 1
ATOM 3024 C CA . PHE B 1 112 ? 5.496 23.781 11.156 1 98.19 112 PHE B CA 1
ATOM 3025 C C . PHE B 1 112 ? 5.039 23.547 12.594 1 98.19 112 PHE B C 1
ATOM 3027 O O . PHE B 1 112 ? 3.871 23.766 12.922 1 98.19 112 PHE B O 1
ATOM 3034 N N . ARG B 1 113 ? 5.977 23.188 13.398 1 96.56 113 ARG B N 1
ATOM 3035 C CA . ARG B 1 113 ? 5.695 22.75 14.758 1 96.56 113 ARG B CA 1
ATOM 3036 C C . ARG B 1 113 ? 5.504 23.938 15.695 1 96.56 113 ARG B C 1
ATOM 3038 O O . ARG B 1 113 ? 6.262 24.906 15.625 1 96.56 113 ARG B O 1
ATOM 3045 N N . ASP B 1 114 ? 4.441 23.875 16.531 1 96.06 114 ASP B N 1
ATOM 3046 C CA . ASP B 1 114 ? 4.363 24.75 17.703 1 96.06 114 ASP B CA 1
ATOM 3047 C C . ASP B 1 114 ? 5.484 24.438 18.688 1 96.06 114 ASP B C 1
ATOM 3049 O O . ASP B 1 114 ? 5.664 23.297 19.109 1 96.06 114 ASP B O 1
ATOM 3053 N N . PRO B 1 115 ? 6.246 25.453 19.062 1 94.81 115 PRO B N 1
ATOM 3054 C CA . PRO B 1 115 ? 7.367 25.203 19.969 1 94.81 115 PRO B CA 1
ATOM 3055 C C . PRO B 1 115 ? 6.938 24.531 21.266 1 94.81 115 PRO B C 1
ATOM 3057 O O . PRO B 1 115 ? 7.738 23.844 21.906 1 94.81 115 PRO B O 1
ATOM 3060 N N . ASN B 1 116 ? 5.734 24.672 21.625 1 94.06 116 ASN B N 1
ATOM 3061 C CA . ASN B 1 116 ? 5.242 24.109 22.875 1 94.06 116 ASN B CA 1
ATOM 3062 C C . ASN B 1 116 ? 4.613 22.734 22.672 1 94.06 116 ASN B C 1
ATOM 3064 O O . ASN B 1 116 ? 4.16 22.094 23.625 1 94.06 116 ASN B O 1
ATOM 3068 N N . ALA B 1 117 ? 4.578 22.297 21.453 1 95.5 117 ALA B N 1
ATOM 3069 C CA . ALA B 1 117 ? 4.004 20.984 21.172 1 95.5 117 ALA B CA 1
ATOM 3070 C C . ALA B 1 117 ? 4.828 19.875 21.828 1 95.5 117 ALA B C 1
ATOM 3072 O O . ALA B 1 117 ? 6.059 19.922 21.828 1 95.5 117 ALA B O 1
ATOM 3073 N N . THR B 1 118 ? 4.227 18.938 22.453 1 95.56 118 THR B N 1
ATOM 3074 C CA . THR B 1 118 ? 4.934 17.828 23.078 1 95.56 118 THR B CA 1
ATOM 3075 C C . THR B 1 118 ? 4.914 16.609 22.172 1 95.56 118 THR B C 1
ATOM 3077 O O . THR B 1 118 ? 5.973 16.078 21.812 1 95.56 118 THR B O 1
ATOM 3080 N N . ASP B 1 119 ? 3.699 16.109 21.828 1 98.31 119 ASP B N 1
ATOM 3081 C CA . ASP B 1 119 ? 3.537 14.914 21.016 1 98.31 119 ASP B CA 1
ATOM 3082 C C . ASP B 1 119 ? 2.332 15.039 20.094 1 98.31 119 ASP B C 1
ATOM 3084 O O . ASP B 1 119 ? 1.211 14.695 20.469 1 98.31 119 ASP B O 1
ATOM 3088 N N . VAL B 1 120 ? 2.584 15.469 18.875 1 98.56 120 VAL B N 1
ATOM 3089 C CA . VAL B 1 120 ? 1.535 15.781 17.906 1 98.56 120 VAL B CA 1
ATOM 3090 C C . VAL B 1 120 ? 0.813 14.5 17.5 1 98.56 120 VAL B C 1
ATOM 3092 O O . VAL B 1 120 ? -0.416 14.469 17.406 1 98.56 120 VAL B O 1
ATOM 3095 N N . LEU B 1 121 ? 1.542 13.383 17.25 1 98.56 121 LEU B N 1
ATOM 3096 C CA . LEU B 1 121 ? 0.916 12.125 16.859 1 98.56 121 LEU B CA 1
ATOM 3097 C C . LEU B 1 121 ? 0.019 11.602 17.969 1 98.56 121 LEU B C 1
ATOM 3099 O O . LEU B 1 121 ? -1.058 11.055 17.703 1 98.56 121 LEU B O 1
ATOM 3103 N N . ALA B 1 122 ? 0.459 11.781 19.188 1 98.06 122 ALA B N 1
ATOM 3104 C CA . ALA B 1 122 ? -0.385 11.367 20.312 1 98.06 122 ALA B CA 1
ATOM 3105 C C . ALA B 1 122 ? -1.686 12.164 20.344 1 98.06 122 ALA B C 1
ATOM 3107 O O . ALA B 1 122 ? -2.756 11.602 20.594 1 98.06 122 ALA B O 1
ATOM 3108 N N . GLU B 1 123 ? -1.587 13.438 20.109 1 97.81 123 GLU B N 1
ATOM 3109 C CA . GLU B 1 123 ? -2.783 14.273 20.094 1 97.81 123 GLU B CA 1
ATOM 3110 C C . GLU B 1 123 ? -3.742 13.844 18.984 1 97.81 123 GLU B C 1
ATOM 3112 O O . GLU B 1 123 ? -4.961 13.836 19.188 1 97.81 123 GLU B O 1
ATOM 3117 N N . ILE B 1 124 ? -3.232 13.5 17.828 1 98.38 124 ILE B N 1
ATOM 3118 C CA . ILE B 1 124 ? -4.059 13 16.734 1 98.38 124 ILE B CA 1
ATOM 3119 C C . ILE B 1 124 ? -4.758 11.711 17.156 1 98.38 124 ILE B C 1
ATOM 3121 O O . ILE B 1 124 ? -5.98 11.602 17.047 1 98.38 124 ILE B O 1
ATOM 3125 N N . ALA B 1 125 ? -3.975 10.781 17.672 1 97.69 125 ALA B N 1
ATOM 3126 C CA . ALA B 1 125 ? -4.531 9.492 18.094 1 97.69 125 ALA B CA 1
ATOM 3127 C C . ALA B 1 125 ? -5.613 9.688 19.156 1 97.69 125 ALA B C 1
ATOM 3129 O O . ALA B 1 125 ? -6.691 9.086 19.062 1 97.69 125 ALA B O 1
ATOM 3130 N N . GLU B 1 126 ? -5.34 10.508 20.109 1 97.19 126 GLU B N 1
ATOM 3131 C CA . GLU B 1 126 ? -6.285 10.758 21.188 1 97.19 126 GLU B CA 1
ATOM 3132 C C . GLU B 1 126 ? -7.562 11.406 20.672 1 97.19 126 GLU B C 1
ATOM 3134 O O . GLU B 1 126 ? -8.656 11.117 21.156 1 97.19 126 GLU B O 1
ATOM 3139 N N . THR B 1 127 ? -7.457 12.297 19.719 1 97 127 THR B N 1
ATOM 3140 C CA . THR B 1 127 ? -8.633 12.93 19.125 1 97 127 THR B CA 1
ATOM 3141 C C . THR B 1 127 ? -9.539 11.883 18.484 1 97 127 THR B C 1
ATOM 3143 O O . THR B 1 127 ? -10.75 11.875 18.719 1 97 127 THR B O 1
ATOM 3146 N N . PHE B 1 128 ? -8.961 10.984 17.703 1 96.12 128 PHE B N 1
ATOM 3147 C CA . PHE B 1 128 ? -9.75 9.922 17.094 1 96.12 128 PHE B CA 1
ATOM 3148 C C . PHE B 1 128 ? -10.352 9.008 18.156 1 96.12 128 PHE B C 1
ATOM 3150 O O . PHE B 1 128 ? -11.5 8.57 18.016 1 96.12 128 PHE B O 1
ATOM 3157 N N . ASP B 1 129 ? -9.586 8.75 19.203 1 95.75 129 ASP B N 1
ATOM 3158 C CA . ASP B 1 129 ? -10.078 7.871 20.266 1 95.75 129 ASP B CA 1
ATOM 3159 C C . ASP B 1 129 ? -11.273 8.492 20.984 1 95.75 129 ASP B C 1
ATOM 3161 O O . ASP B 1 129 ? -12.203 7.781 21.375 1 95.75 129 ASP B O 1
ATOM 3165 N N . GLN B 1 130 ? -11.281 9.758 21.078 1 94.06 130 GLN B N 1
ATOM 3166 C CA . GLN B 1 130 ? -12.336 10.469 21.781 1 94.06 130 GLN B CA 1
ATOM 3167 C C . GLN B 1 130 ? -13.523 10.758 20.859 1 94.06 130 GLN B C 1
ATOM 3169 O O . GLN B 1 130 ? -14.594 11.156 21.328 1 94.06 130 GLN B O 1
ATOM 3174 N N . CYS B 1 131 ? -13.367 10.578 19.594 1 92.31 131 CYS B N 1
ATOM 3175 C CA . CYS B 1 131 ? -14.414 10.828 18.609 1 92.31 131 CYS B CA 1
ATOM 3176 C C . CYS B 1 131 ? -14.664 9.594 17.75 1 92.31 131 CYS B C 1
ATOM 3178 O O . CYS B 1 131 ? -14.242 9.531 16.594 1 92.31 131 CYS B O 1
ATOM 3180 N N . PRO B 1 132 ? -15.445 8.664 18.219 1 88.38 132 PRO B N 1
ATOM 3181 C CA . PRO B 1 132 ? -15.602 7.375 17.547 1 88.38 132 PRO B CA 1
ATOM 3182 C C . PRO B 1 132 ? -16.234 7.508 16.172 1 88.38 132 PRO B C 1
ATOM 3184 O O . PRO B 1 132 ? -16.094 6.605 15.336 1 88.38 132 PRO B O 1
ATOM 3187 N N . GLN B 1 133 ? -16.828 8.609 15.938 1 85.44 133 GLN B N 1
ATOM 3188 C CA . GLN B 1 133 ? -17.484 8.797 14.648 1 85.44 133 GLN B CA 1
ATOM 3189 C C . GLN B 1 133 ? -16.516 9.367 13.617 1 85.44 133 GLN B C 1
ATOM 3191 O O . GLN B 1 133 ? -16.828 9.445 12.43 1 85.44 133 GLN B O 1
ATOM 3196 N N . LEU B 1 134 ? -15.367 9.773 14.078 1 92.19 134 LEU B N 1
ATOM 3197 C CA . LEU B 1 134 ? -14.398 10.414 13.195 1 92.19 134 LEU B CA 1
ATOM 3198 C C . LEU B 1 134 ? -13.57 9.375 12.453 1 92.19 134 LEU B C 1
ATOM 3200 O O . LEU B 1 134 ? -12.906 8.539 13.078 1 92.19 134 LEU B O 1
ATOM 3204 N N . ALA B 1 135 ? -13.625 9.359 11.094 1 93.69 135 ALA B N 1
ATOM 3205 C CA . ALA B 1 135 ? -12.844 8.445 10.273 1 93.69 135 ALA B CA 1
ATOM 3206 C C . ALA B 1 135 ? -11.797 9.195 9.453 1 93.69 135 ALA B C 1
ATOM 3208 O O . ALA B 1 135 ? -10.812 8.609 8.992 1 93.69 135 ALA B O 1
ATOM 3209 N N . LEU B 1 136 ? -12.055 10.43 9.234 1 95.75 136 LEU B N 1
ATOM 3210 C CA . LEU B 1 136 ? -11.234 11.289 8.383 1 95.75 136 LEU B CA 1
ATOM 3211 C C . LEU B 1 136 ? -11.094 12.68 8.992 1 95.75 136 LEU B C 1
ATOM 3213 O O . LEU B 1 136 ? -12.07 13.266 9.453 1 95.75 136 LEU B O 1
ATOM 3217 N N . ALA B 1 137 ? -9.875 13.148 9.039 1 97 137 ALA B N 1
ATOM 3218 C CA . ALA B 1 137 ? -9.609 14.484 9.555 1 97 137 ALA B CA 1
ATOM 3219 C C . ALA B 1 137 ? -8.562 15.203 8.703 1 97 137 ALA B C 1
ATOM 3221 O O . ALA B 1 137 ? -7.965 14.602 7.809 1 97 137 ALA B O 1
ATOM 3222 N N . GLN B 1 138 ? -8.414 16.453 8.961 1 97.94 138 GLN B N 1
ATOM 3223 C CA . GLN B 1 138 ? -7.453 17.281 8.234 1 97.94 138 GLN B CA 1
ATOM 3224 C C . GLN B 1 138 ? -6.949 18.422 9.109 1 97.94 138 GLN B C 1
ATOM 3226 O O . GLN B 1 138 ? -7.504 18.688 10.172 1 97.94 138 GLN B O 1
ATOM 3231 N N . ARG B 1 139 ? -5.895 18.984 8.672 1 97.5 139 ARG B N 1
ATOM 3232 C CA . ARG B 1 139 ? -5.391 20.25 9.172 1 97.5 139 ARG B CA 1
ATOM 3233 C C . ARG B 1 139 ? -4.73 21.062 8.055 1 97.5 139 ARG B C 1
ATOM 3235 O O . ARG B 1 139 ? -3.762 20.609 7.445 1 97.5 139 ARG B O 1
ATOM 3242 N N . ILE B 1 140 ? -5.277 22.141 7.695 1 97.12 140 ILE B N 1
ATOM 3243 C CA . ILE B 1 140 ? -4.742 23.078 6.715 1 97.12 140 ILE B CA 1
ATOM 3244 C C . ILE B 1 140 ? -5.051 24.516 7.145 1 97.12 140 ILE B C 1
ATOM 3246 O O . ILE B 1 140 ? -6.215 24.875 7.305 1 97.12 140 ILE B O 1
ATOM 3250 N N . ASP B 1 141 ? -4.066 25.297 7.207 1 96.88 141 ASP B N 1
ATOM 3251 C CA . ASP B 1 141 ? -4.262 26.609 7.84 1 96.88 141 ASP B CA 1
ATOM 3252 C C . ASP B 1 141 ? -4.48 27.703 6.797 1 96.88 141 ASP B C 1
ATOM 3254 O O . ASP B 1 141 ? -4.844 28.828 7.141 1 96.88 141 ASP B O 1
ATOM 3258 N N . ASP B 1 142 ? -4.277 27.391 5.551 1 94.88 142 ASP B N 1
ATOM 3259 C CA . ASP B 1 142 ? -4.488 28.406 4.516 1 94.88 142 ASP B CA 1
ATOM 3260 C C . ASP B 1 142 ? -5.727 28.078 3.684 1 94.88 142 ASP B C 1
ATOM 3262 O O . ASP B 1 142 ? -5.727 28.266 2.463 1 94.88 142 ASP B O 1
ATOM 3266 N N . HIS B 1 143 ? -6.766 27.578 4.324 1 93.75 143 HIS B N 1
ATOM 3267 C CA . HIS B 1 143 ? -7.973 27.141 3.627 1 93.75 143 HIS B CA 1
ATOM 3268 C C . HIS B 1 143 ? -8.82 28.328 3.191 1 93.75 143 HIS B C 1
ATOM 3270 O O . HIS B 1 143 ? -9.734 28.188 2.385 1 93.75 143 HIS B O 1
ATOM 3276 N N . ASP B 1 144 ? -8.539 29.547 3.639 1 91.81 144 ASP B N 1
ATOM 3277 C CA . ASP B 1 144 ? -9.32 30.75 3.299 1 91.81 144 ASP B CA 1
ATOM 3278 C C . ASP B 1 144 ? -9.297 31 1.793 1 91.81 144 ASP B C 1
ATOM 3280 O O . ASP B 1 144 ? -10.227 31.594 1.248 1 91.81 144 ASP B O 1
ATOM 3284 N N . CYS B 1 145 ? -8.305 30.531 1.145 1 88.75 145 CYS B N 1
ATOM 3285 C CA . CYS B 1 145 ? -8.133 30.828 -0.275 1 88.75 145 CYS B CA 1
ATOM 3286 C C . CYS B 1 145 ? -8.906 29.828 -1.13 1 88.75 145 CYS B C 1
ATOM 3288 O O . CYS B 1 145 ? -8.961 29.969 -2.354 1 88.75 145 CYS B O 1
ATOM 3290 N N . TRP B 1 146 ? -9.516 28.828 -0.478 1 90.62 146 TRP B N 1
ATOM 3291 C CA . TRP B 1 146 ? -10.203 27.781 -1.237 1 90.62 146 TRP B CA 1
ATOM 3292 C C . TRP B 1 146 ? -11.453 28.344 -1.913 1 90.62 146 TRP B C 1
ATOM 3294 O O . TRP B 1 146 ? -12.141 29.203 -1.348 1 90.62 146 TRP B O 1
ATOM 3304 N N . GLN B 1 147 ? -11.75 27.891 -3.096 1 86.75 147 GLN B N 1
ATOM 3305 C CA . GLN B 1 147 ? -13 28.25 -3.764 1 86.75 147 GLN B CA 1
ATOM 3306 C C . GLN B 1 147 ? -14.195 27.609 -3.064 1 86.75 147 GLN B C 1
ATOM 3308 O O . GLN B 1 147 ? -15.195 28.297 -2.795 1 86.75 147 GLN B O 1
ATOM 3313 N N . TRP B 1 148 ? -14.109 26.297 -2.93 1 90.19 148 TRP B N 1
ATOM 3314 C CA . TRP B 1 148 ? -15.062 25.625 -2.059 1 90.19 148 TRP B CA 1
ATOM 3315 C C . TRP B 1 148 ? -14.688 25.812 -0.592 1 90.19 148 TRP B C 1
ATOM 3317 O O . TRP B 1 148 ? -13.812 25.125 -0.077 1 90.19 148 TRP B O 1
ATOM 3327 N N . LYS B 1 149 ? -15.375 26.734 0.083 1 93.38 149 LYS B N 1
ATOM 3328 C CA . LYS B 1 149 ? -14.977 27.203 1.407 1 93.38 149 LYS B CA 1
ATOM 3329 C C . LYS B 1 149 ? -15.164 26.109 2.455 1 93.38 149 LYS B C 1
ATOM 3331 O O . LYS B 1 149 ? -16.125 25.328 2.391 1 93.38 149 LYS B O 1
ATOM 3336 N N . LEU B 1 150 ? -14.211 26.047 3.371 1 95.06 150 LEU B N 1
ATOM 3337 C CA . LEU B 1 150 ? -14.359 25.203 4.555 1 95.06 150 LEU B CA 1
ATOM 3338 C C . LEU B 1 150 ? -15.406 25.766 5.5 1 95.06 150 LEU B C 1
ATOM 3340 O O . LEU B 1 150 ? -15.297 26.922 5.945 1 95.06 150 LEU B O 1
ATOM 3344 N N . GLU B 1 151 ? -16.422 24.969 5.77 1 94.25 151 GLU B N 1
ATOM 3345 C CA . GLU B 1 151 ? -17.531 25.406 6.629 1 94.25 151 GLU B CA 1
ATOM 3346 C C . GLU B 1 151 ? -17.844 24.344 7.688 1 94.25 151 GLU B C 1
ATOM 3348 O O . GLU B 1 151 ? -17.734 23.141 7.426 1 94.25 151 GLU B O 1
ATOM 3353 N N . GLU B 1 152 ? -18.219 24.859 8.797 1 92.25 152 GLU B N 1
ATOM 3354 C CA . GLU B 1 152 ? -18.734 23.953 9.828 1 92.25 152 GLU B CA 1
ATOM 3355 C C . GLU B 1 152 ? -20.125 23.438 9.469 1 92.25 152 GLU B C 1
ATOM 3357 O O . GLU B 1 152 ? -20.953 24.188 8.969 1 92.25 152 GLU B O 1
ATOM 3362 N N . VAL B 1 153 ? -20.391 22.125 9.648 1 89.56 153 VAL B N 1
ATOM 3363 C CA . VAL B 1 153 ? -21.672 21.562 9.219 1 89.56 153 VAL B CA 1
ATOM 3364 C C . VAL B 1 153 ? -22.406 20.969 10.414 1 89.56 153 VAL B C 1
ATOM 3366 O O . VAL B 1 153 ? -23.453 20.344 10.258 1 89.56 153 VAL B O 1
ATOM 3369 N N . GLY B 1 154 ? -22.031 21.109 11.57 1 84.12 154 GLY B N 1
ATOM 3370 C CA . GLY B 1 154 ? -22.656 20.594 12.773 1 84.12 154 GLY B CA 1
ATOM 3371 C C . GLY B 1 154 ? -21.906 20.938 14.039 1 84.12 154 GLY B C 1
ATOM 3372 O O . GLY B 1 154 ? -20.953 21.734 14 1 84.12 154 GLY B O 1
ATOM 3373 N N . PRO B 1 155 ? -22.484 20.484 15.109 1 87.5 155 PRO B N 1
ATOM 3374 C CA . PRO B 1 155 ? -21.766 20.688 16.359 1 87.5 155 PRO B CA 1
ATOM 3375 C C . PRO B 1 155 ? -20.359 20.109 16.328 1 87.5 155 PRO B C 1
ATOM 3377 O O . PRO B 1 155 ? -20.078 19.188 15.547 1 87.5 155 PRO B O 1
ATOM 3380 N N . PRO B 1 156 ? -19.516 20.719 17.141 1 89.25 156 PRO B N 1
ATOM 3381 C CA . PRO B 1 156 ? -18.172 20.125 17.219 1 89.25 156 PRO B CA 1
ATOM 3382 C C . PRO B 1 156 ? -18.203 18.641 17.578 1 89.25 156 PRO B C 1
ATOM 3384 O O . PRO B 1 156 ? -19.031 18.219 18.375 1 89.25 156 PRO B O 1
ATOM 3387 N N . LEU B 1 157 ? -17.312 17.922 16.922 1 88.94 157 LEU B N 1
ATOM 3388 C CA . LEU B 1 157 ? -17.188 16.5 17.219 1 88.94 157 LEU B CA 1
ATOM 3389 C C . LEU B 1 157 ? -16.547 16.297 18.594 1 88.94 157 LEU B C 1
ATOM 3391 O O . LEU B 1 157 ? -16.859 15.312 19.281 1 88.94 157 LEU B O 1
ATOM 3395 N N . SER B 1 158 ? -15.672 17.156 18.969 1 90.56 158 SER B N 1
ATOM 3396 C CA . SER B 1 158 ? -15 17.25 20.266 1 90.56 158 SER B CA 1
ATOM 3397 C C . SER B 1 158 ? -14.375 18.625 20.484 1 90.56 158 SER B C 1
ATOM 3399 O O . SER B 1 158 ? -14.562 19.531 19.656 1 90.56 158 SER B O 1
ATOM 3401 N N . ASP B 1 159 ? -13.672 18.719 21.609 1 93.12 159 ASP B N 1
ATOM 3402 C CA . ASP B 1 159 ? -12.953 19.969 21.859 1 93.12 159 ASP B CA 1
ATOM 3403 C C . ASP B 1 159 ? -11.797 20.141 20.875 1 93.12 159 ASP B C 1
ATOM 3405 O O . ASP B 1 159 ? -11.312 21.25 20.656 1 93.12 159 ASP B O 1
ATOM 3409 N N . ARG B 1 160 ? -11.469 19.062 20.172 1 94.88 160 ARG B N 1
ATOM 3410 C CA . ARG B 1 160 ? -10.266 19.062 19.344 1 94.88 160 ARG B CA 1
ATOM 3411 C C . ARG B 1 160 ? -10.625 18.953 17.859 1 94.88 160 ARG B C 1
ATOM 3413 O O . ARG B 1 160 ? -9.766 19.125 17 1 94.88 160 ARG B O 1
ATOM 3420 N N . ALA B 1 161 ? -11.875 18.672 17.578 1 94.94 161 ALA B N 1
ATOM 3421 C CA . ALA B 1 161 ? -12.273 18.406 16.203 1 94.94 161 ALA B CA 1
ATOM 3422 C C . ALA B 1 161 ? -13.609 19.062 15.883 1 94.94 161 ALA B C 1
ATOM 3424 O O . ALA B 1 161 ? -14.625 18.766 16.531 1 94.94 161 ALA B O 1
ATOM 3425 N N . ARG B 1 162 ? -13.609 19.906 14.922 1 94.19 162 ARG B N 1
ATOM 3426 C CA . ARG B 1 162 ? -14.844 20.484 14.383 1 94.19 162 ARG B CA 1
ATOM 3427 C C . ARG B 1 162 ? -15.383 19.641 13.234 1 94.19 162 ARG B C 1
ATOM 3429 O O . ARG B 1 162 ? -14.609 19.031 12.484 1 94.19 162 ARG B O 1
ATOM 3436 N N . SER B 1 163 ? -16.672 19.578 13.125 1 93.19 163 SER B N 1
ATOM 3437 C CA . SER B 1 163 ? -17.297 18.922 11.977 1 93.19 163 SER B CA 1
ATOM 3438 C C . SER B 1 163 ? -17.344 19.859 10.773 1 93.19 163 SER B C 1
ATOM 3440 O O . SER B 1 163 ? -17.891 20.969 10.867 1 93.19 163 SER B O 1
ATOM 3442 N N . VAL B 1 164 ? -16.797 19.422 9.602 1 94.94 164 VAL B N 1
ATOM 3443 C CA . VAL B 1 164 ? -16.688 20.344 8.484 1 94.94 164 VAL B CA 1
ATOM 3444 C C . VAL B 1 164 ? -17.156 19.672 7.203 1 94.94 164 VAL B C 1
ATOM 3446 O O . VAL B 1 164 ? -17.359 18.453 7.168 1 94.94 164 VAL B O 1
ATOM 3449 N N . ASN B 1 165 ? -17.281 20.453 6.148 1 93 165 ASN B N 1
ATOM 3450 C CA . ASN B 1 165 ? -17.969 20.031 4.938 1 93 165 ASN B CA 1
ATOM 3451 C C . ASN B 1 165 ? -17 19.406 3.932 1 93 165 ASN B C 1
ATOM 3453 O O . ASN B 1 165 ? -17.438 18.75 2.975 1 93 165 ASN B O 1
ATOM 3457 N N . ARG B 1 166 ? -15.727 19.672 4.109 1 94.31 166 ARG B N 1
ATOM 3458 C CA . ARG B 1 166 ? -14.828 19.219 3.049 1 94.31 166 ARG B CA 1
ATOM 3459 C C . ARG B 1 166 ? -13.406 19.047 3.572 1 94.31 166 ARG B C 1
ATOM 3461 O O . ARG B 1 166 ? -13.086 19.484 4.68 1 94.31 166 ARG B O 1
ATOM 3468 N N . VAL B 1 167 ? -12.602 18.359 2.74 1 95.31 167 VAL B N 1
ATOM 3469 C CA . VAL B 1 167 ? -11.172 18.188 2.998 1 95.31 167 VAL B CA 1
ATOM 3470 C C . VAL B 1 167 ? -10.367 18.656 1.786 1 95.31 167 VAL B C 1
ATOM 3472 O O . VAL B 1 167 ? -10.93 18.859 0.708 1 95.31 167 VAL B O 1
ATOM 3475 N N . SER B 1 168 ? -9.109 18.891 2.033 1 94.12 168 SER B N 1
ATOM 3476 C CA . SER B 1 168 ? -8.094 18.984 0.995 1 94.12 168 SER B CA 1
ATOM 3477 C C . SER B 1 168 ? -7.184 17.766 1 1 94.1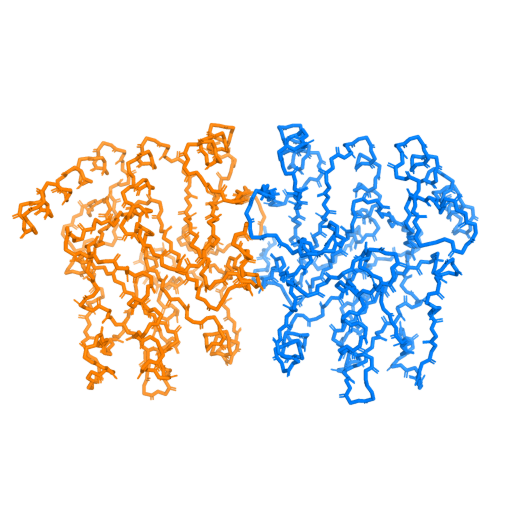2 168 SER B C 1
ATOM 3479 O O . SER B 1 168 ? -6.875 17.219 2.061 1 94.12 168 SER B O 1
ATOM 3481 N N . SER B 1 169 ? -6.77 17.344 -0.205 1 93.62 169 SER B N 1
ATOM 3482 C CA . SER B 1 169 ? -5.875 16.203 -0.294 1 93.62 169 SER B CA 1
ATOM 3483 C C . SER B 1 169 ? -4.477 16.547 0.199 1 93.62 169 SER B C 1
ATOM 3485 O O . SER B 1 169 ? -3.625 15.664 0.335 1 93.62 169 SER B O 1
ATOM 3487 N N . HIS B 1 170 ? -4.207 17.766 0.564 1 94.94 170 HIS B N 1
ATOM 3488 C CA . HIS B 1 170 ? -2.895 18.281 0.941 1 94.94 170 HIS B CA 1
ATOM 3489 C C . HIS B 1 170 ? -2.387 17.609 2.213 1 94.94 170 HIS B C 1
ATOM 3491 O O . HIS B 1 170 ? -1.187 17.359 2.352 1 94.94 170 HIS B O 1
ATOM 3497 N N . PHE B 1 171 ? -3.273 17.375 3.107 1 97.25 171 PHE B N 1
ATOM 3498 C CA . PHE B 1 171 ? -2.971 16.812 4.418 1 97.25 171 PHE B CA 1
ATOM 3499 C C . PHE B 1 171 ? -4.18 16.078 4.984 1 97.25 171 PHE B C 1
ATOM 3501 O O . PHE B 1 171 ? -5.102 16.703 5.516 1 97.25 171 PHE B O 1
ATOM 3508 N N . LEU B 1 172 ? -4.141 14.758 4.914 1 96.88 172 LEU B N 1
ATOM 3509 C CA . LEU B 1 172 ? -5.266 13.93 5.332 1 96.88 172 LEU B CA 1
ATOM 3510 C C . LEU B 1 172 ? -4.848 12.969 6.445 1 96.88 172 LEU B C 1
ATOM 3512 O O . LEU B 1 172 ? -3.74 12.43 6.422 1 96.88 172 LEU B O 1
ATOM 3516 N N . ILE B 1 173 ? -5.703 12.805 7.398 1 97.38 173 ILE B N 1
ATOM 3517 C CA . ILE B 1 173 ? -5.508 11.852 8.484 1 97.38 173 ILE B CA 1
ATOM 3518 C C . ILE B 1 173 ? -6.656 10.844 8.492 1 97.38 173 ILE B C 1
ATOM 3520 O O . ILE B 1 173 ? -7.82 11.227 8.656 1 97.38 173 ILE B O 1
ATOM 3524 N N . TYR B 1 174 ? -6.312 9.594 8.367 1 95.38 174 TYR B N 1
ATOM 3525 C CA . TYR B 1 174 ? -7.312 8.531 8.359 1 95.38 174 TYR B CA 1
ATOM 3526 C C . TYR B 1 174 ? -7.184 7.648 9.594 1 95.38 174 TYR B C 1
ATOM 3528 O O . TYR B 1 174 ? -6.07 7.328 10.023 1 95.38 174 TYR B O 1
ATOM 3536 N N . ASP B 1 175 ? -8.242 7.383 10.234 1 94.12 175 ASP B N 1
ATOM 3537 C CA . ASP B 1 175 ? -8.375 6.074 10.867 1 94.12 175 ASP B CA 1
ATOM 3538 C C . ASP B 1 175 ? -8.773 5.008 9.844 1 94.12 175 ASP B C 1
ATOM 3540 O O . ASP B 1 175 ? -9.938 4.926 9.445 1 94.12 175 ASP B O 1
ATOM 3544 N N . THR B 1 176 ? -7.84 4.215 9.461 1 90.38 176 THR B N 1
ATOM 3545 C CA . THR B 1 176 ? -8.023 3.359 8.297 1 90.38 176 THR B CA 1
ATOM 3546 C C . THR B 1 176 ? -9.102 2.307 8.562 1 90.38 176 THR B C 1
ATOM 3548 O O . THR B 1 176 ? -9.836 1.921 7.652 1 90.38 176 THR B O 1
ATOM 3551 N N . GLN B 1 177 ? -9.219 1.858 9.75 1 86.12 177 GLN B N 1
ATOM 3552 C CA . GLN B 1 177 ? -10.219 0.851 10.102 1 86.12 177 GLN B CA 1
ATOM 3553 C C . GLN B 1 177 ? -11.633 1.409 9.984 1 86.12 177 GLN B C 1
ATOM 3555 O O . GLN B 1 177 ? -12.57 0.678 9.656 1 86.12 177 GLN B O 1
ATOM 3560 N N . ARG B 1 178 ? -11.734 2.662 10.227 1 89.12 178 ARG B N 1
ATOM 3561 C CA . ARG B 1 178 ? -13.047 3.301 10.148 1 89.12 178 ARG B CA 1
ATOM 3562 C C . ARG B 1 178 ? -13.32 3.832 8.75 1 89.12 178 ARG B C 1
ATOM 3564 O O . ARG B 1 178 ? -14.461 3.82 8.289 1 89.12 178 ARG B O 1
ATOM 3571 N N . ALA B 1 179 ? -12.305 4.258 8.047 1 90.94 179 ALA B N 1
ATOM 3572 C CA . ALA B 1 179 ? -12.469 4.926 6.762 1 90.94 179 ALA B CA 1
ATOM 3573 C C . ALA B 1 179 ? -12.727 3.914 5.648 1 90.94 179 ALA B C 1
ATOM 3575 O O . ALA B 1 179 ? -13.531 4.164 4.746 1 90.94 179 ALA B O 1
ATOM 3576 N N . ARG B 1 180 ? -12.109 2.809 5.734 1 86.88 180 ARG B N 1
ATOM 3577 C CA . ARG B 1 180 ? -12.141 1.85 4.637 1 86.88 180 ARG B CA 1
ATOM 3578 C C . ARG B 1 180 ? -13.555 1.324 4.41 1 86.88 180 ARG B C 1
ATOM 3580 O O . ARG B 1 180 ? -14.039 1.282 3.277 1 86.88 180 ARG B O 1
ATOM 3587 N N . PRO B 1 181 ? -14.266 0.928 5.48 1 83.81 181 PRO B N 1
ATOM 3588 C CA . PRO B 1 181 ? -15.641 0.468 5.266 1 83.81 181 PRO B CA 1
ATOM 3589 C C . PRO B 1 181 ? -16.531 1.542 4.645 1 83.81 181 PRO B C 1
ATOM 3591 O O . PRO B 1 181 ? -17.406 1.229 3.84 1 83.81 181 PRO B O 1
ATOM 3594 N N . VAL B 1 182 ? -16.312 2.771 4.996 1 87.5 182 VAL B N 1
ATOM 3595 C CA . VAL B 1 182 ? -17.109 3.871 4.449 1 87.5 182 VAL B CA 1
ATOM 3596 C C . VAL B 1 182 ? -16.828 4.012 2.953 1 87.5 182 VAL B C 1
ATOM 3598 O O . VAL B 1 182 ? -17.75 4.137 2.15 1 87.5 182 VAL B O 1
ATOM 3601 N N . MET B 1 183 ? -15.625 3.961 2.596 1 87.5 183 MET B N 1
ATOM 3602 C CA . MET B 1 183 ? -15.227 4.086 1.196 1 87.5 183 MET B CA 1
ATOM 3603 C C . MET B 1 183 ? -15.742 2.912 0.375 1 87.5 183 MET B C 1
ATOM 3605 O O . MET B 1 183 ? -16.203 3.092 -0.757 1 87.5 183 MET B O 1
ATOM 3609 N N . ALA B 1 184 ? -15.648 1.742 0.979 1 83.19 184 ALA B N 1
ATOM 3610 C CA . ALA B 1 184 ? -16.156 0.551 0.304 1 83.19 184 ALA B CA 1
ATOM 3611 C C . ALA B 1 184 ? -17.672 0.646 0.086 1 83.19 184 ALA B C 1
ATOM 3613 O O . ALA B 1 184 ? -18.172 0.31 -0.99 1 83.19 184 ALA B O 1
ATOM 3614 N N . ALA B 1 185 ? -18.375 1.076 1.09 1 84.94 185 ALA B N 1
ATOM 3615 C CA . ALA B 1 185 ? -19.828 1.206 1.017 1 84.94 185 ALA B CA 1
ATOM 3616 C C . ALA B 1 185 ? -20.234 2.227 -0.044 1 84.94 185 ALA B C 1
ATOM 3618 O O . ALA B 1 185 ? -21.328 2.133 -0.619 1 84.94 185 ALA B O 1
ATOM 3619 N N . ALA B 1 186 ? -19.359 3.164 -0.315 1 86.94 186 ALA B N 1
ATOM 3620 C CA . ALA B 1 186 ? -19.625 4.188 -1.321 1 86.94 186 ALA B CA 1
ATOM 3621 C C . ALA B 1 186 ? -19.281 3.686 -2.721 1 86.94 186 ALA B C 1
ATOM 3623 O O . ALA B 1 186 ? -19.391 4.43 -3.697 1 86.94 186 ALA B O 1
ATOM 3624 N N . GLY B 1 187 ? -18.891 2.453 -2.879 1 82.62 187 GLY B N 1
ATOM 3625 C CA . GLY B 1 187 ? -18.578 1.875 -4.18 1 82.62 187 GLY B CA 1
ATOM 3626 C C . GLY B 1 187 ? -17.109 1.938 -4.535 1 82.62 187 GLY B C 1
ATOM 3627 O O . GLY B 1 187 ? -16.734 1.664 -5.676 1 82.62 187 GLY B O 1
ATOM 3628 N N . GLY B 1 188 ? -16.25 2.35 -3.574 1 83.88 188 GLY B N 1
ATOM 3629 C CA . GLY B 1 188 ? -14.828 2.482 -3.844 1 83.88 188 GLY B CA 1
ATOM 3630 C C . GLY B 1 188 ? -14.469 3.799 -4.508 1 83.88 188 GLY B C 1
ATOM 3631 O O . GLY B 1 188 ? -15.352 4.57 -4.891 1 83.88 188 GLY B O 1
ATOM 3632 N N . VAL B 1 189 ? -13.172 4.082 -4.641 1 86.94 189 VAL B N 1
ATOM 3633 C CA . VAL B 1 189 ? -12.688 5.332 -5.219 1 86.94 189 VAL B CA 1
ATOM 3634 C C . VAL B 1 189 ? -12.867 5.301 -6.738 1 86.94 189 VAL B C 1
ATOM 3636 O O . VAL B 1 189 ? -12.32 4.422 -7.41 1 86.94 189 VAL B O 1
ATOM 3639 N N . PRO B 1 190 ? -13.578 6.172 -7.277 1 87.38 190 PRO B N 1
ATOM 3640 C CA . PRO B 1 190 ? -13.805 6.18 -8.727 1 87.38 190 PRO B CA 1
ATOM 3641 C C . PRO B 1 190 ? -12.664 6.836 -9.5 1 87.38 190 PRO B C 1
ATOM 3643 O O . PRO B 1 190 ? -12.852 7.891 -10.102 1 87.38 190 PRO B O 1
ATOM 3646 N N . GLY B 1 191 ? -11.508 6.215 -9.555 1 87.19 191 GLY B N 1
ATOM 3647 C CA . GLY B 1 191 ? -10.281 6.766 -10.102 1 87.19 191 GLY B CA 1
ATOM 3648 C C . GLY B 1 191 ? -10.383 7.129 -11.57 1 87.19 191 GLY B C 1
ATOM 3649 O O . GLY B 1 191 ? -9.609 7.949 -12.07 1 87.19 191 GLY B O 1
ATOM 3650 N N . ASP B 1 192 ? -11.328 6.555 -12.328 1 87.12 192 ASP B N 1
ATOM 3651 C CA . ASP B 1 192 ? -11.469 6.816 -13.758 1 87.12 192 ASP B CA 1
ATOM 3652 C C . ASP B 1 192 ? -12.516 7.891 -14.023 1 87.12 192 ASP B C 1
ATOM 3654 O O . ASP B 1 192 ? -12.766 8.258 -15.172 1 87.12 192 ASP B O 1
ATOM 3658 N N . ARG B 1 193 ? -13.148 8.477 -13.023 1 88 193 ARG B N 1
ATOM 3659 C CA . ARG B 1 193 ? -14.25 9.406 -13.219 1 88 193 ARG B CA 1
ATOM 3660 C C . ARG B 1 193 ? -13.875 10.805 -12.734 1 88 193 ARG B C 1
ATOM 3662 O O . ARG B 1 193 ? -14.711 11.711 -12.734 1 88 193 ARG B O 1
ATOM 3669 N N . PHE B 1 194 ? -12.641 10.945 -12.25 1 89.69 194 PHE B N 1
ATOM 3670 C CA . PHE B 1 194 ? -12.211 12.273 -11.828 1 89.69 194 PHE B CA 1
ATOM 3671 C C . PHE B 1 194 ? -12 13.18 -13.031 1 89.69 194 PHE B C 1
ATOM 3673 O O . PHE B 1 194 ? -11.617 12.719 -14.109 1 89.69 194 PHE B O 1
ATOM 3680 N N . HIS B 1 195 ? -12.359 14.352 -12.805 1 87.44 195 HIS B N 1
ATOM 3681 C CA . HIS B 1 195 ? -12.258 15.336 -13.875 1 87.44 195 HIS B CA 1
ATOM 3682 C C . HIS B 1 195 ? -11.711 16.672 -13.352 1 87.44 195 HIS B C 1
ATOM 3684 O O . HIS B 1 195 ? -12.031 17.078 -12.234 1 87.44 195 HIS B O 1
ATOM 3690 N N . ASP B 1 196 ? -10.836 17.234 -14.109 1 79.88 196 ASP B N 1
ATOM 3691 C CA . ASP B 1 196 ? -10.281 18.547 -13.781 1 79.88 196 ASP B CA 1
ATOM 3692 C C . ASP B 1 196 ? -10.086 19.391 -15.039 1 79.88 196 ASP B C 1
ATOM 3694 O O . ASP B 1 196 ? -8.969 19.812 -15.344 1 79.88 196 ASP B O 1
ATOM 3698 N N . ASP B 1 197 ? -11.25 19.625 -15.852 1 72.25 197 ASP B N 1
ATOM 3699 C CA . ASP B 1 197 ? -11.094 20.281 -17.156 1 72.25 197 ASP B CA 1
ATOM 3700 C C . ASP B 1 197 ? -11.633 21.703 -17.109 1 72.25 197 ASP B C 1
ATOM 3702 O O . ASP B 1 197 ? -11.875 22.312 -18.156 1 72.25 197 ASP B O 1
ATOM 3706 N N . GLY B 1 198 ? -11.797 22.312 -16.016 1 66.81 198 GLY B N 1
ATOM 3707 C CA . GLY B 1 198 ? -12.273 23.688 -15.922 1 66.81 198 GLY B CA 1
ATOM 3708 C C . GLY B 1 198 ? -13.781 23.781 -15.898 1 66.81 198 GLY B C 1
ATOM 3709 O O . GLY B 1 198 ? -14.336 24.812 -15.461 1 66.81 198 GLY B O 1
ATOM 3710 N N . ARG B 1 199 ? -14.578 22.875 -16.516 1 65.62 199 ARG B N 1
ATOM 3711 C CA . ARG B 1 199 ? -16.047 22.875 -16.5 1 65.62 199 ARG B CA 1
ATOM 3712 C C . ARG B 1 199 ? -16.578 21.938 -15.414 1 65.62 199 ARG B C 1
ATOM 3714 O O . ARG B 1 199 ? -17.484 22.312 -14.664 1 65.62 199 ARG B O 1
ATOM 3721 N N . ARG B 1 200 ? -16.031 20.859 -15.336 1 75.94 200 ARG B N 1
ATOM 3722 C CA . ARG B 1 200 ? -16.375 19.859 -14.336 1 75.94 200 ARG B CA 1
ATOM 3723 C C . ARG B 1 200 ? -15.188 19.547 -13.438 1 75.94 200 ARG B C 1
ATOM 3725 O O . ARG B 1 200 ? -14.062 19.391 -13.906 1 75.94 200 ARG B O 1
ATOM 3732 N N . TRP B 1 201 ? -15.516 19.75 -12.07 1 81.62 201 TRP B N 1
ATOM 3733 C CA . TRP B 1 201 ? -14.445 19.484 -11.109 1 81.62 201 TRP B CA 1
ATOM 3734 C C . TRP B 1 201 ? -14.852 18.375 -10.133 1 81.62 201 TRP B C 1
ATOM 3736 O O . TRP B 1 201 ? -15.898 18.469 -9.484 1 81.62 201 TRP B O 1
ATOM 3746 N N . MET B 1 202 ? -14.25 17.344 -10.242 1 88.06 202 MET B N 1
ATOM 3747 C CA . MET B 1 202 ? -14.391 16.266 -9.273 1 88.06 202 MET B CA 1
ATOM 3748 C C . MET B 1 202 ? -13.086 15.484 -9.133 1 88.06 202 MET B C 1
ATOM 3750 O O . MET B 1 202 ? -12.68 14.773 -10.055 1 88.06 202 MET B O 1
ATOM 3754 N N . ASN B 1 203 ? -12.445 15.812 -8.031 1 92.06 203 ASN B N 1
ATOM 3755 C CA . ASN B 1 203 ? -11.195 15.117 -7.738 1 92.06 203 ASN B CA 1
ATOM 3756 C C . ASN B 1 203 ? -11.305 14.281 -6.465 1 92.06 203 ASN B C 1
ATOM 3758 O O . ASN B 1 203 ? -12.367 14.227 -5.844 1 92.06 203 ASN B O 1
ATOM 3762 N N . TYR B 1 204 ? -10.211 13.633 -6.172 1 93 204 TYR B N 1
ATOM 3763 C CA . TYR B 1 204 ? -10.188 12.727 -5.027 1 93 204 TYR B CA 1
ATOM 3764 C C . TYR B 1 204 ? -10.703 13.414 -3.771 1 93 204 TYR B C 1
ATOM 3766 O O . TYR B 1 204 ? -11.547 12.875 -3.057 1 93 204 TYR B O 1
ATOM 3774 N N . GLU B 1 205 ? -10.234 14.633 -3.518 1 93.31 205 GLU B N 1
ATOM 3775 C CA . GLU B 1 205 ? -10.641 15.352 -2.311 1 93.31 205 GLU B CA 1
ATOM 3776 C C . GLU B 1 205 ? -12.133 15.688 -2.348 1 93.31 205 GLU B C 1
ATOM 3778 O O . GLU B 1 205 ? -12.789 15.719 -1.308 1 93.31 205 GLU B O 1
ATOM 3783 N N . ASP B 1 206 ? -12.664 15.93 -3.5 1 92.56 206 ASP B N 1
ATOM 3784 C CA . ASP B 1 206 ? -14.094 16.203 -3.627 1 92.56 206 ASP B CA 1
ATOM 3785 C C . ASP B 1 206 ? -14.922 14.953 -3.338 1 92.56 206 ASP B C 1
ATOM 3787 O O . ASP B 1 206 ? -15.922 15.016 -2.623 1 92.56 206 ASP B O 1
ATOM 3791 N N . TRP B 1 207 ? -14.477 13.875 -3.898 1 92.12 207 TRP B N 1
ATOM 3792 C CA . TRP B 1 207 ? -15.148 12.609 -3.648 1 92.12 207 TRP B CA 1
ATOM 3793 C C . TRP B 1 207 ? -15.141 12.273 -2.162 1 92.12 207 TRP B C 1
ATOM 3795 O O . TRP B 1 207 ? -16.172 11.867 -1.604 1 92.12 207 TRP B O 1
ATOM 3805 N N . LEU B 1 208 ? -13.961 12.43 -1.508 1 93.38 208 LEU B N 1
ATOM 3806 C CA . LEU B 1 208 ? -13.867 12.203 -0.069 1 93.38 208 LEU B CA 1
ATOM 3807 C C . LEU B 1 208 ? -14.852 13.086 0.684 1 93.38 208 LEU B C 1
ATOM 3809 O O . LEU B 1 208 ? -15.531 12.625 1.606 1 93.38 208 LEU B O 1
ATOM 3813 N N . SER B 1 209 ? -14.883 14.32 0.311 1 93.75 209 SER B N 1
ATOM 3814 C CA . SER B 1 209 ? -15.742 15.289 0.989 1 93.75 209 SER B CA 1
ATOM 3815 C C . SER B 1 209 ? -17.203 14.867 0.908 1 93.75 209 SER B C 1
ATOM 3817 O O . SER B 1 209 ? -17.922 14.891 1.914 1 93.75 209 SER B O 1
ATOM 3819 N N . HIS B 1 210 ? -17.594 14.469 -0.223 1 91.31 210 HIS B N 1
ATOM 3820 C CA . HIS B 1 210 ? -18.969 14.039 -0.403 1 91.31 210 HIS B CA 1
ATOM 3821 C C . HIS B 1 210 ? -19.25 12.734 0.332 1 91.31 210 HIS B C 1
ATOM 3823 O O . HIS B 1 210 ? -20.344 12.523 0.85 1 91.31 210 HIS B O 1
ATOM 3829 N N . THR B 1 211 ? -18.281 11.914 0.366 1 90.75 211 THR B N 1
ATOM 3830 C CA . THR B 1 211 ? -18.422 10.578 0.945 1 90.75 211 THR B CA 1
ATOM 3831 C C . THR B 1 211 ? -18.484 10.656 2.469 1 90.75 211 THR B C 1
ATOM 3833 O O . THR B 1 211 ? -19.234 9.914 3.105 1 90.75 211 THR B O 1
ATOM 3836 N N . PHE B 1 212 ? -17.703 11.57 3.064 1 92.19 212 PHE B N 1
ATOM 3837 C CA . PHE B 1 212 ? -17.547 11.555 4.512 1 92.19 212 PHE B CA 1
ATOM 3838 C C . PHE B 1 212 ? -18.344 12.672 5.168 1 92.19 212 PHE B C 1
ATOM 3840 O O . PHE B 1 212 ? -18.594 12.633 6.375 1 92.19 212 PHE B O 1
ATOM 3847 N N . ALA B 1 213 ? -18.656 13.875 4.664 1 80.44 213 ALA B N 1
ATOM 3848 C CA . ALA B 1 213 ? -19.297 15.008 5.32 1 80.44 213 ALA B CA 1
ATOM 3849 C C . ALA B 1 213 ? -20.75 14.688 5.676 1 80.44 213 ALA B C 1
ATOM 3851 O O . ALA B 1 213 ? -21.328 15.297 6.578 1 80.44 213 ALA B O 1
ATOM 3852 N N . GLN B 1 214 ? -21.688 14.148 5.086 1 60.31 214 GLN B N 1
ATOM 3853 C CA . GLN B 1 214 ? -23.125 14.289 5.105 1 60.31 214 GLN B CA 1
ATOM 3854 C C . GLN B 1 214 ? -23.703 13.875 6.457 1 60.31 214 GLN B C 1
ATOM 3856 O O . GLN B 1 214 ? -23.047 13.188 7.238 1 60.31 214 GLN B O 1
ATOM 3861 N N . PRO B 1 215 ? -24.953 14.203 6.539 1 56.06 215 PRO B N 1
ATOM 3862 C CA . PRO B 1 215 ? -25.766 13.727 7.664 1 56.06 215 PRO B CA 1
ATOM 3863 C C . PRO B 1 215 ? -25.531 12.242 7.969 1 56.06 215 PRO B C 1
ATOM 3865 O O . PRO B 1 215 ? -25.562 11.836 9.133 1 56.06 215 PRO B O 1
ATOM 3868 N N . ALA B 1 216 ? -25.203 11.602 6.863 1 55.25 216 ALA B N 1
ATOM 3869 C CA . ALA B 1 216 ? -25.203 10.164 7.102 1 55.25 216 ALA B CA 1
ATOM 3870 C C . ALA B 1 216 ? -23.766 9.625 7.164 1 55.25 216 ALA B C 1
ATOM 3872 O O . ALA B 1 216 ? -23.547 8.461 7.5 1 55.25 216 ALA B O 1
ATOM 3873 N N . GLY B 1 217 ? -22.688 10.586 6.961 1 60.94 217 GLY B N 1
ATOM 3874 C CA . GLY B 1 217 ? -21.344 10.047 7.027 1 60.94 217 GLY B CA 1
ATOM 3875 C C . GLY B 1 217 ? -20.703 10.227 8.391 1 60.94 217 GLY B C 1
ATOM 3876 O O . GLY B 1 217 ? -21.312 10.773 9.305 1 60.94 217 GLY B O 1
ATOM 3877 N N . PRO B 1 218 ? -19.547 9.484 8.578 1 70.56 218 PRO B N 1
ATOM 3878 C CA . PRO B 1 218 ? -18.875 9.562 9.883 1 70.56 218 PRO B CA 1
ATOM 3879 C C . PRO B 1 218 ? -18.344 10.961 10.188 1 70.56 218 PRO B C 1
ATOM 3881 O O . PRO B 1 218 ? -17.812 11.203 11.273 1 70.56 218 PRO B O 1
ATOM 3884 N N . GLY B 1 219 ? -18.578 11.914 9.141 1 84.38 219 GLY B N 1
ATOM 3885 C CA . GLY B 1 219 ? -18.141 13.289 9.328 1 84.38 219 GLY B CA 1
ATOM 3886 C C . GLY B 1 219 ? -16.672 13.492 9.023 1 84.38 219 GLY B C 1
ATOM 3887 O O . GLY B 1 219 ? -15.898 12.531 8.977 1 84.38 219 GLY B O 1
ATOM 3888 N N . ILE B 1 220 ? -16.266 14.711 8.719 1 94.38 220 ILE B N 1
ATOM 3889 C CA . ILE B 1 220 ? -14.898 15.172 8.492 1 94.38 220 ILE B CA 1
ATOM 3890 C C . ILE B 1 220 ? -14.461 16.078 9.633 1 94.38 220 ILE B C 1
ATOM 3892 O O . ILE B 1 220 ? -15.125 17.062 9.938 1 94.38 220 ILE B O 1
ATOM 3896 N N . GLY B 1 221 ? -13.383 15.688 10.281 1 95.69 221 GLY B N 1
ATOM 3897 C CA . GLY B 1 221 ? -12.875 16.5 11.375 1 95.69 221 GLY B CA 1
ATOM 3898 C C . GLY B 1 221 ? -11.828 17.5 10.938 1 95.69 221 GLY B C 1
ATOM 3899 O O . GLY B 1 221 ? -10.906 17.156 10.195 1 95.69 221 GLY B O 1
ATOM 3900 N N . TYR B 1 222 ? -12.023 18.703 11.305 1 96.94 222 TYR B N 1
ATOM 3901 C CA . TYR B 1 222 ? -10.953 19.703 11.258 1 96.94 222 TYR B CA 1
ATOM 3902 C C . TYR B 1 222 ? -10.289 19.844 12.617 1 96.94 222 TYR B C 1
ATOM 3904 O O . TYR B 1 222 ? -10.922 20.266 13.586 1 96.94 222 TYR B O 1
ATOM 3912 N N . LEU B 1 223 ? -9.008 19.547 12.68 1 97.75 223 LEU B N 1
ATOM 3913 C CA . LEU B 1 223 ? -8.305 19.531 13.961 1 97.75 223 LEU B CA 1
ATOM 3914 C C . LEU B 1 223 ? -7.723 20.891 14.289 1 97.75 223 LEU B C 1
ATOM 3916 O O . LEU B 1 223 ? -6.5 21.078 14.258 1 97.75 223 LEU B O 1
ATOM 3920 N N . HIS B 1 224 ? -8.57 21.734 14.75 1 95.69 224 HIS B N 1
ATOM 3921 C CA . HIS B 1 224 ? -8.258 23.156 14.875 1 95.69 224 HIS B CA 1
ATOM 3922 C C . HIS B 1 224 ? -7.312 23.406 16.047 1 95.69 224 HIS B C 1
ATOM 3924 O O . HIS B 1 224 ? -6.691 24.469 16.109 1 95.69 224 HIS B O 1
ATOM 3930 N N . ARG B 1 225 ? -7.066 22.438 16.922 1 95.25 225 ARG B N 1
ATOM 3931 C CA . ARG B 1 225 ? -6.219 22.656 18.078 1 95.25 225 ARG B CA 1
ATOM 3932 C C . ARG B 1 225 ? -4.891 21.922 17.953 1 95.25 225 ARG B C 1
ATOM 3934 O O . ARG B 1 225 ? -4.086 21.906 18.875 1 95.25 225 ARG B O 1
ATOM 3941 N N . LEU B 1 226 ? -4.719 21.172 16.875 1 97.12 226 LEU B N 1
ATOM 3942 C CA . LEU B 1 226 ? -3.436 20.5 16.688 1 97.12 226 LEU B CA 1
ATOM 3943 C C . LEU B 1 226 ? -2.285 21.5 16.781 1 97.12 226 LEU B C 1
ATOM 3945 O O . LEU B 1 226 ? -2.332 22.562 16.172 1 97.12 226 LEU B O 1
ATOM 3949 N N . PRO B 1 227 ? -1.271 21.203 17.578 1 96.38 227 PRO B N 1
ATOM 3950 C CA . PRO B 1 227 ? -0.219 22.188 17.844 1 96.38 227 PRO B CA 1
ATOM 3951 C C . PRO B 1 227 ? 0.806 22.266 16.703 1 96.38 227 PRO B C 1
ATOM 3953 O O . PRO B 1 227 ? 2.008 22.125 16.953 1 96.38 227 PRO B O 1
ATOM 3956 N N . LEU B 1 228 ? 0.403 22.5 15.531 1 97.06 228 LEU B N 1
ATOM 3957 C CA . LEU B 1 228 ? 1.214 22.75 14.344 1 97.06 228 LEU B CA 1
ATOM 3958 C C . LEU B 1 228 ? 0.453 23.609 13.344 1 97.06 228 LEU B C 1
ATOM 3960 O O . LEU B 1 228 ? -0.743 23.859 13.508 1 97.06 228 LEU B O 1
ATOM 3964 N N . ARG B 1 229 ? 1.115 24.172 12.406 1 97.81 229 ARG B N 1
ATOM 3965 C CA . ARG B 1 229 ? 0.545 24.875 11.258 1 97.81 229 ARG B CA 1
ATOM 3966 C C . ARG B 1 229 ? 0.868 24.141 9.953 1 97.81 229 ARG B C 1
ATOM 3968 O O . ARG B 1 229 ? 1.984 23.656 9.773 1 97.81 229 ARG B O 1
ATOM 3975 N N . VAL B 1 230 ? -0.088 23.984 9.117 1 98.5 230 VAL B N 1
ATOM 3976 C CA . VAL B 1 230 ? 0.079 23.266 7.859 1 98.5 230 VAL B CA 1
ATOM 3977 C C . VAL B 1 230 ? -0.313 24.172 6.695 1 98.5 230 VAL B C 1
ATOM 3979 O O . VAL B 1 230 ? -1.402 24.75 6.688 1 98.5 230 VAL B O 1
ATOM 3982 N N . PHE B 1 231 ? 0.567 24.25 5.664 1 98.12 231 PHE B N 1
ATOM 3983 C CA . PHE B 1 231 ? 0.325 25.156 4.547 1 98.12 231 PHE B CA 1
ATOM 3984 C C . PHE B 1 231 ? 0.686 24.5 3.225 1 98.12 231 PHE B C 1
ATOM 3986 O O . PHE B 1 231 ? 1.634 23.719 3.154 1 98.12 231 PHE B O 1
ATOM 3993 N N . HIS B 1 232 ? -0.072 24.828 2.199 1 96.69 232 HIS B N 1
ATOM 3994 C CA . HIS B 1 232 ? 0.348 24.609 0.82 1 96.69 232 HIS B CA 1
ATOM 3995 C C . HIS B 1 232 ? 1.415 25.609 0.403 1 96.69 232 HIS B C 1
ATOM 3997 O O . HIS B 1 232 ? 1.216 26.828 0.527 1 96.69 232 HIS B O 1
ATOM 4003 N N . CYS B 1 233 ? 2.52 25.156 -0.073 1 96.31 233 CYS B N 1
ATOM 4004 C CA . CYS B 1 233 ? 3.629 26.031 -0.421 1 96.31 233 CYS B CA 1
ATOM 4005 C C . CYS B 1 233 ? 3.545 26.469 -1.879 1 96.31 233 CYS B C 1
ATOM 4007 O O . CYS B 1 233 ? 4.469 26.219 -2.658 1 96.31 233 CYS B O 1
ATOM 4009 N N . ASP B 1 234 ? 2.525 27.031 -2.209 1 94.62 234 ASP B N 1
ATOM 4010 C CA . ASP B 1 234 ? 2.287 27.578 -3.547 1 94.62 234 ASP B CA 1
ATOM 4011 C C . ASP B 1 234 ? 1.322 28.75 -3.5 1 94.62 234 ASP B C 1
ATOM 4013 O O . ASP B 1 234 ? 0.851 29.141 -2.426 1 94.62 234 ASP B O 1
ATOM 4017 N N . GLU B 1 235 ? 1.213 29.438 -4.629 1 92.69 235 GLU B N 1
ATOM 4018 C CA . GLU B 1 235 ? 0.314 30.578 -4.773 1 92.69 235 GLU B CA 1
ATOM 4019 C C . GLU B 1 235 ? -0.653 30.375 -5.938 1 92.69 235 GLU B C 1
ATOM 4021 O O . GLU B 1 235 ? -0.286 29.797 -6.961 1 92.69 235 GLU B O 1
ATOM 4026 N N . LYS B 1 236 ? -1.798 30.875 -5.676 1 90.56 236 LYS B N 1
ATOM 4027 C CA . LYS B 1 236 ? -2.764 30.844 -6.77 1 90.56 236 LYS B CA 1
ATOM 4028 C C . LYS B 1 236 ? -2.322 31.734 -7.922 1 90.56 236 LYS B C 1
ATOM 4030 O O . LYS B 1 236 ? -1.648 32.75 -7.703 1 90.56 236 LYS B O 1
ATOM 4035 N N . THR B 1 237 ? -2.768 31.359 -9.125 1 89.25 237 THR B N 1
ATOM 4036 C CA . THR B 1 237 ? -2.414 32.156 -10.297 1 89.25 237 THR B CA 1
ATOM 4037 C C . THR B 1 237 ? -3.086 33.531 -10.242 1 89.25 237 THR B C 1
ATOM 4039 O O . THR B 1 237 ? -2.572 34.5 -10.805 1 89.25 237 THR B O 1
ATOM 4042 N N . ALA B 1 238 ? -4.312 33.5 -9.664 1 86.81 238 ALA B N 1
ATOM 4043 C CA . ALA B 1 238 ? -5.09 34.688 -9.391 1 86.81 238 ALA B CA 1
ATOM 4044 C C . ALA B 1 238 ? -6.012 34.5 -8.188 1 86.81 238 ALA B C 1
ATOM 4046 O O . ALA B 1 238 ? -6.293 33.344 -7.805 1 86.81 238 ALA B O 1
ATOM 4047 N N . PRO B 1 239 ? -6.367 35.625 -7.574 1 79.44 239 PRO B N 1
ATOM 4048 C CA . PRO B 1 239 ? -7.309 35.469 -6.469 1 79.44 239 PRO B CA 1
ATOM 4049 C C . PRO B 1 239 ? -8.539 34.656 -6.863 1 79.44 239 PRO B C 1
ATOM 4051 O O . PRO B 1 239 ? -9.18 34.969 -7.875 1 79.44 239 PRO B O 1
ATOM 4054 N N . GLY B 1 240 ? -8.812 33.656 -6.164 1 76 240 GLY B N 1
ATOM 4055 C CA . GLY B 1 240 ? -9.984 32.844 -6.41 1 76 240 GLY B CA 1
ATOM 4056 C C . GLY B 1 240 ? -9.758 31.766 -7.441 1 76 240 GLY B C 1
ATOM 4057 O O . GLY B 1 240 ? -10.633 30.938 -7.684 1 76 240 GLY B O 1
ATOM 4058 N N . SER B 1 241 ? -8.602 31.797 -7.969 1 80.81 241 SER B N 1
ATOM 4059 C CA . SER B 1 241 ? -8.297 30.797 -8.992 1 80.81 241 SER B CA 1
ATO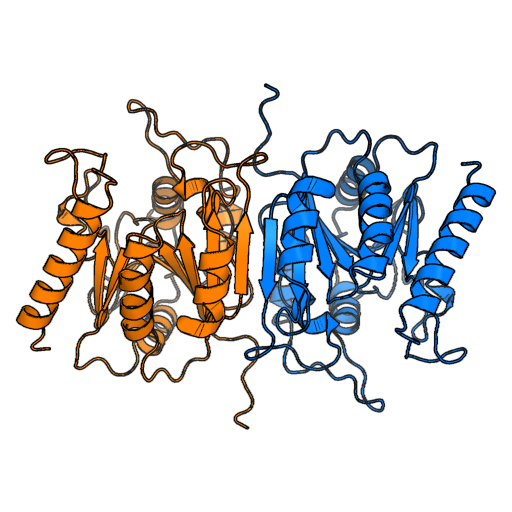M 4060 C C . SER B 1 241 ? -8.234 29.406 -8.398 1 80.81 241 SER B C 1
ATOM 4062 O O . SER B 1 241 ? -7.848 29.234 -7.238 1 80.81 241 SER B O 1
ATOM 4064 N N . ALA B 1 242 ? -8.594 28.422 -9.227 1 76.56 242 ALA B N 1
ATOM 4065 C CA . ALA B 1 242 ? -8.438 27.016 -8.844 1 76.56 242 ALA B CA 1
ATOM 4066 C C . ALA B 1 242 ? -7.012 26.547 -9.094 1 76.56 242 ALA B C 1
ATOM 4068 O O . ALA B 1 242 ? -6.613 25.484 -8.609 1 76.56 242 ALA B O 1
ATOM 4069 N N . HIS B 1 243 ? -6.242 27.344 -9.758 1 83 243 HIS B N 1
ATOM 4070 C CA . HIS B 1 243 ? -4.934 26.891 -10.203 1 83 243 HIS B CA 1
ATOM 4071 C C . HIS B 1 243 ? -3.814 27.578 -9.422 1 83 243 HIS B C 1
ATOM 4073 O O . HIS B 1 243 ? -3.938 28.734 -9.047 1 83 243 HIS B O 1
ATOM 4079 N N . TYR B 1 244 ? -2.789 26.891 -9.305 1 89.06 244 TYR B N 1
ATOM 4080 C CA . TYR B 1 244 ? -1.594 27.375 -8.625 1 89.06 244 TYR B CA 1
ATOM 4081 C C . TYR B 1 244 ? -0.457 27.594 -9.617 1 89.06 244 TYR B C 1
ATOM 4083 O O . TYR B 1 244 ? -0.45 27.016 -10.703 1 89.06 244 TYR B O 1
ATOM 4091 N N . ARG B 1 245 ? 0.558 28.375 -9.289 1 89.25 245 ARG B N 1
ATOM 4092 C CA . ARG B 1 245 ? 1.677 28.75 -10.148 1 89.25 245 ARG B CA 1
ATOM 4093 C C . ARG B 1 245 ? 2.561 27.531 -10.445 1 89.25 245 ARG B C 1
ATOM 4095 O O . ARG B 1 245 ? 3.006 27.344 -11.578 1 89.25 245 ARG B O 1
ATOM 4102 N N . ARG B 1 246 ? 2.867 26.766 -9.5 1 88.62 246 ARG B N 1
ATOM 4103 C CA . ARG B 1 246 ? 3.541 25.469 -9.562 1 88.62 246 ARG B CA 1
ATOM 4104 C C . ARG B 1 246 ? 5.008 25.641 -9.953 1 88.62 246 ARG B C 1
ATOM 4106 O O . ARG B 1 246 ? 5.66 24.672 -10.367 1 88.62 246 ARG B O 1
ATOM 4113 N N . ASP B 1 247 ? 5.543 26.859 -9.867 1 93.25 247 ASP B N 1
ATOM 4114 C CA . ASP B 1 247 ? 6.965 27.031 -10.148 1 93.25 247 ASP B CA 1
ATOM 4115 C C . ASP B 1 247 ? 7.785 27 -8.859 1 93.25 247 ASP B C 1
ATOM 4117 O O . ASP B 1 247 ? 7.336 27.484 -7.82 1 93.25 247 ASP B O 1
ATOM 4121 N N . ILE B 1 248 ? 9.016 26.531 -9 1 95.06 248 ILE B N 1
ATOM 4122 C CA . ILE B 1 248 ? 9.844 26.188 -7.855 1 95.06 248 ILE B CA 1
ATOM 4123 C C . ILE B 1 248 ? 10.219 27.453 -7.086 1 95.06 248 ILE B C 1
ATOM 4125 O O . ILE B 1 248 ? 10.266 27.453 -5.855 1 95.06 248 ILE B O 1
ATOM 4129 N N . ALA B 1 249 ? 10.469 28.547 -7.754 1 96.88 249 ALA B N 1
ATOM 4130 C CA . ALA B 1 249 ? 10.844 29.781 -7.086 1 96.88 249 ALA B CA 1
ATOM 4131 C C . ALA B 1 249 ? 9.727 30.281 -6.176 1 96.88 249 ALA B C 1
ATOM 4133 O O . ALA B 1 249 ? 9.969 30.656 -5.031 1 96.88 249 ALA B O 1
ATOM 4134 N N . THR B 1 250 ? 8.516 30.281 -6.668 1 97.06 250 THR B N 1
ATOM 4135 C CA . THR B 1 250 ? 7.355 30.688 -5.883 1 97.06 250 THR B CA 1
ATOM 4136 C C . THR B 1 250 ? 7.164 29.766 -4.684 1 97.06 250 THR B C 1
ATOM 4138 O O . THR B 1 250 ? 6.953 30.234 -3.561 1 97.06 250 THR B O 1
ATOM 4141 N N . ARG B 1 251 ? 7.262 28.484 -4.852 1 97.38 251 ARG B N 1
ATOM 4142 C CA . ARG B 1 251 ? 7.027 27.516 -3.793 1 97.38 251 ARG B CA 1
ATOM 4143 C C . ARG B 1 251 ? 8.047 27.672 -2.668 1 97.38 251 ARG B C 1
ATOM 4145 O O . ARG B 1 251 ? 7.684 27.625 -1.489 1 97.38 251 ARG B O 1
ATOM 4152 N N . LEU B 1 252 ? 9.281 27.891 -3.08 1 97.94 252 LEU B N 1
ATOM 4153 C CA . LEU B 1 252 ? 10.32 28.078 -2.078 1 97.94 252 LEU B CA 1
ATOM 4154 C C . LEU B 1 252 ? 10.109 29.391 -1.315 1 97.94 252 LEU B C 1
ATOM 4156 O O . LEU B 1 252 ? 10.305 29.438 -0.099 1 97.94 252 LEU B O 1
ATOM 4160 N N . ARG B 1 253 ? 9.734 30.375 -2.035 1 98.12 253 ARG B N 1
ATOM 4161 C CA . ARG B 1 253 ? 9.445 31.656 -1.394 1 98.12 253 ARG B CA 1
ATOM 4162 C C . ARG B 1 253 ? 8.297 31.531 -0.404 1 98.12 253 ARG B C 1
ATOM 4164 O O . ARG B 1 253 ? 8.391 32 0.734 1 98.12 253 ARG B O 1
ATOM 4171 N N . VAL B 1 254 ? 7.215 30.938 -0.841 1 97.62 254 VAL B N 1
ATOM 4172 C CA . VAL B 1 254 ? 6.043 30.781 0.014 1 97.62 254 VAL B CA 1
ATOM 4173 C C . VAL B 1 254 ? 6.41 29.969 1.247 1 97.62 254 VAL B C 1
ATOM 4175 O O . VAL B 1 254 ? 5.996 30.281 2.363 1 97.62 254 VAL B O 1
ATOM 4178 N N . PHE B 1 255 ? 7.188 28.922 1.089 1 98.12 255 PHE B N 1
ATOM 4179 C CA . PHE B 1 255 ? 7.66 28.141 2.229 1 98.12 255 PHE B CA 1
ATOM 4180 C C . PHE B 1 255 ? 8.359 29.031 3.244 1 98.12 255 PHE B C 1
ATOM 4182 O O . PHE B 1 255 ? 8.047 29 4.434 1 98.12 255 PHE B O 1
ATOM 4189 N N . ALA B 1 256 ? 9.297 29.797 2.74 1 98.25 256 ALA B N 1
ATOM 4190 C CA . ALA B 1 256 ? 10.086 30.656 3.613 1 98.25 256 ALA B CA 1
ATOM 4191 C C . ALA B 1 256 ? 9.188 31.672 4.328 1 98.25 256 ALA B C 1
ATOM 4193 O O . ALA B 1 256 ? 9.391 31.953 5.512 1 98.25 256 ALA B O 1
ATOM 4194 N N . GLU B 1 257 ? 8.273 32.219 3.609 1 97.88 257 GLU B N 1
ATOM 4195 C CA . GLU B 1 257 ? 7.34 33.188 4.18 1 97.88 257 GLU B CA 1
ATOM 4196 C C . GLU B 1 257 ? 6.5 32.562 5.289 1 97.88 257 GLU B C 1
ATOM 4198 O O . GLU B 1 257 ? 6.309 33.156 6.348 1 97.88 257 GLU B O 1
ATOM 4203 N N . ARG B 1 258 ? 6.012 31.375 5.051 1 97.38 258 ARG B N 1
ATOM 4204 C CA . ARG B 1 258 ? 5.188 30.672 6.039 1 97.38 258 ARG B CA 1
ATOM 4205 C C . ARG B 1 258 ? 6.008 30.312 7.27 1 97.38 258 ARG B C 1
ATOM 4207 O O . ARG B 1 258 ? 5.535 30.453 8.398 1 97.38 258 ARG B O 1
ATOM 4214 N N . GLU B 1 259 ? 7.207 29.797 7.031 1 96.94 259 GLU B N 1
ATOM 4215 C CA . GLU B 1 259 ? 8.086 29.453 8.141 1 96.94 259 GLU B CA 1
ATOM 4216 C C . GLU B 1 259 ? 8.336 30.656 9.039 1 96.94 259 GLU B C 1
ATOM 4218 O O . GLU B 1 259 ? 8.227 30.562 10.266 1 96.94 259 GLU B O 1
ATOM 4223 N N . HIS B 1 260 ? 8.617 31.766 8.414 1 96.88 260 HIS B N 1
ATOM 4224 C CA . HIS B 1 260 ? 8.867 33 9.156 1 96.88 260 HIS B CA 1
ATOM 4225 C C . HIS B 1 260 ? 7.625 33.438 9.914 1 96.88 260 HIS B C 1
ATOM 4227 O O . HIS B 1 260 ? 7.711 33.812 11.086 1 96.88 260 HIS B O 1
ATOM 4233 N N . ALA B 1 261 ? 6.5 33.438 9.219 1 96.06 261 ALA B N 1
ATOM 4234 C CA . ALA B 1 261 ? 5.242 33.844 9.828 1 96.06 261 ALA B CA 1
ATOM 4235 C C . ALA B 1 261 ? 4.906 33 11.047 1 96.06 261 ALA B C 1
ATOM 4237 O O . ALA B 1 261 ? 4.449 33.531 12.07 1 96.06 261 ALA B O 1
ATOM 4238 N N . VAL B 1 262 ? 5.102 31.719 10.977 1 95.88 262 VAL B N 1
ATOM 4239 C CA . VAL B 1 262 ? 4.781 30.812 12.07 1 95.88 262 VAL B CA 1
ATOM 4240 C C . VAL B 1 262 ? 5.73 31.062 13.242 1 95.88 262 VAL B C 1
ATOM 4242 O O . VAL B 1 262 ? 5.312 31.047 14.398 1 95.88 262 VAL B O 1
ATOM 4245 N N . LYS B 1 263 ? 7.012 31.266 12.969 1 93.88 263 LYS B N 1
ATOM 4246 C CA . LYS B 1 263 ? 7.984 31.578 14.016 1 93.88 263 LYS B CA 1
ATOM 4247 C C . LYS B 1 263 ? 7.602 32.844 14.766 1 93.88 263 LYS B C 1
ATOM 4249 O O . LYS B 1 263 ? 7.727 32.906 15.992 1 93.88 263 LYS B O 1
ATOM 4254 N N . GLU B 1 264 ? 7.152 33.781 14.039 1 94.81 264 GLU B N 1
ATOM 4255 C CA . GLU B 1 264 ? 6.727 35.031 14.656 1 94.81 264 GLU B CA 1
ATOM 4256 C C . GLU B 1 264 ? 5.461 34.844 15.484 1 94.81 264 GLU B C 1
ATOM 4258 O O . GLU B 1 264 ? 5.34 35.406 16.578 1 94.81 264 GLU B O 1
ATOM 4263 N N . GLU B 1 265 ? 4.547 34.156 14.906 1 93.56 265 GLU B N 1
ATOM 4264 C CA . GLU B 1 265 ? 3.248 33.938 15.531 1 93.56 265 GLU B CA 1
ATOM 4265 C C . GLU B 1 265 ? 3.383 33.062 16.797 1 93.56 265 GLU B C 1
ATOM 4267 O O . GLU B 1 265 ? 2.777 33.375 17.828 1 93.56 265 GLU B O 1
ATOM 4272 N N . LEU B 1 266 ? 4.164 32.031 16.703 1 90.75 266 LEU B N 1
ATOM 4273 C CA . LEU B 1 266 ? 4.199 31.031 17.781 1 90.75 266 LEU B CA 1
ATOM 4274 C C . LEU B 1 266 ? 5.426 31.234 18.672 1 90.75 266 LEU B C 1
ATOM 4276 O O . LEU B 1 266 ? 5.539 30.625 19.734 1 90.75 266 LEU B O 1
ATOM 4280 N N . GLY B 1 267 ? 6.215 32.312 18.453 1 77.62 267 GLY B N 1
ATOM 4281 C CA . GLY B 1 267 ? 7.383 32.625 19.25 1 77.62 267 GLY B CA 1
ATOM 4282 C C . GLY B 1 267 ? 8.523 31.641 19.094 1 77.62 267 GLY B C 1
ATOM 4283 O O . GLY B 1 267 ? 9.266 31.375 20.031 1 77.62 267 GLY B O 1
ATOM 4284 N N . ALA B 1 268 ? 8.625 31.016 17.984 1 58.94 268 ALA B N 1
ATOM 4285 C CA . ALA B 1 268 ? 9.711 30.078 17.75 1 58.94 268 ALA B CA 1
ATOM 4286 C C . ALA B 1 268 ? 10.961 30.781 17.234 1 58.94 268 ALA B C 1
ATOM 4288 O O . ALA B 1 268 ? 10.859 31.828 16.578 1 58.94 268 ALA B O 1
#

Nearest PDB structures (foldseek):
  6te3-assembly1_A-2  TM=5.889E-01  e=3.437E-06  Homo sapiens
  6tez-assembly1_A-2  TM=5.886E-01  e=3.654E-06  Homo sapiens
  6tex-assembly1_A  TM=5.678E-01  e=2.860E-06  Homo sapiens
  6fxr-assembly1_A  TM=5.613E-01  e=2.291E-05  Homo sapiens
  7x8k-assembly4_D  TM=5.107E-01  e=7.209E-03  Arabidopsis thaliana

Solvent-accessible surface area (backbone atoms only — not comparable to full-atom values): 27971 Å² total; per-residue (Å²): 124,77,75,72,62,36,61,30,53,28,31,43,33,41,42,31,53,57,63,60,76,50,36,70,50,21,48,60,39,27,49,49,35,44,48,51,76,40,89,66,50,65,43,35,35,38,36,29,48,37,37,82,77,23,62,53,71,61,48,56,51,41,36,43,78,70,70,62,36,38,28,41,34,41,24,41,69,86,59,80,54,37,34,44,49,77,68,27,47,66,62,59,29,64,90,62,67,56,24,52,29,38,36,38,32,31,48,58,29,35,28,44,53,35,75,81,50,59,35,47,51,54,52,51,52,50,49,43,68,72,24,81,52,47,20,36,33,33,57,65,69,64,48,84,61,42,74,79,64,77,40,76,72,56,70,61,64,47,98,49,22,35,24,26,52,57,60,57,69,51,31,32,37,29,36,43,81,56,34,49,58,55,41,50,74,68,72,44,72,62,31,57,69,26,31,64,75,88,82,49,81,35,40,60,35,52,53,49,17,62,62,27,35,35,92,89,32,51,28,27,29,37,37,82,64,53,56,54,46,28,37,68,28,57,47,57,72,41,94,68,41,94,47,61,64,84,44,69,71,56,21,48,49,42,41,52,52,50,54,50,51,46,25,65,73,61,70,90,125,78,75,72,61,38,62,29,52,29,32,40,34,40,41,31,53,56,62,61,77,51,38,70,51,22,50,59,40,28,49,49,35,45,48,50,77,39,86,68,50,65,43,35,35,39,38,28,48,39,37,84,76,22,61,53,69,61,48,55,52,42,34,43,78,70,70,60,36,38,28,41,34,41,24,41,69,85,59,80,54,36,34,46,48,78,68,27,47,67,61,59,28,63,87,61,67,56,23,51,28,38,34,38,32,31,47,56,30,35,28,43,52,35,75,82,50,60,36,48,50,55,52,53,52,50,47,43,68,72,23,83,51,47,20,35,33,33,57,64,69,63,49,84,62,43,76,80,64,78,40,74,72,55,71,60,65,47,99,48,23,36,25,24,51,59,59,58,69,51,32,34,36,30,35,43,78,57,34,49,58,54,42,52,75,66,72,44,73,62,30,56,71,26,31,64,74,87,82,48,82,36,39,61,34,50,53,50,18,65,62,27,30,44,96,85,30,56,27,27,29,37,36,82,64,55,56,52,45,27,40,68,27,58,46,57,72,41,93,69,42,94,46,59,64,85,43,69,69,56,23,50,49,42,41,52,51,50,54,52,50,47,25,65,72,63,69,90

InterPro domains:
  IPR029044 Nucleotide-diphospho-sugar transferases [SSF53448] (12-217)